Protein AF-0000000085018156 (afdb_homodimer)

Organism: Methanocaldococcus infernus (strain DSM 11812 / JCM 15783 / ME) (NCBI:txid573063)

Sequence (660 aa):
MITKLHGAGGKVMQELIKNLILKNIELKRAGSLGLEDLDDSSTILLGDKEIALTTDGYTVKPIFFPGGDIGKLSVCGTVNDLSCVGAKPLALSLSLIIPEGFEEEKLERVIKSINLASKEAEVPIITGDTKVSDGIDELIIVTSGVGIVKKLIKDSGVQENDTIIVSGTVGEHGLSILLAREGFEFEGNIESDVSPLNKMLEEVIDKVEVHAIKDLTRGGLANGLNELSEKSKIGIVVEEERIPIKDEVKALCDILGLDPLTMANEGKVVIAVPEEEAERCLKILKKHKYGKDAEIIGYATKETDKVLLDTGFGRRILEPPIGDPIPRVCMITKLHGAGGKVMQELIKNLILKNIELKRAGSLGLEDLDDSSTILLGDKEIALTTDGYTVKPIFFPGGDIGKLSVCGTVNDLSCVGAKPLALSLSLIIPEGFEEEKLERVIKSINLASKEAEVPIITGDTKVSDGIDELIIVTSGVGIVKKLIKDSGVQENDTIIVSGTVGEHGLSILLAREGFEFEGNIESDVSPLNKMLEEVIDKVEVHAIKDLTRGGLANGLNELSEKSKIGIVVEEERIPIKDEVKALCDILGLDPLTMANEGKVVIAVPEEEAERCLKILKKHKYGKDAEIIGYATKETDKVLLDTGFGRRILEPPIGDPIPRVC

Structure (mmCIF, N/CA/C/O backbone):
data_AF-0000000085018156-model_v1
#
loop_
_entity.id
_entity.type
_entity.pdbx_description
1 polymer 'Hydrogenase expression/formation protein HypE'
#
loop_
_atom_site.group_PDB
_atom_site.id
_atom_site.type_symbol
_atom_site.label_atom_id
_atom_site.label_alt_id
_atom_site.label_comp_id
_atom_site.label_asym_id
_atom_site.label_entity_id
_atom_site.label_seq_id
_atom_site.pdbx_PDB_ins_code
_atom_site.Cartn_x
_atom_site.Cartn_y
_atom_site.Cartn_z
_atom_site.occupancy
_atom_site.B_iso_or_equiv
_atom_site.auth_seq_id
_atom_site.auth_comp_id
_atom_site.auth_asym_id
_atom_site.auth_atom_id
_atom_site.pdbx_PDB_model_num
ATOM 1 N N . MET A 1 1 ? 21.609 -10.75 10.078 1 74.31 1 MET A N 1
ATOM 2 C CA . MET A 1 1 ? 21.406 -9.82 8.969 1 74.31 1 MET A CA 1
ATOM 3 C C . MET A 1 1 ? 20.406 -10.391 7.969 1 74.31 1 MET A C 1
ATOM 5 O O . MET A 1 1 ? 20.359 -11.602 7.742 1 74.31 1 MET A O 1
ATOM 9 N N . ILE A 1 2 ? 19.641 -9.539 7.535 1 77.75 2 ILE A N 1
ATOM 10 C CA . ILE A 1 2 ? 18.641 -9.938 6.543 1 77.75 2 ILE A CA 1
ATOM 11 C C . ILE A 1 2 ? 19.281 -9.992 5.16 1 77.75 2 ILE A C 1
ATOM 13 O O . ILE A 1 2 ? 19.922 -9.031 4.73 1 77.75 2 ILE A O 1
ATOM 17 N N . THR A 1 3 ? 19.25 -11.164 4.598 1 73.44 3 THR A N 1
ATOM 18 C CA . THR A 1 3 ? 19.906 -11.383 3.305 1 73.44 3 THR A CA 1
ATOM 19 C C . THR A 1 3 ? 18.859 -11.609 2.211 1 73.44 3 THR A C 1
ATOM 21 O O . THR A 1 3 ? 17.672 -11.734 2.496 1 73.44 3 THR A O 1
ATOM 24 N N . LYS A 1 4 ? 19.391 -11.672 1.068 1 69.19 4 LYS A N 1
ATOM 25 C CA . LYS A 1 4 ? 18.562 -11.898 -0.109 1 69.19 4 LYS A CA 1
ATOM 26 C C . LYS A 1 4 ? 17.812 -13.227 -0.005 1 69.19 4 LYS A C 1
ATOM 28 O O . LYS A 1 4 ? 16.75 -13.391 -0.594 1 69.19 4 LYS A O 1
ATOM 33 N N . LEU A 1 5 ? 18.344 -14.086 0.697 1 64.38 5 LEU A N 1
ATOM 34 C CA . LEU A 1 5 ? 17.688 -15.375 0.891 1 64.38 5 LEU A CA 1
ATOM 35 C C . LEU A 1 5 ? 16.344 -15.195 1.584 1 64.38 5 LEU A C 1
ATOM 37 O O . LEU A 1 5 ? 15.375 -15.891 1.263 1 64.38 5 LEU A O 1
ATOM 41 N N . HIS A 1 6 ? 16.312 -14.188 2.42 1 66.62 6 HIS A N 1
ATOM 42 C CA . HIS A 1 6 ? 15.062 -13.875 3.115 1 66.62 6 HIS A CA 1
ATOM 43 C C . HIS A 1 6 ? 14.016 -13.328 2.154 1 66.62 6 HIS A C 1
ATOM 45 O O . HIS A 1 6 ? 12.82 -13.602 2.303 1 66.62 6 HIS A O 1
ATOM 51 N N . GLY A 1 7 ? 14.469 -12.625 1.179 1 55.97 7 GLY A N 1
ATOM 52 C CA . GLY A 1 7 ? 13.562 -11.953 0.258 1 55.97 7 GLY A CA 1
ATOM 53 C C . GLY A 1 7 ? 13.086 -12.852 -0.869 1 55.97 7 GLY A C 1
ATOM 54 O O . GLY A 1 7 ? 12.18 -12.477 -1.62 1 55.97 7 GLY A O 1
ATOM 55 N N . ALA A 1 8 ? 13.672 -13.961 -0.99 1 57.56 8 ALA A N 1
ATOM 56 C CA . ALA A 1 8 ? 13.398 -14.844 -2.123 1 57.56 8 ALA A CA 1
ATOM 57 C C . ALA A 1 8 ? 12.164 -15.695 -1.871 1 57.56 8 ALA A C 1
ATOM 59 O O . ALA A 1 8 ? 11.805 -16.547 -2.693 1 57.56 8 ALA A O 1
ATOM 60 N N . GLY A 1 9 ? 11.609 -15.25 -0.796 1 58.88 9 GLY A N 1
ATOM 61 C CA . GLY A 1 9 ? 10.484 -16.109 -0.461 1 58.88 9 GLY A CA 1
ATOM 62 C C . GLY A 1 9 ? 10.922 -17.438 0.142 1 58.88 9 GLY A C 1
ATOM 63 O O . GLY A 1 9 ? 12 -17.531 0.731 1 58.88 9 GLY A O 1
ATOM 64 N N . GLY A 1 10 ? 10.062 -18.297 0.289 1 66.12 10 GLY A N 1
ATOM 65 C CA . GLY A 1 10 ? 10.375 -19.641 0.762 1 66.12 10 GLY A CA 1
ATOM 66 C C . GLY A 1 10 ? 10.367 -19.766 2.275 1 66.12 10 GLY A C 1
ATOM 67 O O . GLY A 1 10 ? 9.656 -19.016 2.957 1 66.12 10 GLY A O 1
ATOM 68 N N . LYS A 1 11 ? 11.086 -20.672 2.697 1 71.38 11 LYS A N 1
ATOM 69 C CA . LYS A 1 11 ? 11.078 -21.047 4.109 1 71.38 11 LYS A CA 1
ATOM 70 C C . LYS A 1 11 ? 11.758 -19.984 4.961 1 71.38 11 LYS A C 1
ATOM 72 O O . LYS A 1 11 ? 11.297 -19.672 6.066 1 71.38 11 LYS A O 1
ATOM 77 N N . VAL A 1 12 ? 12.773 -19.344 4.418 1 75.06 12 VAL A N 1
ATOM 78 C CA . VAL A 1 12 ? 13.547 -18.359 5.18 1 75.06 12 VAL A CA 1
ATOM 79 C C . VAL A 1 12 ? 12.719 -17.094 5.391 1 75.06 12 VAL A C 1
ATOM 81 O O . VAL A 1 12 ? 12.695 -16.547 6.492 1 75.06 12 VAL A O 1
ATOM 84 N N . MET A 1 13 ? 12.016 -16.719 4.398 1 79.25 13 MET A N 1
ATOM 85 C CA . MET A 1 13 ? 11.148 -15.555 4.512 1 79.25 13 MET A CA 1
ATOM 86 C C . MET A 1 13 ? 10.008 -15.82 5.488 1 79.25 13 MET A C 1
ATOM 88 O O . MET A 1 13 ? 9.648 -14.945 6.281 1 79.25 13 MET A O 1
ATOM 92 N N . GLN A 1 14 ? 9.516 -17 5.398 1 80.25 14 GLN A N 1
ATOM 93 C CA . GLN A 1 14 ? 8.43 -17.375 6.301 1 80.25 14 GLN A CA 1
ATOM 94 C C . GLN A 1 14 ? 8.875 -17.312 7.758 1 80.25 14 GLN A C 1
ATOM 96 O O . GLN A 1 14 ? 8.109 -16.891 8.633 1 80.25 14 GLN A O 1
ATOM 101 N N . GLU A 1 15 ? 10.055 -17.688 7.973 1 82.69 15 GLU A N 1
ATOM 102 C CA . GLU A 1 15 ? 10.602 -17.641 9.328 1 82.69 15 GLU A CA 1
ATOM 103 C C . GLU A 1 15 ? 10.773 -16.203 9.812 1 82.69 15 GLU A C 1
ATOM 105 O O . GLU A 1 15 ? 10.5 -15.898 10.969 1 82.69 15 GLU A O 1
ATOM 110 N N . LEU A 1 16 ? 11.25 -15.414 8.938 1 85.56 16 LEU A N 1
ATOM 111 C CA . LEU A 1 16 ? 11.406 -14 9.258 1 85.56 16 LEU A CA 1
ATOM 112 C C . LEU A 1 16 ? 10.062 -13.375 9.617 1 85.56 16 LEU A C 1
ATOM 114 O O . LEU A 1 16 ? 9.953 -12.664 10.617 1 85.56 16 LEU A O 1
ATOM 118 N N . ILE A 1 17 ? 9.086 -13.641 8.828 1 89.12 17 ILE A N 1
ATOM 119 C CA . ILE A 1 17 ? 7.746 -13.094 9.031 1 89.12 17 ILE A CA 1
ATOM 120 C C . ILE A 1 17 ? 7.188 -13.586 10.367 1 89.12 17 ILE A C 1
ATOM 122 O O . ILE A 1 17 ? 6.676 -12.797 11.164 1 89.12 17 ILE A O 1
ATOM 126 N N . LYS A 1 18 ? 7.336 -14.82 10.602 1 90.06 18 LYS A N 1
ATOM 127 C CA . LYS A 1 18 ? 6.793 -15.406 11.828 1 90.06 18 LYS A CA 1
ATOM 128 C C . LYS A 1 18 ? 7.516 -14.883 13.062 1 90.06 18 LYS A C 1
ATOM 130 O O . LYS A 1 18 ? 6.875 -14.461 14.031 1 90.06 18 LYS A O 1
ATOM 135 N N . ASN A 1 19 ? 8.805 -14.797 13 1 91 19 ASN A N 1
ATOM 136 C CA . ASN A 1 19 ? 9.609 -14.508 14.18 1 91 19 ASN A CA 1
ATOM 137 C C . ASN A 1 19 ? 9.664 -13.008 14.461 1 91 19 ASN A C 1
ATOM 139 O O . ASN A 1 19 ? 9.891 -12.594 15.602 1 91 19 ASN A O 1
ATOM 143 N N . LEU A 1 20 ? 9.469 -12.219 13.453 1 92.06 20 LEU A N 1
ATOM 144 C CA . LEU A 1 20 ? 9.641 -10.781 13.656 1 92.06 20 LEU A CA 1
ATOM 145 C C . LEU A 1 20 ? 8.305 -10.055 13.539 1 92.06 20 LEU A C 1
ATOM 147 O O . LEU A 1 20 ? 7.992 -9.188 14.367 1 92.06 20 LEU A O 1
ATOM 151 N N . ILE A 1 21 ? 7.543 -10.406 12.578 1 93.94 21 ILE A N 1
ATOM 152 C CA . ILE A 1 21 ? 6.336 -9.641 12.305 1 93.94 21 ILE A CA 1
ATOM 153 C C . ILE A 1 21 ? 5.168 -10.211 13.102 1 93.94 21 ILE A C 1
ATOM 155 O O . ILE A 1 21 ? 4.605 -9.539 13.969 1 93.94 21 ILE A O 1
ATOM 159 N N . LEU A 1 22 ? 4.863 -11.469 12.945 1 95.06 22 LEU A N 1
ATOM 160 C CA . LEU A 1 22 ? 3.707 -12.078 13.594 1 95.06 22 LEU A CA 1
ATOM 161 C C . LEU A 1 22 ? 3.879 -12.102 15.102 1 95.06 22 LEU A C 1
ATOM 163 O O . LEU A 1 22 ? 2.912 -11.914 15.844 1 95.06 22 LEU A O 1
ATOM 167 N N . LYS A 1 23 ? 5.086 -12.328 15.547 1 95.69 23 LYS A N 1
ATOM 168 C CA . LYS A 1 23 ? 5.383 -12.398 16.984 1 95.69 23 LYS A CA 1
ATOM 169 C C . LYS A 1 23 ? 5.16 -11.047 17.656 1 95.69 23 LYS A C 1
ATOM 171 O O . LYS A 1 23 ? 4.754 -10.992 18.812 1 95.69 23 LYS A O 1
ATOM 176 N N . ASN A 1 24 ? 5.352 -9.945 16.922 1 97.25 24 ASN A N 1
ATOM 177 C CA . ASN A 1 24 ? 5.41 -8.641 17.578 1 97.25 24 ASN A CA 1
ATOM 178 C C . ASN A 1 24 ? 4.137 -7.836 17.344 1 97.25 24 ASN A C 1
ATOM 180 O O . ASN A 1 24 ? 3.881 -6.848 18.031 1 97.25 24 ASN A O 1
ATOM 184 N N . ILE A 1 25 ? 3.369 -8.195 16.375 1 97.94 25 ILE A N 1
ATOM 185 C CA . ILE A 1 25 ? 2.121 -7.488 16.109 1 97.94 25 ILE A CA 1
ATOM 186 C C . ILE A 1 25 ? 0.977 -8.148 16.875 1 97.94 25 ILE A C 1
ATOM 188 O O . ILE A 1 25 ? 0.726 -9.344 16.719 1 97.94 25 ILE A O 1
ATOM 192 N N . GLU A 1 26 ? 0.254 -7.379 17.672 1 97.75 26 GLU A N 1
ATOM 193 C CA . GLU A 1 26 ? -0.787 -7.934 18.531 1 97.75 26 GLU A CA 1
ATOM 194 C C . GLU A 1 26 ? -2.154 -7.871 17.844 1 97.75 26 GLU A C 1
ATOM 196 O O . GLU A 1 26 ? -2.902 -8.852 17.859 1 97.75 26 GLU A O 1
ATOM 201 N N . LEU A 1 27 ? -2.541 -6.703 17.312 1 97.69 27 LEU A N 1
ATOM 202 C CA . LEU A 1 27 ? -3.793 -6.559 16.578 1 97.69 27 LEU A CA 1
ATOM 203 C C . LEU A 1 27 ? -3.621 -6.98 15.125 1 97.69 27 LEU A C 1
ATOM 205 O O . LEU A 1 27 ? -3.129 -6.199 14.305 1 97.69 27 LEU A O 1
ATOM 209 N N . LYS A 1 28 ? -4.035 -8.164 14.727 1 97.38 28 LYS A N 1
ATOM 210 C CA . LYS A 1 28 ? -3.662 -8.672 13.414 1 97.38 28 LYS A CA 1
ATOM 211 C C . LYS A 1 28 ? -4.867 -9.266 12.688 1 97.38 28 LYS A C 1
ATOM 213 O O . LYS A 1 28 ? -4.715 -9.984 11.703 1 97.38 28 LYS A O 1
ATOM 218 N N . ARG A 1 29 ? -6.137 -8.977 13.211 1 97.25 29 ARG A N 1
ATOM 219 C CA . ARG A 1 29 ? -7.344 -9.531 12.609 1 97.25 29 ARG A CA 1
ATOM 220 C C . ARG A 1 29 ? -8.492 -8.531 12.672 1 97.25 29 ARG A C 1
ATOM 222 O O . ARG A 1 29 ? -8.672 -7.848 13.688 1 97.25 29 ARG A O 1
ATOM 229 N N . ALA A 1 30 ? -9.273 -8.453 11.578 1 97.88 30 ALA A N 1
ATOM 230 C CA . ALA A 1 30 ? -10.453 -7.59 11.547 1 97.88 30 ALA A CA 1
ATOM 231 C C . ALA A 1 30 ? -11.641 -8.312 10.914 1 97.88 30 ALA A C 1
ATOM 233 O O . ALA A 1 30 ? -12.727 -7.738 10.797 1 97.88 30 ALA A O 1
ATOM 234 N N . GLY A 1 31 ? -11.406 -9.5 10.438 1 97.31 31 GLY A N 1
ATOM 235 C CA . GLY A 1 31 ? -12.414 -10.336 9.805 1 97.31 31 GLY A CA 1
ATOM 236 C C . GLY A 1 31 ? -12.086 -11.82 9.867 1 97.31 31 GLY A C 1
ATOM 237 O O . GLY A 1 31 ? -11.5 -12.289 10.836 1 97.31 31 GLY A O 1
ATOM 238 N N . SER A 1 32 ? -12.562 -12.57 8.914 1 96.19 32 SER A N 1
ATOM 239 C CA . SER A 1 32 ? -12.406 -14.023 8.898 1 96.19 32 SER A CA 1
ATOM 240 C C . SER A 1 32 ? -10.953 -14.422 8.656 1 96.19 32 SER A C 1
ATOM 242 O O . SER A 1 32 ? -10.492 -15.453 9.148 1 96.19 32 SER A O 1
ATOM 244 N N . LEU A 1 33 ? -10.25 -13.641 7.855 1 96.31 33 LEU A N 1
ATOM 245 C CA . LEU A 1 33 ? -8.836 -13.844 7.59 1 96.31 33 LEU A CA 1
ATOM 246 C C . LEU A 1 33 ? -8 -12.719 8.188 1 96.31 33 LEU A C 1
ATOM 248 O O . LEU A 1 33 ? -8.344 -11.539 8.047 1 96.31 33 LEU A O 1
ATOM 252 N N . GLY A 1 34 ? -6.941 -13.047 8.922 1 96.06 34 GLY A N 1
ATOM 253 C CA . GLY A 1 34 ? -6.031 -12.078 9.5 1 96.06 34 GLY A CA 1
ATOM 254 C C . GLY A 1 34 ? -4.59 -12.273 9.07 1 96.06 34 GLY A C 1
ATOM 255 O O . GLY A 1 34 ? -4.309 -13.086 8.18 1 96.06 34 GLY A O 1
ATOM 256 N N . LEU A 1 35 ? -3.736 -11.477 9.656 1 93.75 35 LEU A N 1
ATOM 257 C CA . LEU A 1 35 ? -2.32 -11.461 9.305 1 93.75 35 LEU A CA 1
ATOM 258 C C . LEU A 1 35 ? -1.7 -12.844 9.508 1 93.75 35 LEU A C 1
ATOM 260 O O . LEU A 1 35 ? -0.875 -13.281 8.703 1 93.75 35 LEU A O 1
ATOM 264 N N . GLU A 1 36 ? -2.105 -13.531 10.523 1 93.12 36 GLU A N 1
ATOM 265 C CA . GLU A 1 36 ? -1.494 -14.805 10.914 1 93.12 36 GLU A CA 1
ATOM 266 C C . GLU A 1 36 ? -1.9 -15.922 9.969 1 93.12 36 GLU A C 1
ATOM 268 O O . GLU A 1 36 ? -1.272 -16.984 9.945 1 93.12 36 GLU A O 1
ATOM 273 N N . ASP A 1 37 ? -2.971 -15.719 9.234 1 91.75 37 ASP A N 1
ATOM 274 C CA . ASP A 1 37 ? -3.416 -16.75 8.297 1 91.75 37 ASP A CA 1
ATOM 275 C C . ASP A 1 37 ? -2.463 -16.859 7.109 1 91.75 37 ASP A C 1
ATOM 277 O O . ASP A 1 37 ? -2.398 -17.906 6.457 1 91.75 37 ASP A O 1
ATOM 281 N N . LEU A 1 38 ? -1.732 -15.742 6.766 1 89.44 38 LEU A N 1
ATOM 282 C CA . LEU A 1 38 ? -0.748 -15.688 5.691 1 89.44 38 LEU A CA 1
ATOM 283 C C . LEU A 1 38 ? -1.377 -16.078 4.359 1 89.44 38 LEU A C 1
ATOM 285 O O . LEU A 1 38 ? -0.748 -16.75 3.543 1 89.44 38 LEU A O 1
ATOM 289 N N . ASP A 1 39 ? -2.711 -15.812 4.191 1 91.56 39 ASP A N 1
ATOM 290 C CA . ASP A 1 39 ? -3.383 -15.969 2.906 1 91.56 39 ASP A CA 1
ATOM 291 C C . ASP A 1 39 ? -2.998 -14.844 1.949 1 91.56 39 ASP A C 1
ATOM 293 O O . ASP A 1 39 ? -2.236 -13.945 2.312 1 91.56 39 ASP A O 1
ATOM 297 N N . ASP A 1 40 ? -3.42 -14.938 0.691 1 91.38 40 ASP A N 1
ATOM 298 C CA . ASP A 1 40 ? -3.084 -13.953 -0.333 1 91.38 40 ASP A CA 1
ATOM 299 C C . ASP A 1 40 ? -3.723 -12.602 -0.024 1 91.38 40 ASP A C 1
ATOM 301 O O . ASP A 1 40 ? -3.336 -11.578 -0.597 1 91.38 40 ASP A O 1
ATOM 305 N N . SER A 1 41 ? -4.766 -12.648 0.766 1 96.06 41 SER A N 1
ATOM 306 C CA . SER A 1 41 ? -5.434 -11.453 1.276 1 96.06 41 SER A CA 1
ATOM 307 C C . SER A 1 41 ? -5.953 -11.672 2.693 1 96.06 41 SER A C 1
ATOM 309 O O . SER A 1 41 ? -5.984 -12.805 3.18 1 96.06 41 SER A O 1
ATOM 311 N N . SER A 1 42 ? -6.289 -10.617 3.381 1 97.69 42 SER A N 1
ATOM 312 C CA . SER A 1 42 ? -7.031 -10.641 4.637 1 97.69 42 SER A CA 1
ATOM 313 C C . SER A 1 42 ? -8.391 -9.969 4.492 1 97.69 42 SER A C 1
ATOM 315 O O . SER A 1 42 ? -8.75 -9.508 3.404 1 97.69 42 SER A O 1
ATOM 317 N N . THR A 1 43 ? -9.211 -10.078 5.594 1 98.5 43 THR A N 1
ATOM 318 C CA . THR A 1 43 ? -10.562 -9.562 5.406 1 98.5 43 THR A CA 1
ATOM 319 C C . THR A 1 43 ? -10.961 -8.672 6.578 1 98.5 43 THR A C 1
ATOM 321 O O . THR A 1 43 ? -10.312 -8.68 7.625 1 98.5 43 THR A O 1
ATOM 324 N N . ILE A 1 44 ? -11.898 -7.836 6.355 1 98.38 44 ILE A N 1
ATOM 325 C CA . ILE A 1 44 ? -12.539 -6.953 7.324 1 98.38 44 ILE A CA 1
ATOM 326 C C . ILE A 1 44 ? -14.047 -7.188 7.32 1 98.38 44 ILE A C 1
ATOM 328 O O . ILE A 1 44 ? -14.688 -7.098 6.273 1 98.38 44 ILE A O 1
ATOM 332 N N . LEU A 1 45 ? -14.602 -7.461 8.445 1 97 45 LEU A N 1
ATOM 333 C CA . LEU A 1 45 ? -16.047 -7.621 8.547 1 97 45 LEU A CA 1
ATOM 334 C C . LEU A 1 45 ? -16.734 -6.262 8.594 1 97 45 LEU A C 1
ATOM 336 O O . LEU A 1 45 ? -16.344 -5.387 9.367 1 97 45 LEU A O 1
ATOM 340 N N . LEU A 1 46 ? -17.703 -6.016 7.75 1 95 46 LEU A N 1
ATOM 341 C CA . LEU A 1 46 ? -18.531 -4.812 7.703 1 95 46 LEU A CA 1
ATOM 342 C C . LEU A 1 46 ? -20.016 -5.168 7.73 1 95 46 LEU A C 1
ATOM 344 O O . LEU A 1 46 ? -20.672 -5.191 6.688 1 95 46 LEU A O 1
ATOM 348 N N . GLY A 1 47 ? -20.531 -5.277 8.898 1 90.56 47 GLY A N 1
ATOM 349 C CA . GLY A 1 47 ? -21.906 -5.75 9.008 1 90.56 47 GLY A CA 1
ATOM 350 C C . GLY A 1 47 ? -22.125 -7.129 8.414 1 90.56 47 GLY A C 1
ATOM 351 O O . GLY A 1 47 ? -21.484 -8.094 8.836 1 90.56 47 GLY A O 1
ATOM 352 N N . ASP A 1 48 ? -22.969 -7.125 7.359 1 90.25 48 ASP A N 1
ATOM 353 C CA . ASP A 1 48 ? -23.281 -8.398 6.719 1 90.25 48 ASP A CA 1
ATOM 354 C C . ASP A 1 48 ? -22.344 -8.672 5.547 1 90.25 48 ASP A C 1
ATOM 356 O O . ASP A 1 48 ? -22.438 -9.711 4.895 1 90.25 48 ASP A O 1
ATOM 360 N N . LYS A 1 49 ? -21.422 -7.75 5.363 1 93.69 49 LYS A N 1
ATOM 361 C CA . LYS A 1 49 ? -20.469 -7.883 4.266 1 93.69 49 LYS A CA 1
ATOM 362 C C . LYS A 1 49 ? -19.047 -8.109 4.793 1 93.69 49 LYS A C 1
ATOM 364 O O . LYS A 1 49 ? -18.781 -7.855 5.969 1 93.69 49 LYS A O 1
ATOM 369 N N . GLU A 1 50 ? -18.297 -8.672 3.951 1 96.81 50 GLU A N 1
ATOM 370 C CA . GLU A 1 50 ? -16.891 -8.859 4.238 1 96.81 50 GLU A CA 1
ATOM 371 C C . GLU A 1 50 ? -16.016 -8.375 3.078 1 96.81 50 GLU A C 1
ATOM 373 O O . GLU A 1 50 ? -16.297 -8.695 1.92 1 96.81 50 GLU A O 1
ATOM 378 N N . ILE A 1 51 ? -15.055 -7.535 3.414 1 97.88 51 ILE A N 1
ATOM 379 C CA . ILE A 1 51 ? -14.195 -7.027 2.35 1 97.88 51 ILE A CA 1
ATOM 380 C C . ILE A 1 51 ? -12.781 -7.586 2.516 1 97.88 51 ILE A C 1
ATOM 382 O O . ILE A 1 51 ? -12.352 -7.875 3.633 1 97.88 51 ILE A O 1
ATOM 386 N N . ALA A 1 52 ? -12.133 -7.805 1.411 1 98.69 52 ALA A N 1
ATOM 387 C CA . ALA A 1 52 ? -10.758 -8.289 1.394 1 98.69 52 ALA A CA 1
ATOM 388 C C . ALA A 1 52 ? -9.773 -7.145 1.174 1 98.69 52 ALA A C 1
ATOM 390 O O . ALA A 1 52 ? -10.078 -6.184 0.461 1 98.69 52 ALA A O 1
ATOM 391 N N . LEU A 1 53 ? -8.688 -7.172 1.818 1 98.88 53 LEU A N 1
ATOM 392 C CA . LEU A 1 53 ? -7.574 -6.238 1.675 1 98.88 53 LEU A CA 1
ATOM 393 C C . LEU A 1 53 ? -6.27 -6.977 1.41 1 98.88 53 LEU A C 1
ATOM 395 O O . LEU A 1 53 ? -5.973 -7.977 2.068 1 98.88 53 LEU A O 1
ATOM 399 N N . THR A 1 54 ? -5.484 -6.59 0.427 1 98.81 54 THR A N 1
ATOM 400 C CA . THR A 1 54 ? -4.16 -7.137 0.156 1 98.81 54 THR A CA 1
ATOM 401 C C . THR A 1 54 ? -3.188 -6.031 -0.239 1 98.81 54 THR A C 1
ATOM 403 O O . THR A 1 54 ? -3.605 -4.922 -0.577 1 98.81 54 THR A O 1
ATOM 406 N N . THR A 1 55 ? -1.918 -6.27 -0.105 1 98.75 55 THR A N 1
ATOM 407 C CA . THR A 1 55 ? -0.861 -5.359 -0.533 1 98.75 55 THR A CA 1
ATOM 408 C C . THR A 1 55 ? 0.356 -6.137 -1.024 1 98.75 55 THR A C 1
ATOM 410 O O . THR A 1 55 ? 0.632 -7.238 -0.544 1 98.75 55 THR A O 1
ATOM 413 N N . ASP A 1 56 ? 1.009 -5.609 -1.979 1 97.88 56 ASP A N 1
ATOM 414 C CA . ASP A 1 56 ? 2.234 -6.219 -2.486 1 97.88 56 ASP A CA 1
ATOM 415 C C . ASP A 1 56 ? 3.191 -5.156 -3.027 1 97.88 56 ASP A C 1
ATOM 417 O O . ASP A 1 56 ? 2.762 -4.184 -3.648 1 97.88 56 ASP A O 1
ATOM 421 N N . GLY A 1 57 ? 4.445 -5.312 -2.742 1 97.56 57 GLY A N 1
ATOM 422 C CA . GLY A 1 57 ? 5.5 -4.484 -3.309 1 97.56 57 GLY A CA 1
ATOM 423 C C . GLY A 1 57 ? 6.184 -5.121 -4.504 1 97.56 57 GLY A C 1
ATOM 424 O O . GLY A 1 57 ? 6.449 -6.324 -4.504 1 97.56 57 GLY A O 1
ATOM 425 N N . TYR A 1 58 ? 6.453 -4.34 -5.516 1 97.75 58 TYR A N 1
ATOM 426 C CA . TYR A 1 58 ? 7.074 -4.809 -6.75 1 97.75 58 TYR A CA 1
ATOM 427 C C . TYR A 1 58 ? 8.398 -4.098 -6.996 1 97.75 58 TYR A C 1
ATOM 429 O O . TYR A 1 58 ? 8.453 -2.869 -7.07 1 97.75 58 TYR A O 1
ATOM 437 N N . THR A 1 59 ? 9.445 -4.906 -7.09 1 96.38 59 THR A N 1
ATOM 438 C CA . THR A 1 59 ? 10.805 -4.395 -7.273 1 96.38 59 THR A CA 1
ATOM 439 C C . THR A 1 59 ? 11.484 -5.078 -8.461 1 96.38 59 THR A C 1
ATOM 441 O O . THR A 1 59 ? 12.711 -5.18 -8.5 1 96.38 59 THR A O 1
ATOM 444 N N . VAL A 1 60 ? 10.75 -5.602 -9.398 1 96.19 60 VAL A N 1
ATOM 445 C CA . VAL A 1 60 ? 11.242 -6.414 -10.508 1 96.19 60 VAL A CA 1
ATOM 446 C C . VAL A 1 60 ? 12.344 -5.66 -11.25 1 96.19 60 VAL A C 1
ATOM 448 O O . VAL A 1 60 ? 12.25 -4.445 -11.453 1 96.19 60 VAL A O 1
ATOM 451 N N . LYS A 1 61 ? 13.297 -6.348 -11.68 1 94.12 61 LYS A N 1
ATOM 452 C CA . LYS A 1 61 ? 14.398 -5.82 -12.477 1 94.12 61 LYS A CA 1
ATOM 453 C C . LYS A 1 61 ? 14.742 -6.762 -13.625 1 94.12 61 LYS A C 1
ATOM 455 O O . LYS A 1 61 ? 15.031 -7.938 -13.406 1 94.12 61 LYS A O 1
ATOM 460 N N . PRO A 1 62 ? 14.742 -6.348 -14.867 1 95.94 62 PRO A N 1
ATOM 461 C CA . PRO A 1 62 ? 14.422 -4.984 -15.305 1 95.94 62 PRO A CA 1
ATOM 462 C C . PRO A 1 62 ? 12.93 -4.676 -15.227 1 95.94 62 PRO A C 1
ATOM 464 O O . PRO A 1 62 ? 12.102 -5.59 -15.234 1 95.94 62 PRO A O 1
ATOM 467 N N . ILE A 1 63 ? 12.555 -3.385 -15.219 1 97.62 63 ILE A N 1
ATOM 468 C CA . ILE A 1 63 ? 11.164 -3.008 -15 1 97.62 63 ILE A CA 1
ATOM 469 C C . ILE A 1 63 ? 10.359 -3.219 -16.281 1 97.62 63 ILE A C 1
ATOM 471 O O . ILE A 1 63 ? 9.133 -3.221 -16.25 1 97.62 63 ILE A O 1
ATOM 475 N N . PHE A 1 64 ? 11.07 -3.299 -17.422 1 97.19 64 PHE A N 1
ATOM 476 C CA . PHE A 1 64 ? 10.477 -3.717 -18.688 1 97.19 64 PHE A CA 1
ATOM 477 C C . PHE A 1 64 ? 11.039 -5.062 -19.125 1 97.19 64 PHE A C 1
ATOM 479 O O . PHE A 1 64 ? 12.258 -5.25 -19.172 1 97.19 64 PHE A O 1
ATOM 486 N N . PHE A 1 65 ? 10.242 -6.031 -19.344 1 95.5 65 PHE A N 1
ATOM 487 C CA . PHE A 1 65 ? 10.633 -7.383 -19.75 1 95.5 65 PHE A CA 1
ATOM 488 C C . PHE A 1 65 ? 9.648 -7.941 -20.766 1 95.5 65 PHE A C 1
ATOM 490 O O . PHE A 1 65 ? 8.531 -7.438 -20.906 1 95.5 65 PHE A O 1
ATOM 497 N N . PRO A 1 66 ? 10 -8.977 -21.516 1 95.5 66 PRO A N 1
ATOM 498 C CA . PRO A 1 66 ? 9.078 -9.547 -22.5 1 95.5 66 PRO A CA 1
ATOM 499 C C . PRO A 1 66 ? 7.766 -10.023 -21.875 1 95.5 66 PRO A C 1
ATOM 501 O O . PRO A 1 66 ? 7.781 -10.781 -20.906 1 95.5 66 PRO A O 1
ATOM 504 N N . GLY A 1 67 ? 6.699 -9.492 -22.375 1 96.62 67 GLY A N 1
ATOM 505 C CA . GLY A 1 67 ? 5.383 -9.922 -21.922 1 96.62 67 GLY A CA 1
ATOM 506 C C . GLY A 1 67 ? 4.781 -9.008 -20.875 1 96.62 67 GLY A C 1
ATOM 507 O O . GLY A 1 67 ? 3.613 -9.164 -20.516 1 96.62 67 GLY A O 1
ATOM 508 N N . GLY A 1 68 ? 5.66 -7.984 -20.422 1 97.44 68 GLY A N 1
ATOM 509 C CA . GLY A 1 68 ? 5.082 -7.105 -19.422 1 97.44 68 GLY A CA 1
ATOM 510 C C . GLY A 1 68 ? 6.074 -6.094 -18.875 1 97.44 68 GLY A C 1
ATOM 511 O O . GLY A 1 68 ? 7.109 -5.836 -19.484 1 97.44 68 GLY A O 1
ATOM 512 N N . ASP A 1 69 ? 5.699 -5.523 -17.828 1 98.5 69 ASP A N 1
ATOM 513 C CA . ASP A 1 69 ? 6.5 -4.547 -17.094 1 98.5 69 ASP A CA 1
ATOM 514 C C . ASP A 1 69 ? 6.012 -4.402 -15.656 1 98.5 69 ASP A C 1
ATOM 516 O O . ASP A 1 69 ? 5.035 -5.047 -15.258 1 98.5 69 ASP A O 1
ATOM 520 N N . ILE A 1 70 ? 6.703 -3.568 -14.914 1 98.69 70 ILE A N 1
ATOM 521 C CA . ILE A 1 70 ? 6.418 -3.42 -13.492 1 98.69 70 ILE A CA 1
ATOM 522 C C . ILE A 1 70 ? 5.016 -2.855 -13.297 1 98.69 70 ILE A C 1
ATOM 524 O O . ILE A 1 70 ? 4.352 -3.15 -12.305 1 98.69 70 ILE A O 1
ATOM 528 N N . GLY A 1 71 ? 4.512 -2.01 -14.195 1 98.88 71 GLY A N 1
ATOM 529 C CA . GLY A 1 71 ? 3.166 -1.464 -14.109 1 98.88 71 GLY A CA 1
ATOM 530 C C . GLY A 1 71 ? 2.084 -2.521 -14.219 1 98.88 71 GLY A C 1
ATOM 531 O O . GLY A 1 71 ? 1.228 -2.631 -13.336 1 98.88 71 GLY A O 1
ATOM 532 N N . LYS A 1 72 ? 2.17 -3.301 -15.297 1 98.81 72 LYS A N 1
ATOM 533 C CA . LYS A 1 72 ? 1.232 -4.406 -15.477 1 98.81 72 LYS A CA 1
ATOM 534 C C . LYS A 1 72 ? 1.313 -5.387 -14.312 1 98.81 72 LYS A C 1
ATOM 536 O O . LYS A 1 72 ? 0.286 -5.844 -13.805 1 98.81 72 LYS A O 1
ATOM 541 N N . LEU A 1 73 ? 2.482 -5.703 -13.906 1 98.69 73 LEU A N 1
ATOM 542 C CA . LEU A 1 73 ? 2.734 -6.633 -12.812 1 98.69 73 LEU A CA 1
ATOM 543 C C . LEU A 1 73 ? 2.043 -6.168 -11.531 1 98.69 73 LEU A C 1
ATOM 545 O O . LEU A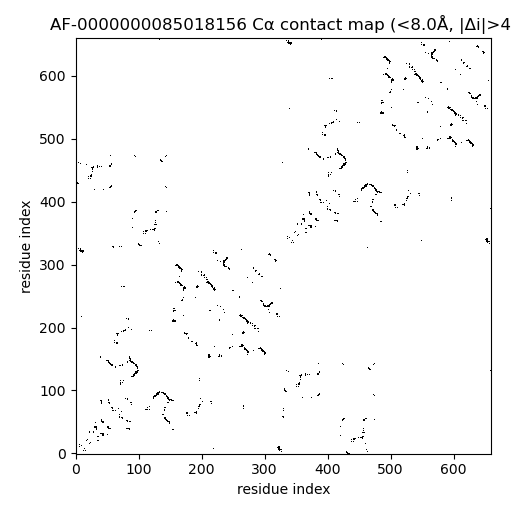 1 73 ? 1.439 -6.973 -10.82 1 98.69 73 LEU A O 1
ATOM 549 N N . SER A 1 74 ? 2.141 -4.906 -11.211 1 98.81 74 SER A N 1
ATOM 550 C CA . SER A 1 74 ? 1.623 -4.359 -9.961 1 98.81 74 SER A CA 1
ATOM 551 C C . SER A 1 74 ? 0.103 -4.461 -9.906 1 98.81 74 SER A C 1
ATOM 553 O O . SER A 1 74 ? -0.466 -4.746 -8.852 1 98.81 74 SER A O 1
ATOM 555 N N . VAL A 1 75 ? -0.591 -4.254 -11.031 1 98.88 75 VAL A N 1
ATOM 556 C CA . VAL A 1 75 ? -2.047 -4.34 -11.086 1 98.88 75 VAL A CA 1
ATOM 557 C C . VAL A 1 75 ? -2.479 -5.805 -11.031 1 98.88 75 VAL A C 1
ATOM 559 O O . VAL A 1 75 ? -3.309 -6.184 -10.203 1 98.88 75 VAL A O 1
ATOM 562 N N . CYS A 1 76 ? -1.862 -6.613 -11.859 1 98.88 76 CYS A N 1
ATOM 563 C CA . CYS A 1 76 ? -2.279 -8.008 -11.992 1 98.88 76 CYS A CA 1
ATOM 564 C C . CYS A 1 76 ? -2.033 -8.781 -10.703 1 98.88 76 CYS A C 1
ATOM 566 O O . CYS A 1 76 ? -2.893 -9.539 -10.258 1 98.88 76 CYS A O 1
ATOM 568 N N . GLY A 1 77 ? -0.841 -8.57 -10.141 1 98.62 77 GLY A N 1
ATOM 569 C CA . GLY A 1 77 ? -0.535 -9.258 -8.898 1 98.62 77 GLY A CA 1
ATOM 570 C C . GLY A 1 77 ? -1.546 -8.992 -7.797 1 98.62 77 GLY A C 1
ATOM 571 O O . GLY A 1 77 ? -2.018 -9.922 -7.141 1 98.62 77 GLY A O 1
ATOM 572 N N . THR A 1 78 ? -1.915 -7.762 -7.613 1 98.75 78 THR A N 1
ATOM 573 C CA . THR A 1 78 ? -2.811 -7.352 -6.535 1 98.75 78 THR A CA 1
ATOM 574 C C . THR A 1 78 ? -4.234 -7.824 -6.809 1 98.75 78 THR A C 1
ATOM 576 O O . THR A 1 78 ? -4.922 -8.305 -5.902 1 98.75 78 THR A O 1
ATOM 579 N N . VAL A 1 79 ? -4.652 -7.723 -8.023 1 98.88 79 VAL A N 1
ATOM 580 C CA . VAL A 1 79 ? -5.973 -8.188 -8.438 1 98.88 79 VAL A CA 1
ATOM 581 C C . VAL A 1 79 ? -6.078 -9.695 -8.219 1 98.88 79 VAL A C 1
ATOM 583 O O . VAL A 1 79 ? -7.102 -10.195 -7.746 1 98.88 79 VAL A O 1
ATOM 586 N N . ASN A 1 80 ? -5.016 -10.406 -8.586 1 98.88 80 ASN A N 1
ATOM 587 C CA . ASN A 1 80 ? -4.996 -11.859 -8.438 1 98.88 80 ASN A CA 1
ATOM 588 C C . ASN A 1 80 ? -5.051 -12.273 -6.973 1 98.88 80 ASN A C 1
ATOM 590 O O . ASN A 1 80 ? -5.734 -13.234 -6.617 1 98.88 80 ASN A O 1
ATOM 594 N N . ASP A 1 81 ? -4.344 -11.547 -6.105 1 98.69 81 ASP A N 1
ATOM 595 C CA . ASP A 1 81 ? -4.352 -11.836 -4.672 1 98.69 81 ASP A CA 1
ATOM 596 C C . ASP A 1 81 ? -5.766 -11.734 -4.102 1 98.69 81 ASP A C 1
ATOM 598 O O . ASP A 1 81 ? -6.16 -12.555 -3.27 1 98.69 81 ASP A O 1
ATOM 602 N N . LEU A 1 82 ? -6.52 -10.727 -4.484 1 98.81 82 LEU A N 1
ATOM 603 C CA . LEU A 1 82 ? -7.902 -10.586 -4.039 1 98.81 82 LEU A CA 1
ATOM 604 C C . LEU A 1 82 ? -8.758 -11.742 -4.543 1 98.81 82 LEU A C 1
ATOM 606 O O . LEU A 1 82 ? -9.531 -12.328 -3.779 1 98.81 82 LEU A O 1
ATOM 610 N N . SER A 1 83 ? -8.57 -12.07 -5.766 1 98.81 83 SER A N 1
ATOM 611 C CA . SER A 1 83 ? -9.383 -13.102 -6.398 1 98.81 83 SER A CA 1
ATOM 612 C C . SER A 1 83 ? -9.133 -14.469 -5.773 1 98.81 83 SER A C 1
ATOM 614 O O . SER A 1 83 ? -10.047 -15.297 -5.684 1 98.81 83 SER A O 1
ATOM 616 N N . CYS A 1 84 ? -7.926 -14.711 -5.355 1 98.56 84 CYS A N 1
ATOM 617 C CA . CYS A 1 84 ? -7.543 -16.016 -4.805 1 98.56 84 CYS A CA 1
ATOM 618 C C . CYS A 1 84 ? -8.289 -16.297 -3.504 1 98.56 84 CYS A C 1
ATOM 620 O O . CYS A 1 84 ? -8.422 -17.438 -3.098 1 98.56 84 CYS A O 1
ATOM 622 N N . VAL A 1 85 ? -8.812 -15.219 -2.83 1 98.5 85 VAL A N 1
ATOM 623 C CA . VAL A 1 85 ? -9.547 -15.461 -1.593 1 98.5 85 VAL A CA 1
ATOM 624 C C . VAL A 1 85 ? -11.047 -15.336 -1.85 1 98.5 85 VAL A C 1
ATOM 626 O O . VAL A 1 85 ? -11.828 -15.195 -0.911 1 98.5 85 VAL A O 1
ATOM 629 N N . GLY A 1 86 ? -11.438 -15.305 -3.092 1 98.44 86 GLY A N 1
ATOM 630 C CA . GLY A 1 86 ? -12.844 -15.305 -3.465 1 98.44 86 GLY A CA 1
ATOM 631 C C . GLY A 1 86 ? -13.461 -13.922 -3.461 1 98.44 86 GLY A C 1
ATOM 632 O O . GLY A 1 86 ? -14.68 -13.781 -3.355 1 98.44 86 GLY A O 1
ATOM 633 N N . ALA A 1 87 ? -12.664 -12.898 -3.502 1 98.62 87 ALA A N 1
ATOM 634 C CA . ALA A 1 87 ? -13.156 -11.523 -3.52 1 98.62 87 ALA A CA 1
ATOM 635 C C . ALA A 1 87 ? -13.234 -10.984 -4.945 1 98.62 87 ALA A C 1
ATOM 637 O O . ALA A 1 87 ? -12.367 -11.281 -5.773 1 98.62 87 ALA A O 1
ATOM 638 N N . LYS A 1 88 ? -14.273 -10.258 -5.227 1 98.56 88 LYS A N 1
ATOM 639 C CA . LYS A 1 88 ? -14.305 -9.422 -6.422 1 98.56 88 LYS A CA 1
ATOM 640 C C . LYS A 1 88 ? -13.555 -8.117 -6.203 1 98.56 88 LYS A C 1
ATOM 642 O O . LYS A 1 88 ? -13.938 -7.305 -5.352 1 98.56 88 LYS A O 1
ATOM 647 N N . PRO A 1 89 ? -12.469 -7.895 -6.93 1 98.81 89 PRO A N 1
ATOM 648 C CA . PRO A 1 89 ? -11.734 -6.641 -6.75 1 98.81 89 PRO A CA 1
ATOM 649 C C . PRO A 1 89 ? -12.586 -5.41 -7.035 1 98.81 89 PRO A C 1
ATOM 651 O O . PRO A 1 89 ? -13.336 -5.387 -8.016 1 98.81 89 PRO A O 1
ATOM 654 N N . LEU A 1 90 ? -12.453 -4.355 -6.172 1 98.81 90 LEU A N 1
ATOM 655 C CA . LEU A 1 90 ? -13.273 -3.156 -6.312 1 98.81 90 LEU A CA 1
ATOM 656 C C . LEU A 1 90 ? -12.406 -1.952 -6.68 1 98.81 90 LEU A C 1
ATOM 658 O O . LEU A 1 90 ? -12.836 -1.087 -7.449 1 98.81 90 LEU A O 1
ATOM 662 N N . ALA A 1 91 ? -11.18 -1.858 -6.117 1 98.88 91 ALA A N 1
ATOM 663 C CA . ALA A 1 91 ? -10.328 -0.69 -6.324 1 98.88 91 ALA A CA 1
ATOM 664 C C . ALA A 1 91 ? -8.891 -0.973 -5.887 1 98.88 91 ALA A C 1
ATOM 666 O O . ALA A 1 91 ? -8.648 -1.861 -5.066 1 98.88 91 ALA A O 1
ATOM 667 N N . LEU A 1 92 ? -7.988 -0.22 -6.477 1 98.88 92 LEU A N 1
ATOM 668 C CA . LEU A 1 92 ? -6.574 -0.321 -6.133 1 98.88 92 LEU A CA 1
ATOM 669 C C . LEU A 1 92 ? -6.023 1.033 -5.699 1 98.88 92 LEU A C 1
ATOM 671 O O . LEU A 1 92 ? -6.531 2.078 -6.113 1 98.88 92 LEU A O 1
ATOM 675 N N . SER A 1 93 ? -5.031 0.997 -4.84 1 98.81 93 SER A N 1
ATOM 676 C CA . SER A 1 93 ? -4.16 2.139 -4.578 1 98.81 93 SER A CA 1
ATOM 677 C C . SER A 1 93 ? -2.836 2.002 -5.324 1 98.81 93 SER A C 1
ATOM 679 O O . SER A 1 93 ? -2.463 0.903 -5.742 1 98.81 93 SER A O 1
ATOM 681 N N . LEU A 1 94 ? -2.148 3.109 -5.516 1 98.5 94 LEU A N 1
ATOM 682 C CA . LEU A 1 94 ? -0.889 3.129 -6.25 1 98.5 94 LEU A CA 1
ATOM 683 C C . LEU A 1 94 ? 0.147 3.984 -5.527 1 98.5 94 LEU A C 1
ATOM 685 O O . LEU A 1 94 ? 0.067 5.215 -5.547 1 98.5 94 LEU A O 1
ATOM 689 N N . SER A 1 95 ? 1.118 3.34 -4.902 1 98.19 95 SER A N 1
ATOM 690 C CA . SER A 1 95 ? 2.25 4.043 -4.309 1 98.19 95 SER A CA 1
ATOM 691 C C . SER A 1 95 ? 3.5 3.91 -5.172 1 98.19 95 SER A C 1
ATOM 693 O O . SER A 1 95 ? 3.955 2.797 -5.445 1 98.19 95 SER A O 1
ATOM 695 N N . LEU A 1 96 ? 4.043 5.027 -5.613 1 97.5 96 LEU A N 1
ATOM 696 C CA . LEU A 1 96 ? 5.246 5.07 -6.441 1 97.5 96 LEU A CA 1
ATOM 697 C C . LEU A 1 96 ? 6.426 5.625 -5.652 1 97.5 96 LEU A C 1
ATOM 699 O O . LEU A 1 96 ? 6.34 6.707 -5.07 1 97.5 96 LEU A O 1
ATOM 703 N N . ILE A 1 97 ? 7.465 4.895 -5.543 1 96.81 97 ILE A N 1
ATOM 704 C CA . ILE A 1 97 ? 8.75 5.387 -5.062 1 96.81 97 ILE A CA 1
ATOM 705 C C . ILE A 1 97 ? 9.727 5.5 -6.23 1 96.81 97 ILE A C 1
ATOM 707 O O . ILE A 1 97 ? 10.266 4.496 -6.699 1 96.81 97 ILE A O 1
ATOM 711 N N . ILE A 1 98 ? 9.961 6.695 -6.652 1 96 98 ILE A N 1
ATOM 712 C CA . ILE A 1 98 ? 10.656 6.988 -7.902 1 96 98 ILE A CA 1
ATOM 713 C C . ILE A 1 98 ? 12.102 7.395 -7.609 1 96 98 ILE A C 1
ATOM 715 O O . ILE A 1 98 ? 12.352 8.266 -6.77 1 96 98 ILE A O 1
ATOM 719 N N . PRO A 1 99 ? 13.062 6.742 -8.312 1 95.19 99 PRO A N 1
ATOM 720 C CA . PRO A 1 99 ? 14.445 7.199 -8.141 1 95.19 99 PRO A CA 1
ATOM 721 C C . PRO A 1 99 ? 14.664 8.625 -8.648 1 95.19 99 PRO A C 1
ATOM 723 O O . PRO A 1 99 ? 14.094 9.008 -9.672 1 95.19 99 PRO A O 1
ATOM 726 N N . GLU A 1 100 ? 15.492 9.336 -7.898 1 91.81 100 GLU A N 1
ATOM 727 C CA . GLU A 1 100 ? 15.945 10.617 -8.422 1 91.81 100 GLU A CA 1
ATOM 728 C C . GLU A 1 100 ? 16.609 10.453 -9.789 1 91.81 100 GLU A C 1
ATOM 730 O O . GLU A 1 100 ? 17.422 9.547 -9.984 1 91.81 100 GLU A O 1
ATOM 735 N N . GLY A 1 101 ? 16.203 11.25 -10.727 1 91.88 101 GLY A N 1
ATOM 736 C CA . GLY A 1 101 ? 16.797 11.195 -12.055 1 91.88 101 GLY A CA 1
ATOM 737 C C . GLY A 1 101 ? 16.078 10.242 -12.984 1 91.88 101 GLY A C 1
ATOM 738 O O . GLY A 1 101 ? 16.453 10.094 -14.148 1 91.88 101 GLY A O 1
ATOM 739 N N . PHE A 1 102 ? 15.008 9.617 -12.484 1 94.38 102 PHE A N 1
ATOM 740 C CA . PHE A 1 102 ? 14.242 8.68 -13.305 1 94.38 102 PHE A CA 1
ATOM 741 C C . PHE A 1 102 ? 13.648 9.375 -14.523 1 94.38 102 PHE A C 1
ATOM 743 O O . PHE A 1 102 ? 13.195 10.516 -14.43 1 94.38 102 PHE A O 1
ATOM 750 N N . GLU A 1 103 ? 13.617 8.742 -15.656 1 94.81 103 GLU A N 1
ATOM 751 C CA . GLU A 1 103 ? 13.125 9.336 -16.891 1 94.81 103 GLU A CA 1
ATOM 752 C C . GLU A 1 103 ? 11.602 9.445 -16.891 1 94.81 103 GLU A C 1
ATOM 754 O O . GLU A 1 103 ? 10.906 8.461 -16.641 1 94.81 103 GLU A O 1
ATOM 759 N N . GLU A 1 104 ? 11.125 10.648 -17.25 1 93.81 104 GLU A N 1
ATOM 760 C CA . GLU A 1 104 ? 9.68 10.883 -17.281 1 93.81 104 GLU A CA 1
ATOM 761 C C . GLU A 1 104 ? 9 9.992 -18.312 1 93.81 104 GLU A C 1
ATOM 763 O O . GLU A 1 104 ? 7.887 9.516 -18.094 1 93.81 104 GLU A O 1
ATOM 768 N N . GLU A 1 105 ? 9.68 9.766 -19.391 1 95.62 105 GLU A N 1
ATOM 769 C CA . GLU A 1 105 ? 9.117 8.938 -20.453 1 95.62 105 GLU A CA 1
ATOM 770 C C . GLU A 1 105 ? 8.914 7.5 -19.984 1 95.62 105 GLU A C 1
ATOM 772 O O . GLU A 1 105 ? 7.914 6.867 -20.328 1 95.62 105 GLU A O 1
ATOM 777 N N . LYS A 1 106 ? 9.891 6.973 -19.25 1 96.88 106 LYS A N 1
ATOM 778 C CA . LYS A 1 106 ? 9.766 5.629 -18.703 1 96.88 106 LYS A CA 1
ATOM 779 C C . LYS A 1 106 ? 8.602 5.551 -17.719 1 96.88 106 LYS A C 1
ATOM 781 O O . LYS A 1 106 ? 7.844 4.574 -17.719 1 96.88 106 LYS A O 1
ATOM 786 N N . LEU A 1 107 ? 8.523 6.582 -16.906 1 97 107 LEU A N 1
ATOM 787 C CA . LEU A 1 107 ? 7.426 6.605 -15.945 1 97 107 LEU A CA 1
ATOM 788 C C . LEU A 1 107 ? 6.078 6.645 -16.656 1 97 107 LEU A C 1
ATOM 790 O O . LEU A 1 107 ? 5.145 5.941 -16.266 1 97 107 LEU A O 1
ATOM 794 N N . GLU A 1 108 ? 5.973 7.461 -17.656 1 97.19 108 GLU A N 1
ATOM 795 C CA . GLU A 1 108 ? 4.73 7.559 -18.406 1 97.19 108 GLU A CA 1
ATOM 796 C C . GLU A 1 108 ? 4.352 6.211 -19.016 1 97.19 108 GLU A C 1
ATOM 798 O O . GLU A 1 108 ? 3.178 5.828 -19.016 1 97.19 108 GLU A O 1
ATOM 803 N N . ARG A 1 109 ? 5.324 5.512 -19.578 1 98.31 109 ARG A N 1
ATOM 804 C CA . ARG A 1 109 ? 5.086 4.18 -20.125 1 98.31 109 ARG A CA 1
ATOM 805 C C . ARG A 1 109 ? 4.539 3.232 -19.078 1 98.31 109 ARG A C 1
ATOM 807 O O . ARG A 1 109 ? 3.621 2.455 -19.344 1 98.31 109 ARG A O 1
ATOM 814 N N . VAL A 1 110 ? 5.148 3.289 -17.891 1 98.62 110 VAL A N 1
ATOM 815 C CA . VAL A 1 110 ? 4.707 2.447 -16.781 1 98.62 110 VAL A CA 1
ATOM 816 C C . VAL A 1 110 ? 3.268 2.791 -16.422 1 98.62 110 VAL A C 1
ATOM 818 O O . VAL A 1 110 ? 2.439 1.897 -16.219 1 98.62 110 VAL A O 1
ATOM 821 N N . ILE A 1 111 ? 2.932 4.094 -16.312 1 98.5 111 ILE A N 1
ATOM 822 C CA . ILE A 1 111 ? 1.594 4.535 -15.93 1 98.5 111 ILE A CA 1
ATOM 823 C C . ILE A 1 111 ? 0.584 4.094 -16.984 1 98.5 111 ILE A C 1
ATOM 825 O O . ILE A 1 111 ? -0.519 3.652 -16.656 1 98.5 111 ILE A O 1
ATOM 829 N N . LYS A 1 112 ? 0.916 4.188 -18.234 1 98.75 112 LYS A N 1
ATOM 830 C CA . LYS A 1 112 ? 0.041 3.727 -19.312 1 98.75 112 LYS A CA 1
ATOM 831 C C . LYS A 1 112 ? -0.197 2.221 -19.203 1 98.75 112 LYS A C 1
ATOM 833 O O . LYS A 1 112 ? -1.298 1.743 -19.5 1 98.75 112 LYS A O 1
ATOM 838 N N . SER A 1 113 ? 0.853 1.521 -18.875 1 98.88 113 SER A N 1
ATOM 839 C CA . SER A 1 113 ? 0.731 0.08 -18.672 1 98.88 113 SER A CA 1
ATOM 840 C C . SER A 1 113 ? -0.215 -0.242 -17.531 1 98.88 113 SER A C 1
ATOM 842 O O . SER A 1 113 ? -1.026 -1.166 -17.625 1 98.88 113 SER A O 1
ATOM 844 N N . ILE A 1 114 ? -0.092 0.499 -16.438 1 98.88 114 ILE A N 1
ATOM 845 C CA . ILE A 1 114 ? -1 0.363 -15.312 1 98.88 114 ILE A CA 1
ATOM 846 C C . ILE A 1 114 ? -2.438 0.599 -15.773 1 98.88 114 ILE A C 1
ATOM 848 O O . ILE A 1 114 ? -3.338 -0.174 -15.438 1 98.88 114 ILE A O 1
ATOM 852 N N . ASN A 1 115 ? -2.598 1.637 -16.531 1 98.81 115 ASN A N 1
ATOM 853 C CA . ASN A 1 115 ? -3.918 1.966 -17.062 1 98.81 115 ASN A CA 1
ATOM 854 C C . ASN A 1 115 ? -4.5 0.816 -17.875 1 98.81 115 ASN A C 1
ATOM 856 O O . ASN A 1 115 ? -5.66 0.448 -17.703 1 98.81 115 ASN A O 1
ATOM 860 N N . LEU A 1 116 ? -3.754 0.258 -18.75 1 98.88 116 LEU A N 1
ATOM 861 C CA . LEU A 1 116 ? -4.215 -0.829 -19.609 1 98.88 116 LEU A CA 1
ATOM 862 C C . LEU A 1 116 ? -4.578 -2.057 -18.781 1 98.88 116 LEU A C 1
ATOM 864 O O . LEU A 1 116 ? -5.605 -2.695 -19.031 1 98.88 116 LEU A O 1
ATOM 868 N N . ALA A 1 117 ? -3.734 -2.404 -17.828 1 98.88 117 ALA A N 1
ATOM 869 C CA . ALA A 1 117 ? -4.004 -3.551 -16.969 1 98.88 117 ALA A CA 1
ATOM 870 C C . ALA A 1 117 ? -5.262 -3.324 -16.125 1 98.88 117 ALA A C 1
ATOM 872 O O . ALA A 1 117 ? -6.066 -4.238 -15.945 1 98.88 117 ALA A O 1
ATOM 873 N N . SER A 1 118 ? -5.387 -2.104 -15.57 1 98.81 118 SER A N 1
ATOM 874 C CA . SER A 1 118 ? -6.555 -1.739 -14.781 1 98.81 118 SER A CA 1
ATOM 875 C C . SER A 1 118 ? -7.836 -1.856 -15.602 1 98.81 118 SER A C 1
ATOM 877 O O . SER A 1 118 ? -8.844 -2.381 -15.125 1 98.81 118 SER A O 1
ATOM 879 N N . LYS A 1 119 ? -7.816 -1.385 -16.797 1 98.81 119 LYS A N 1
ATOM 880 C CA . LYS A 1 119 ? -8.969 -1.469 -17.688 1 98.81 119 LYS A CA 1
ATOM 881 C C . LYS A 1 119 ? -9.312 -2.92 -18 1 98.81 119 LYS A C 1
ATOM 883 O O . LYS A 1 119 ? -10.484 -3.305 -18 1 98.81 119 LYS A O 1
ATOM 888 N N . GLU A 1 120 ? -8.289 -3.668 -18.281 1 98.81 120 GLU A N 1
ATOM 889 C CA . GLU A 1 120 ? -8.531 -5.074 -18.578 1 98.81 120 GLU A CA 1
ATOM 890 C C . GLU A 1 120 ? -9.188 -5.789 -17.406 1 98.81 120 GLU A C 1
ATOM 892 O O . GLU A 1 120 ? -10.109 -6.582 -17.594 1 98.81 120 GLU A O 1
ATOM 897 N N . ALA A 1 121 ? -8.672 -5.535 -16.203 1 98.81 121 ALA A N 1
ATOM 898 C CA . ALA A 1 121 ? -9.203 -6.148 -15 1 98.81 121 ALA A CA 1
ATOM 899 C C . ALA A 1 121 ? -10.523 -5.512 -14.586 1 98.81 121 ALA A C 1
ATOM 901 O O . ALA A 1 121 ? -11.258 -6.051 -13.758 1 98.81 121 ALA A O 1
ATOM 902 N N . GLU A 1 122 ? -10.836 -4.312 -15.133 1 98.75 122 GLU A N 1
ATOM 903 C CA . GLU A 1 122 ? -11.992 -3.5 -14.758 1 98.75 122 GLU A CA 1
ATOM 904 C C . GLU A 1 122 ? -11.953 -3.131 -13.281 1 98.75 122 GLU A C 1
ATOM 906 O O . GLU A 1 122 ? -12.961 -3.262 -12.578 1 98.75 122 GLU A O 1
ATOM 911 N N . VAL A 1 123 ? -10.844 -2.713 -12.812 1 98.88 123 VAL A N 1
ATOM 912 C CA . VAL A 1 123 ? -10.633 -2.303 -11.43 1 98.88 123 VAL A CA 1
ATOM 913 C C . VAL A 1 123 ? -9.977 -0.927 -11.391 1 98.88 123 VAL A C 1
ATOM 915 O O . VAL A 1 123 ? -8.852 -0.757 -11.867 1 98.88 123 VAL A O 1
ATOM 918 N N . PRO A 1 124 ? -10.586 0.073 -10.812 1 98.88 124 PRO A N 1
ATOM 919 C CA . PRO A 1 124 ? -10.055 1.437 -10.844 1 98.88 124 PRO A CA 1
ATOM 920 C C . PRO A 1 124 ? -8.898 1.642 -9.867 1 98.88 124 PRO A C 1
ATOM 922 O O . PRO A 1 124 ? -8.812 0.951 -8.852 1 98.88 124 PRO A O 1
ATOM 925 N N . ILE A 1 125 ? -7.977 2.502 -10.211 1 98.75 125 ILE A N 1
ATOM 926 C CA . ILE A 1 125 ? -6.98 3.068 -9.312 1 98.75 125 ILE A CA 1
ATOM 927 C C . ILE A 1 125 ? -7.52 4.359 -8.695 1 98.75 125 ILE A C 1
ATOM 929 O O . ILE A 1 125 ? -7.648 5.375 -9.383 1 98.75 125 ILE A O 1
ATOM 933 N N . ILE A 1 126 ? -7.738 4.363 -7.359 1 98.69 126 ILE A N 1
ATOM 934 C CA . ILE A 1 126 ? -8.602 5.441 -6.891 1 98.69 126 ILE A CA 1
ATOM 935 C C . ILE A 1 126 ? -7.82 6.363 -5.961 1 98.69 126 ILE A C 1
ATOM 937 O O . ILE A 1 126 ? -8.273 7.465 -5.637 1 98.69 126 ILE A O 1
ATOM 941 N N . THR A 1 127 ? -6.668 5.949 -5.469 1 98.19 127 THR A N 1
ATOM 942 C CA . THR A 1 127 ? -5.824 6.762 -4.602 1 98.19 127 THR A CA 1
ATOM 943 C C . THR A 1 127 ? -4.352 6.41 -4.797 1 98.19 127 THR A C 1
ATOM 945 O O . THR A 1 127 ? -4.027 5.398 -5.418 1 98.19 127 THR A O 1
ATOM 948 N N . GLY A 1 128 ? -3.441 7.242 -4.328 1 96.31 128 GLY A N 1
ATOM 949 C CA . GLY A 1 128 ? -2.021 6.969 -4.488 1 96.31 128 GLY A CA 1
ATOM 950 C C . GLY A 1 128 ? -1.138 7.938 -3.725 1 96.31 128 GLY A C 1
ATOM 951 O O . GLY A 1 128 ? -1.637 8.844 -3.049 1 96.31 128 GLY A O 1
ATOM 952 N N . ASP A 1 129 ? 0.082 7.648 -3.811 1 94.88 129 ASP A N 1
ATOM 953 C CA . ASP A 1 129 ? 1.168 8.453 -3.268 1 94.88 129 ASP A CA 1
ATOM 954 C C . ASP A 1 129 ? 2.414 8.367 -4.145 1 94.88 129 ASP A C 1
ATOM 956 O O . ASP A 1 129 ? 2.676 7.328 -4.754 1 94.88 129 ASP A O 1
ATOM 960 N N . THR A 1 130 ? 3.131 9.445 -4.262 1 93.38 130 THR A N 1
ATOM 961 C CA . THR A 1 130 ? 4.355 9.484 -5.055 1 93.38 130 THR A CA 1
ATOM 962 C C . THR A 1 130 ? 5.504 10.07 -4.242 1 93.38 130 THR A C 1
ATOM 964 O O . THR A 1 130 ? 5.406 11.188 -3.73 1 93.38 130 THR A O 1
ATOM 967 N N . LYS A 1 131 ? 6.535 9.281 -4.07 1 92.38 131 LYS A N 1
ATOM 968 C CA . LYS A 1 131 ? 7.781 9.711 -3.441 1 92.38 131 LYS A CA 1
ATOM 969 C C . LYS A 1 131 ? 8.938 9.68 -4.434 1 92.38 131 LYS A C 1
ATOM 971 O O . LYS A 1 131 ? 9.016 8.789 -5.281 1 92.38 131 LYS A O 1
ATOM 976 N N . VAL A 1 132 ? 9.758 10.719 -4.422 1 91.06 132 VAL A N 1
ATOM 977 C CA . VAL A 1 132 ? 11.039 10.695 -5.121 1 91.06 132 VAL A CA 1
ATOM 978 C C . VAL A 1 132 ? 12.172 10.508 -4.113 1 91.06 132 VAL A C 1
ATOM 980 O O . VAL A 1 132 ? 12.25 11.227 -3.115 1 91.06 132 VAL A O 1
ATOM 983 N N . SER A 1 133 ? 13.016 9.539 -4.387 1 90.31 133 SER A N 1
ATOM 984 C CA . SER A 1 133 ? 14.055 9.203 -3.418 1 90.31 133 SER A CA 1
ATOM 985 C C . SER A 1 133 ? 15.414 9.055 -4.094 1 90.31 133 SER A C 1
ATOM 987 O O . SER A 1 133 ? 15.508 8.508 -5.191 1 90.31 133 SER A O 1
ATOM 989 N N . ASP A 1 134 ? 16.484 9.492 -3.438 1 90.12 134 ASP A N 1
ATOM 990 C CA . ASP A 1 134 ? 17.844 9.312 -3.934 1 90.12 134 ASP A CA 1
ATOM 991 C C . ASP A 1 134 ? 18.438 7.988 -3.461 1 90.12 134 ASP A C 1
ATOM 993 O O . ASP A 1 134 ? 19.531 7.605 -3.879 1 90.12 134 ASP A O 1
ATOM 997 N N . GLY A 1 135 ? 17.891 7.234 -2.746 1 91.19 135 GLY A N 1
ATOM 998 C CA . GLY A 1 135 ? 18.469 6.039 -2.145 1 91.19 135 GLY A CA 1
ATOM 999 C C . GLY A 1 135 ? 17.984 4.754 -2.793 1 91.19 135 GLY A C 1
ATOM 1000 O O . GLY A 1 135 ? 18.172 3.666 -2.246 1 91.19 135 GLY A O 1
ATOM 1001 N N . ILE A 1 136 ? 17.344 4.828 -3.939 1 94.62 136 ILE A N 1
ATOM 1002 C CA . ILE A 1 136 ? 16.891 3.619 -4.625 1 94.62 136 ILE A CA 1
ATOM 1003 C C . ILE A 1 136 ? 17.406 3.625 -6.062 1 94.62 136 ILE A C 1
ATOM 1005 O O . ILE A 1 136 ? 17.625 4.688 -6.645 1 94.62 136 ILE A O 1
ATOM 1009 N N . ASP A 1 137 ? 17.594 2.465 -6.652 1 94.81 137 ASP A N 1
ATOM 1010 C CA . ASP A 1 137 ? 18.234 2.34 -7.957 1 94.81 137 ASP A CA 1
ATOM 1011 C C . ASP A 1 137 ? 17.188 2.213 -9.07 1 94.81 137 ASP A C 1
ATOM 1013 O O . ASP A 1 137 ? 17.5 2.439 -10.242 1 94.81 137 ASP A O 1
ATOM 1017 N N . GLU A 1 138 ? 16.016 1.771 -8.695 1 95.75 138 GLU A N 1
ATOM 1018 C CA . GLU A 1 138 ? 14.953 1.536 -9.68 1 95.75 138 GLU A CA 1
ATOM 1019 C C . GLU A 1 138 ? 13.578 1.847 -9.094 1 95.75 138 GLU A C 1
ATOM 1021 O O . GLU A 1 138 ? 13.43 1.956 -7.871 1 95.75 138 GLU A O 1
ATOM 1026 N N . LEU A 1 139 ? 12.594 2.025 -9.992 1 97.56 139 LEU A N 1
ATOM 1027 C CA . LEU A 1 139 ? 11.211 2.303 -9.617 1 97.56 139 LEU A CA 1
ATOM 1028 C C . LEU A 1 139 ? 10.648 1.184 -8.742 1 97.56 139 LEU A C 1
ATOM 1030 O O . LEU A 1 139 ? 10.836 0.003 -9.047 1 97.56 139 LEU A O 1
ATOM 1034 N N . ILE A 1 140 ? 10.062 1.504 -7.633 1 98.12 140 ILE A N 1
ATOM 1035 C CA . ILE A 1 140 ? 9.32 0.582 -6.777 1 98.12 140 ILE A CA 1
ATOM 1036 C C . ILE A 1 140 ? 7.84 0.942 -6.793 1 98.12 140 ILE A C 1
ATOM 1038 O O . ILE A 1 140 ? 7.477 2.117 -6.699 1 98.12 140 ILE A O 1
ATOM 1042 N N . ILE A 1 141 ? 7.012 -0.006 -7 1 98.69 141 ILE A N 1
ATOM 1043 C CA . ILE A 1 141 ? 5.566 0.201 -6.965 1 98.69 141 ILE A CA 1
ATOM 1044 C C . ILE A 1 141 ? 4.945 -0.672 -5.879 1 98.69 141 ILE A C 1
ATOM 1046 O O . ILE A 1 141 ? 5.273 -1.855 -5.762 1 98.69 141 ILE A O 1
ATOM 1050 N N . VAL A 1 142 ? 4.18 -0.112 -5 1 98.75 142 VAL A N 1
ATOM 1051 C CA . VAL A 1 142 ? 3.361 -0.874 -4.062 1 98.75 142 VAL A CA 1
ATOM 1052 C C . VAL A 1 142 ? 1.882 -0.625 -4.348 1 98.75 142 VAL A C 1
ATOM 1054 O O . VAL A 1 142 ? 1.442 0.525 -4.422 1 98.75 142 VAL A O 1
ATOM 1057 N N . THR A 1 143 ? 1.167 -1.659 -4.594 1 98.81 143 THR A N 1
ATOM 1058 C CA . THR A 1 143 ? -0.277 -1.559 -4.773 1 98.81 143 THR A CA 1
ATOM 1059 C C . THR A 1 143 ? -1.015 -2.314 -3.672 1 98.81 143 THR A C 1
ATOM 1061 O O . THR A 1 143 ? -0.549 -3.357 -3.209 1 98.81 143 THR A O 1
ATOM 1064 N N . SER A 1 144 ? -2.027 -1.754 -3.203 1 98.81 144 SER A N 1
ATOM 1065 C CA . SER A 1 144 ? -2.998 -2.408 -2.334 1 98.81 144 SER A CA 1
ATOM 1066 C C . SER A 1 144 ? -4.379 -2.445 -2.979 1 98.81 144 SER A C 1
ATOM 1068 O O . SER A 1 144 ? -4.715 -1.585 -3.797 1 98.81 144 SER A O 1
ATOM 1070 N N . GLY A 1 145 ? -5.09 -3.5 -2.727 1 98.81 145 GLY A N 1
ATOM 1071 C CA . GLY A 1 145 ? -6.406 -3.67 -3.322 1 98.81 145 GLY A CA 1
ATOM 1072 C C . GLY A 1 145 ? -7.484 -3.99 -2.303 1 98.81 145 GLY A C 1
ATOM 1073 O O . GLY A 1 145 ? -7.211 -4.625 -1.283 1 98.81 145 GLY A O 1
ATOM 1074 N N . VAL A 1 146 ? -8.68 -3.537 -2.578 1 98.81 146 VAL A N 1
ATOM 1075 C CA . VAL A 1 146 ? -9.883 -3.852 -1.813 1 98.81 146 VAL A CA 1
ATOM 1076 C C . VAL A 1 146 ? -10.883 -4.59 -2.701 1 98.81 146 VAL A C 1
ATOM 1078 O O . VAL A 1 146 ? -11.078 -4.223 -3.861 1 98.81 146 VAL A O 1
ATOM 1081 N N . GLY A 1 147 ? -11.40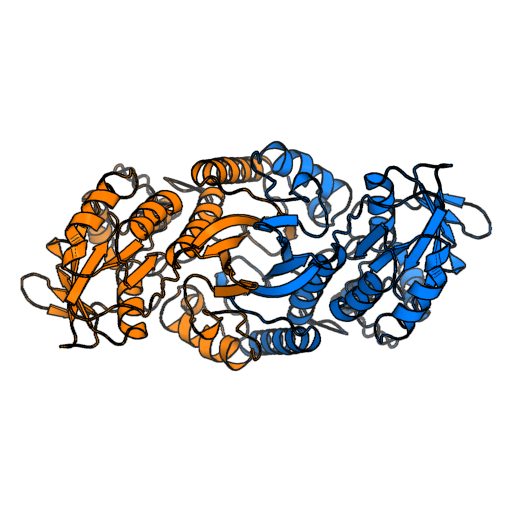6 -5.629 -2.23 1 98.69 147 GLY A N 1
ATOM 1082 C CA . GLY A 1 147 ? -12.461 -6.375 -2.904 1 98.69 147 GLY A CA 1
ATOM 1083 C C . GLY A 1 147 ? -13.594 -6.773 -1.98 1 98.69 147 GLY A C 1
ATOM 1084 O O . GLY A 1 147 ? -13.461 -6.688 -0.757 1 98.69 147 GLY A O 1
ATOM 1085 N N . ILE A 1 148 ? -14.695 -7.133 -2.506 1 98.25 148 ILE A N 1
ATOM 1086 C CA . ILE A 1 148 ? -15.82 -7.656 -1.734 1 98.25 148 ILE A CA 1
ATOM 1087 C C . ILE A 1 148 ? -15.82 -9.18 -1.802 1 98.25 148 ILE A C 1
ATOM 1089 O O . ILE A 1 148 ? -15.766 -9.766 -2.889 1 98.25 148 ILE A O 1
ATOM 1093 N N . VAL A 1 149 ? -15.883 -9.836 -0.657 1 97.75 149 VAL A N 1
ATOM 1094 C CA . VAL A 1 149 ? -15.844 -11.289 -0.593 1 97.75 149 VAL A CA 1
ATOM 1095 C C . VAL A 1 149 ? -17.203 -11.859 -1.013 1 97.75 1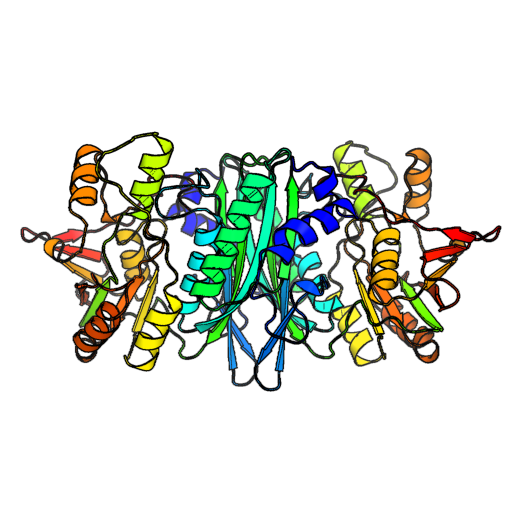49 VAL A C 1
ATOM 1097 O O . VAL A 1 149 ? -18.219 -11.602 -0.366 1 97.75 149 VAL A O 1
ATOM 1100 N N . LYS A 1 150 ? -17.188 -12.57 -2.059 1 95.56 150 LYS A N 1
ATOM 1101 C CA . LYS A 1 150 ? -18.391 -13.273 -2.486 1 95.56 150 LYS A CA 1
ATOM 1102 C C . LYS A 1 150 ? -18.516 -14.625 -1.792 1 95.56 150 LYS A C 1
ATOM 1104 O O . LYS A 1 150 ? -19.578 -14.969 -1.272 1 95.56 150 LYS A O 1
ATOM 1109 N N . LYS A 1 151 ? -17.516 -15.336 -1.887 1 96.81 151 LYS A N 1
ATOM 1110 C CA . LYS A 1 151 ? -17.312 -16.609 -1.207 1 96.81 151 LYS A CA 1
ATOM 1111 C C . LYS A 1 151 ? -15.891 -16.719 -0.668 1 96.81 151 LYS A C 1
ATOM 1113 O O . LYS A 1 151 ? -14.93 -16.734 -1.439 1 96.81 151 LYS A O 1
ATOM 1118 N N . LEU A 1 152 ? -15.859 -16.797 0.609 1 97.56 152 LEU A N 1
ATOM 1119 C CA . LEU A 1 152 ? -14.523 -16.844 1.201 1 97.56 152 LEU A CA 1
ATOM 1120 C C . LEU A 1 152 ? -13.82 -18.156 0.877 1 97.56 152 LEU A C 1
ATOM 1122 O O . LEU A 1 152 ? -14.336 -19.234 1.184 1 97.56 152 LEU A O 1
ATOM 1126 N N . ILE A 1 153 ? -12.734 -18.078 0.241 1 98.25 153 ILE A N 1
ATOM 1127 C CA . ILE A 1 153 ? -11.898 -19.234 -0.093 1 98.25 153 ILE A CA 1
ATOM 1128 C C . ILE A 1 153 ? -10.555 -19.125 0.629 1 98.25 153 ILE A C 1
ATOM 1130 O O . ILE A 1 153 ? -9.812 -18.156 0.431 1 98.25 153 ILE A O 1
ATOM 1134 N N . LYS A 1 154 ? -10.25 -20.094 1.465 1 97.5 154 LYS A N 1
ATOM 1135 C CA . LYS A 1 154 ? -8.977 -20.141 2.176 1 97.5 154 LYS A CA 1
ATOM 1136 C C . LYS A 1 154 ? -7.992 -21.078 1.48 1 97.5 154 LYS A C 1
ATOM 1138 O O . LYS A 1 154 ? -8.398 -22.078 0.877 1 97.5 154 LYS A O 1
ATOM 1143 N N . ASP A 1 155 ? -6.656 -20.703 1.555 1 97.56 155 ASP A N 1
ATOM 1144 C CA . ASP A 1 155 ? -5.68 -21.594 0.95 1 97.56 155 ASP A CA 1
ATOM 1145 C C . ASP A 1 155 ? -5.34 -22.75 1.888 1 97.56 155 ASP A C 1
ATOM 1147 O O . ASP A 1 155 ? -4.461 -23.562 1.592 1 97.56 155 ASP A O 1
ATOM 1151 N N . SER A 1 156 ? -6.082 -22.891 3.004 1 97.94 156 SER A N 1
ATOM 1152 C CA . SER A 1 156 ? -5.969 -24.016 3.932 1 97.94 156 SER A CA 1
ATOM 1153 C C . SER A 1 156 ? -7.156 -24.953 3.801 1 97.94 156 SER A C 1
ATOM 1155 O O . SER A 1 156 ? -7.441 -25.734 4.711 1 97.94 156 SER A O 1
ATOM 1157 N N . GLY A 1 157 ? -7.84 -24.875 2.699 1 98.19 157 GLY A N 1
ATOM 1158 C CA . GLY A 1 157 ? -9.117 -25.562 2.615 1 98.19 157 GLY A CA 1
ATOM 1159 C C . GLY A 1 157 ? -9.062 -26.828 1.778 1 98.19 157 GLY A C 1
ATOM 1160 O O . GLY A 1 157 ? -10.102 -27.438 1.494 1 98.19 157 GLY A O 1
ATOM 1161 N N . VAL A 1 158 ? -7.848 -27.281 1.38 1 98.69 158 VAL A N 1
ATOM 1162 C CA . VAL A 1 158 ? -7.746 -28.484 0.58 1 98.69 158 VAL A CA 1
ATOM 1163 C C . VAL A 1 158 ? -8.297 -29.672 1.37 1 98.69 158 VAL A C 1
ATOM 1165 O O . VAL A 1 158 ? -8.039 -29.797 2.568 1 98.69 158 VAL A O 1
ATOM 1168 N N . GLN A 1 159 ? -9.055 -30.484 0.692 1 98.62 159 GLN A N 1
ATOM 1169 C CA . GLN A 1 159 ? -9.664 -31.656 1.325 1 98.62 159 GLN A CA 1
ATOM 1170 C C . GLN A 1 159 ? -9.211 -32.938 0.645 1 98.62 159 GLN A C 1
ATOM 1172 O O . GLN A 1 159 ? -8.695 -32.906 -0.475 1 98.62 159 GLN A O 1
ATOM 1177 N N . GLU A 1 160 ? -9.438 -34.031 1.344 1 98.56 160 GLU A N 1
ATOM 1178 C CA . GLU A 1 160 ? -9.094 -35.344 0.787 1 98.56 160 GLU A CA 1
ATOM 1179 C C . GLU A 1 160 ? -9.836 -35.594 -0.521 1 98.56 160 GLU A C 1
ATOM 1181 O O . GLU A 1 160 ? -11.023 -35.281 -0.63 1 98.56 160 GLU A O 1
ATOM 1186 N N . ASN A 1 161 ? -9.07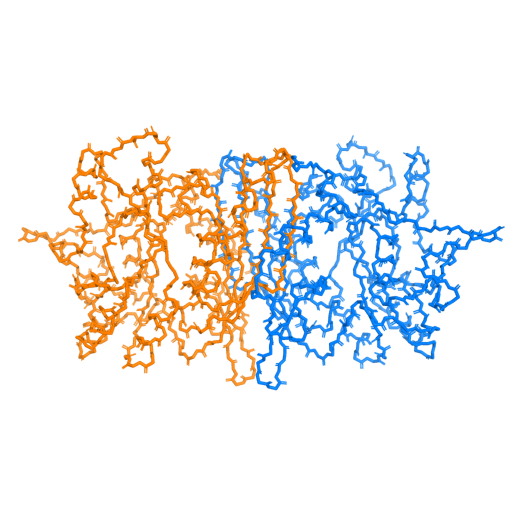8 -36.062 -1.529 1 98.62 161 ASN A N 1
ATOM 1187 C CA . ASN A 1 161 ? -9.594 -36.469 -2.838 1 98.62 161 ASN A CA 1
ATOM 1188 C C . ASN A 1 161 ? -9.891 -35.25 -3.713 1 98.62 161 ASN A C 1
ATOM 1190 O O . ASN A 1 161 ? -10.398 -35.406 -4.828 1 98.62 161 ASN A O 1
ATOM 1194 N N . ASP A 1 162 ? -9.594 -34.062 -3.211 1 98.88 162 ASP A N 1
ATOM 1195 C CA . ASP A 1 162 ? -9.672 -32.938 -4.113 1 98.88 162 ASP A CA 1
ATOM 1196 C C . ASP A 1 162 ? -8.828 -33.156 -5.363 1 98.88 162 ASP A C 1
ATOM 1198 O O . ASP A 1 162 ? -7.715 -33.688 -5.281 1 98.88 162 ASP A O 1
ATOM 1202 N N . THR A 1 163 ? -9.391 -32.75 -6.48 1 98.94 163 THR A N 1
ATOM 1203 C CA . THR A 1 163 ? -8.602 -32.656 -7.707 1 98.94 163 THR A CA 1
ATOM 1204 C C . THR A 1 163 ? -7.789 -31.375 -7.73 1 98.94 163 THR A C 1
ATOM 1206 O O . THR A 1 163 ? -8.289 -30.312 -7.359 1 98.94 163 THR A O 1
ATOM 1209 N N . ILE A 1 164 ? -6.52 -31.516 -8.133 1 98.94 164 ILE A N 1
ATOM 1210 C CA . ILE A 1 164 ? -5.629 -30.359 -8.219 1 98.94 164 ILE A CA 1
ATOM 1211 C C . ILE A 1 164 ? -5.504 -29.922 -9.672 1 98.94 164 ILE A C 1
ATOM 1213 O O . ILE A 1 164 ? -5.102 -30.703 -10.539 1 98.94 164 ILE A O 1
ATOM 1217 N N . ILE A 1 165 ? -5.844 -28.625 -9.938 1 98.94 165 ILE A N 1
ATOM 1218 C CA . ILE A 1 165 ? -5.832 -28.062 -11.289 1 98.94 165 ILE A CA 1
ATOM 1219 C C . ILE A 1 165 ? -4.879 -26.875 -11.344 1 98.94 165 ILE A C 1
ATOM 1221 O O . ILE A 1 165 ? -4.914 -26 -10.469 1 98.94 165 ILE A O 1
ATOM 1225 N N . VAL A 1 166 ? -3.986 -26.859 -12.266 1 98.94 166 VAL A N 1
ATOM 1226 C CA . VAL A 1 166 ? -3.211 -25.656 -12.555 1 98.94 166 VAL A CA 1
ATOM 1227 C C . VAL A 1 166 ? -3.836 -24.906 -13.727 1 98.94 166 VAL A C 1
ATOM 1229 O O . VAL A 1 166 ? -4.32 -25.531 -14.68 1 98.94 166 VAL A O 1
ATOM 1232 N N . SER A 1 167 ? -3.789 -23.594 -13.727 1 98.88 167 SER A N 1
ATOM 1233 C CA . SER A 1 167 ? -4.59 -22.797 -14.648 1 98.88 167 SER A CA 1
ATOM 1234 C C . SER A 1 167 ? -3.881 -22.609 -15.984 1 98.88 167 SER A C 1
ATOM 1236 O O . SER A 1 167 ? -4.449 -22.047 -16.922 1 98.88 167 SER A O 1
ATOM 1238 N N . GLY A 1 168 ? -2.67 -23.016 -16.141 1 98.62 168 GLY A N 1
ATOM 1239 C CA . GLY A 1 168 ? -1.92 -22.875 -17.375 1 98.62 168 GLY A CA 1
ATOM 1240 C C . GLY A 1 168 ? -0.49 -23.375 -17.266 1 98.62 168 GLY A C 1
ATOM 1241 O O . GLY A 1 168 ? -0.136 -24.047 -16.297 1 98.62 168 GLY A O 1
ATOM 1242 N N . THR A 1 169 ? 0.36 -23.062 -18.328 1 98.62 169 THR A N 1
ATOM 1243 C CA . THR A 1 169 ? 1.761 -23.469 -18.344 1 98.62 169 THR A CA 1
ATOM 1244 C C . THR A 1 169 ? 2.561 -22.703 -17.297 1 98.62 169 THR A C 1
ATOM 1246 O O . THR A 1 169 ? 2.246 -21.562 -16.984 1 98.62 169 THR A O 1
ATOM 1249 N N . VAL A 1 170 ? 3.594 -23.359 -16.734 1 98.25 170 VAL A N 1
ATOM 1250 C CA . VAL A 1 170 ? 4.289 -22.734 -15.609 1 98.25 170 VAL A CA 1
ATOM 1251 C C . VAL A 1 170 ? 5.727 -22.406 -16.016 1 98.25 170 VAL A C 1
ATOM 1253 O O . VAL A 1 170 ? 6.27 -23 -16.938 1 98.25 170 VAL A O 1
ATOM 1256 N N . GLY A 1 171 ? 6.281 -21.406 -15.312 1 96.62 171 GLY A N 1
ATOM 1257 C CA . GLY A 1 171 ? 7.707 -21.125 -15.359 1 96.62 171 GLY A CA 1
ATOM 1258 C C . GLY A 1 171 ? 8.055 -19.969 -16.281 1 96.62 171 GLY A C 1
ATOM 1259 O O . GLY A 1 171 ? 9.195 -19.516 -16.312 1 96.62 171 GLY A O 1
ATOM 1260 N N . GLU A 1 172 ? 7.09 -19.422 -17.047 1 96.81 172 GLU A N 1
ATOM 1261 C CA . GLU A 1 172 ? 7.371 -18.453 -18.109 1 96.81 172 GLU A CA 1
ATOM 1262 C C . GLU A 1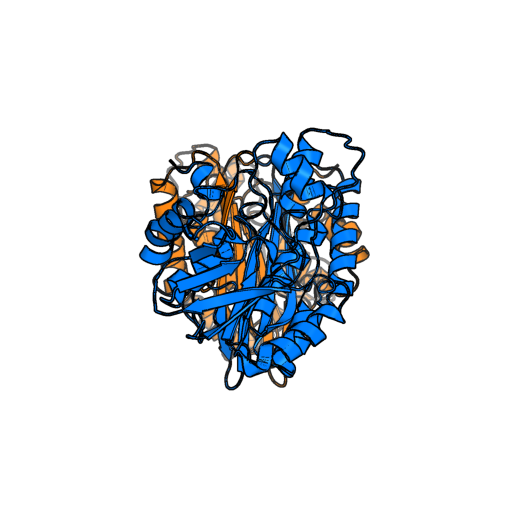 172 ? 7.883 -17.141 -17.531 1 96.81 172 GLU A C 1
ATOM 1264 O O . GLU A 1 172 ? 8.805 -16.531 -18.078 1 96.81 172 GLU A O 1
ATOM 1269 N N . HIS A 1 173 ? 7.281 -16.641 -16.469 1 97.31 173 HIS A N 1
ATOM 1270 C CA . HIS A 1 173 ? 7.637 -15.336 -15.945 1 97.31 173 HIS A CA 1
ATOM 1271 C C . HIS A 1 173 ? 9.086 -15.312 -15.461 1 97.31 173 HIS A C 1
ATOM 1273 O O . HIS A 1 173 ? 9.867 -14.453 -15.875 1 97.31 173 HIS A O 1
ATOM 1279 N N . GLY A 1 174 ? 9.398 -16.297 -14.531 1 95.62 174 GLY A N 1
ATOM 1280 C CA . GLY A 1 174 ? 10.766 -16.359 -14.031 1 95.62 174 GLY A CA 1
ATOM 1281 C C . GLY A 1 174 ? 11.805 -16.422 -15.133 1 95.62 174 GLY A C 1
ATOM 1282 O O . GLY A 1 174 ? 12.812 -15.727 -15.086 1 95.62 174 GLY A O 1
ATOM 1283 N N . LEU A 1 175 ? 11.508 -17.25 -16.109 1 94.5 175 LEU A N 1
ATOM 1284 C CA . LEU A 1 175 ? 12.453 -17.406 -17.203 1 94.5 175 LEU A CA 1
ATOM 1285 C C . LEU A 1 175 ? 12.547 -16.125 -18.031 1 94.5 175 LEU A C 1
ATOM 1287 O O . LEU A 1 175 ? 13.633 -15.742 -18.469 1 94.5 175 LEU A O 1
ATOM 1291 N N . SER A 1 176 ? 11.414 -15.484 -18.266 1 95.5 176 SER A N 1
ATOM 1292 C CA . SER A 1 176 ? 11.398 -14.234 -19.016 1 95.5 176 SER A CA 1
ATOM 1293 C C . SER A 1 176 ? 12.281 -13.18 -18.359 1 95.5 176 SER A C 1
ATOM 1295 O O . SER A 1 176 ? 13.039 -12.484 -19.031 1 95.5 176 SER A O 1
ATOM 1297 N N . ILE A 1 177 ? 12.195 -13.031 -17.031 1 95.12 177 ILE A N 1
ATOM 1298 C CA . ILE A 1 177 ? 12.984 -12.062 -16.281 1 95.12 177 ILE A CA 1
ATOM 1299 C C . ILE A 1 177 ? 14.469 -12.414 -16.391 1 95.12 177 ILE A C 1
ATOM 1301 O O . ILE A 1 177 ? 15.305 -11.539 -16.641 1 95.12 177 ILE A O 1
ATOM 1305 N N . LEU A 1 178 ? 14.781 -13.695 -16.219 1 92.88 178 LEU A N 1
ATOM 1306 C CA . LEU A 1 178 ? 16.172 -14.148 -16.281 1 92.88 178 LEU A CA 1
ATOM 1307 C C . LEU A 1 178 ? 16.766 -13.812 -17.641 1 92.88 178 LEU A C 1
ATOM 1309 O O . LEU A 1 178 ? 17.891 -13.297 -17.719 1 92.88 178 LEU A O 1
ATOM 1313 N N . LEU A 1 179 ? 16.047 -14.117 -18.672 1 91.44 179 LEU A N 1
ATOM 1314 C CA . LEU A 1 179 ? 16.547 -13.883 -20.016 1 91.44 179 LEU A CA 1
ATOM 1315 C C . LEU A 1 179 ? 16.719 -12.391 -20.281 1 91.44 179 LEU A C 1
ATOM 1317 O O . LEU A 1 179 ? 17.688 -11.977 -20.922 1 91.44 179 LEU A O 1
ATOM 1321 N N . ALA A 1 180 ? 15.773 -11.594 -19.828 1 91.94 180 ALA A N 1
ATOM 1322 C CA . ALA A 1 180 ? 15.859 -10.148 -20 1 91.94 180 ALA A CA 1
ATOM 1323 C C . ALA A 1 180 ? 17.109 -9.594 -19.312 1 91.94 180 ALA A C 1
ATOM 1325 O O . ALA A 1 180 ? 17.734 -8.656 -19.812 1 91.94 180 ALA A O 1
ATOM 1326 N N . ARG A 1 181 ? 17.484 -10.086 -18.219 1 89.25 181 ARG A N 1
ATOM 1327 C CA . ARG A 1 181 ? 18.656 -9.633 -17.453 1 89.25 181 ARG A CA 1
ATOM 1328 C C . ARG A 1 181 ? 19.938 -9.992 -18.172 1 89.25 181 ARG A C 1
ATOM 1330 O O . ARG A 1 181 ? 20.891 -9.211 -18.172 1 89.25 181 ARG A O 1
ATOM 1337 N N . GLU A 1 182 ? 19.969 -11.148 -18.656 1 84 182 GLU A N 1
ATOM 1338 C CA . GLU A 1 182 ? 21.188 -11.648 -19.266 1 84 182 GLU A CA 1
ATOM 1339 C C . GLU A 1 182 ? 21.359 -11.125 -20.688 1 84 182 GLU A C 1
ATOM 1341 O O . GLU A 1 182 ? 22.422 -11.266 -21.281 1 84 182 GLU A O 1
ATOM 1346 N N . GLY A 1 183 ? 20.406 -10.406 -21.109 1 77.25 183 GLY A N 1
ATOM 1347 C CA . GLY A 1 183 ? 20.469 -9.891 -22.469 1 77.25 183 GLY A CA 1
ATOM 1348 C C . GLY A 1 183 ? 20.422 -10.977 -23.516 1 77.25 183 GLY A C 1
ATOM 1349 O O . GLY A 1 183 ? 20.984 -10.828 -24.609 1 77.25 183 GLY A O 1
ATOM 1350 N N . PHE A 1 184 ? 20.031 -12.117 -23.078 1 66.81 184 PHE A N 1
ATOM 1351 C CA . PHE A 1 184 ? 19.984 -13.227 -24.016 1 66.81 184 PHE A CA 1
ATOM 1352 C C . PHE A 1 184 ? 18.875 -13.023 -25.047 1 66.81 184 PHE A C 1
ATOM 1354 O O . PHE A 1 184 ? 17.75 -12.664 -24.688 1 66.81 184 PHE A O 1
ATOM 1361 N N . GLU A 1 185 ? 19.219 -12.539 -26.234 1 61.75 185 GLU A N 1
ATOM 1362 C CA . GLU A 1 185 ? 18.266 -12.57 -27.328 1 61.75 185 GLU A CA 1
ATOM 1363 C C . GLU A 1 185 ? 18.016 -14 -27.812 1 61.75 185 GLU A C 1
ATOM 1365 O O . GLU A 1 185 ? 18.891 -14.609 -28.438 1 61.75 185 GLU A O 1
ATOM 1370 N N . PHE A 1 186 ? 17.375 -14.742 -26.953 1 57.91 186 PHE A N 1
ATOM 1371 C CA . PHE A 1 186 ? 17.078 -16.078 -27.469 1 57.91 186 PHE A CA 1
ATOM 1372 C C . PHE A 1 186 ? 15.93 -16.031 -28.469 1 57.91 186 PHE A C 1
ATOM 1374 O O . PHE A 1 186 ? 15.031 -15.195 -28.359 1 57.91 186 PHE A O 1
ATOM 1381 N N . GLU A 1 187 ? 16.141 -16.719 -29.562 1 54.28 187 GLU A N 1
ATOM 1382 C CA . GLU A 1 187 ? 15.148 -16.844 -30.641 1 54.28 187 GLU A CA 1
ATOM 1383 C C . GLU A 1 187 ? 13.773 -17.219 -30.078 1 54.28 187 GLU A C 1
ATOM 1385 O O . GLU A 1 187 ? 12.75 -16.891 -30.688 1 54.28 187 GLU A O 1
ATOM 1390 N N . GLY A 1 188 ? 13.703 -18 -28.984 1 59.25 188 GLY A N 1
ATOM 1391 C CA . GLY A 1 188 ? 12.43 -18.562 -28.531 1 59.25 188 GLY A CA 1
ATOM 1392 C C . GLY A 1 188 ? 11.625 -17.594 -27.688 1 59.25 188 GLY A C 1
ATOM 1393 O O . GLY A 1 188 ? 11.945 -17.375 -26.516 1 59.25 188 GLY A O 1
ATOM 1394 N N . ASN A 1 189 ? 11.141 -16.359 -28.172 1 79.31 189 ASN A N 1
ATOM 1395 C CA . ASN A 1 189 ? 10.312 -15.273 -27.641 1 79.31 189 ASN A CA 1
ATOM 1396 C C . ASN A 1 189 ? 9.625 -15.68 -26.344 1 79.31 189 ASN A C 1
ATOM 1398 O O . ASN A 1 189 ? 8.422 -15.977 -26.344 1 79.31 189 ASN A O 1
ATOM 1402 N N . ILE A 1 190 ? 10.297 -16.062 -25.188 1 92.5 190 ILE A N 1
ATOM 1403 C CA . ILE A 1 190 ? 9.688 -16.344 -23.891 1 92.5 190 ILE A CA 1
ATOM 1404 C C . ILE A 1 190 ? 9.133 -15.062 -23.281 1 92.5 190 ILE A C 1
ATOM 1406 O O . ILE A 1 190 ? 9.883 -14.102 -23.062 1 92.5 190 ILE A O 1
ATOM 1410 N N . GLU A 1 191 ? 7.844 -15.164 -23.125 1 96.25 191 GLU A N 1
ATOM 1411 C CA . GLU A 1 191 ? 7.168 -14 -22.578 1 96.25 191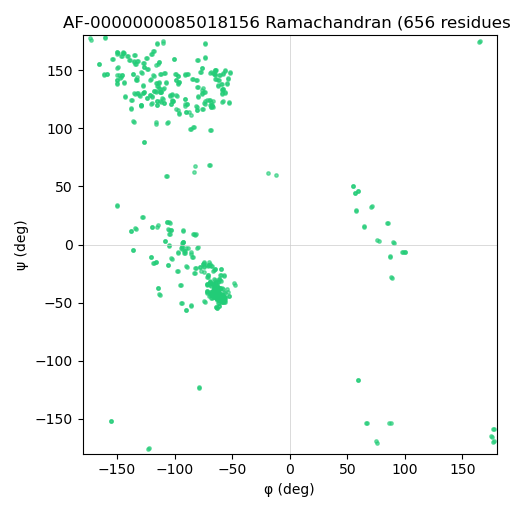 GLU A CA 1
ATOM 1412 C C . GLU A 1 191 ? 6.594 -14.297 -21.188 1 96.25 191 GLU A C 1
ATOM 1414 O O . GLU A 1 191 ? 6.113 -15.406 -20.938 1 96.25 191 GLU A O 1
ATOM 1419 N N . SER A 1 192 ? 6.723 -13.32 -20.281 1 97.5 192 SER A N 1
ATOM 1420 C CA . SER A 1 192 ? 6.078 -13.43 -18.984 1 97.5 192 SER A CA 1
ATOM 1421 C C . SER A 1 192 ? 4.594 -13.75 -19.109 1 97.5 192 SER A C 1
ATOM 1423 O O . SER A 1 192 ? 3.939 -13.289 -20.047 1 97.5 192 SER A O 1
ATOM 1425 N N . ASP A 1 193 ? 4.086 -14.461 -18.172 1 98.44 193 ASP A N 1
ATOM 1426 C CA . ASP A 1 193 ? 2.676 -14.836 -18.172 1 98.44 193 ASP A CA 1
ATOM 1427 C C . ASP A 1 193 ? 1.841 -13.828 -17.375 1 98.44 193 ASP A C 1
ATOM 1429 O O . ASP A 1 193 ? 0.685 -14.102 -17.047 1 98.44 193 ASP A O 1
ATOM 1433 N N . VAL A 1 194 ? 2.326 -12.672 -17 1 98.69 194 VAL A N 1
ATOM 1434 C CA . VAL A 1 194 ? 1.626 -11.695 -16.172 1 98.69 194 VAL A CA 1
ATOM 1435 C C . VAL A 1 194 ? 0.257 -11.391 -16.781 1 98.69 194 VAL A C 1
ATOM 1437 O O . VAL A 1 194 ? 0.159 -10.992 -17.938 1 98.69 194 VAL A O 1
ATOM 1440 N N . SER A 1 195 ? -0.78 -11.617 -15.984 1 98.81 195 SER A N 1
ATOM 1441 C CA . SER A 1 195 ? -2.145 -11.414 -16.453 1 98.81 195 SER A CA 1
ATOM 1442 C C . SER A 1 195 ? -3.119 -11.281 -15.297 1 98.81 195 SER A C 1
ATOM 1444 O O . SER A 1 195 ? -2.92 -11.891 -14.242 1 98.81 195 SER A O 1
ATOM 1446 N N . PRO A 1 196 ? -4.152 -10.492 -15.414 1 98.88 196 PRO A N 1
ATOM 1447 C CA . PRO A 1 196 ? -5.215 -10.469 -14.406 1 98.88 196 PRO A CA 1
ATOM 1448 C C . PRO A 1 196 ? -6.145 -11.672 -14.508 1 98.88 196 PRO A C 1
ATOM 1450 O O . PRO A 1 196 ? -6.66 -11.977 -15.586 1 98.88 196 PRO A O 1
ATOM 1453 N N . LEU A 1 197 ? -6.375 -12.305 -13.453 1 98.81 197 LEU A N 1
ATOM 1454 C CA . LEU A 1 197 ? -7.117 -13.562 -13.477 1 98.81 197 LEU A CA 1
ATOM 1455 C C . LEU A 1 197 ? -8.508 -13.383 -12.875 1 98.81 197 LEU A C 1
ATOM 1457 O O . LEU A 1 197 ? -9.266 -14.352 -12.758 1 98.81 197 LEU A O 1
ATOM 1461 N N . ASN A 1 198 ? -8.883 -12.156 -12.477 1 98.81 198 ASN A N 1
ATOM 1462 C CA . ASN A 1 198 ? -10.078 -11.938 -11.664 1 98.81 198 ASN A CA 1
ATOM 1463 C C . ASN A 1 198 ? -11.344 -12.375 -12.398 1 98.81 198 ASN A C 1
ATOM 1465 O O . ASN A 1 198 ? -12.227 -13 -11.805 1 98.81 198 ASN A O 1
ATOM 1469 N N . LYS A 1 199 ? -11.461 -12.125 -13.734 1 98.5 199 LYS A N 1
ATOM 1470 C CA . LYS A 1 199 ? -12.664 -12.5 -14.469 1 98.5 199 LYS A CA 1
ATOM 1471 C C . LYS A 1 199 ? -12.781 -14.023 -14.578 1 98.5 199 LYS A C 1
ATOM 1473 O O . LYS A 1 199 ? -13.867 -14.578 -14.422 1 98.5 199 LYS A O 1
ATOM 1478 N N . MET A 1 200 ? -11.68 -14.641 -14.844 1 98.69 200 MET A N 1
ATOM 1479 C CA . MET A 1 200 ? -11.633 -16.094 -14.938 1 98.69 200 MET A CA 1
ATOM 1480 C C . MET A 1 200 ? -12 -16.75 -13.609 1 98.69 200 MET A C 1
ATOM 1482 O O . MET A 1 200 ? -12.852 -17.641 -13.562 1 98.69 200 MET A O 1
ATOM 1486 N N . LEU A 1 201 ? -11.422 -16.281 -12.531 1 98.75 201 LEU A N 1
ATOM 1487 C CA . LEU A 1 201 ? -11.641 -16.875 -11.219 1 98.75 201 LEU A CA 1
ATOM 1488 C C . LEU A 1 201 ? -13.047 -16.562 -10.711 1 98.75 201 LEU A C 1
ATOM 1490 O O . LEU A 1 201 ? -13.656 -17.375 -10.016 1 98.75 201 LEU A O 1
ATOM 1494 N N . GLU A 1 202 ? -13.562 -15.383 -11.047 1 98.44 202 GLU A N 1
ATOM 1495 C CA . GLU A 1 202 ? -14.938 -15.055 -10.68 1 98.44 202 GLU A CA 1
ATOM 1496 C C . GLU A 1 202 ? -15.914 -16.078 -11.25 1 98.44 202 GLU A C 1
ATOM 1498 O O . GLU A 1 202 ? -16.828 -16.531 -10.547 1 98.44 202 GLU A O 1
ATOM 1503 N N . GLU A 1 203 ? -15.758 -16.375 -12.516 1 98.56 203 GLU A N 1
ATOM 1504 C CA . GLU A 1 203 ? -16.641 -17.359 -13.148 1 98.56 203 GLU A CA 1
ATOM 1505 C C . GLU A 1 203 ? -16.5 -18.719 -12.492 1 98.56 203 GLU A C 1
ATOM 1507 O O . GLU A 1 203 ? -17.5 -19.406 -12.258 1 98.56 203 GLU A O 1
ATOM 1512 N N . VAL A 1 204 ? -15.289 -19.156 -12.211 1 98.69 204 VAL A N 1
ATOM 1513 C CA . VAL A 1 204 ? -15.047 -20.438 -11.562 1 98.69 204 VAL A CA 1
ATOM 1514 C C . VAL A 1 204 ? -15.742 -20.469 -10.203 1 98.69 204 VAL A C 1
ATOM 1516 O O . VAL A 1 204 ? -16.469 -21.422 -9.891 1 98.69 204 VAL A O 1
ATOM 1519 N N . ILE A 1 205 ? -15.562 -19.438 -9.383 1 98.31 205 ILE A N 1
ATOM 1520 C CA . ILE A 1 205 ? -16.062 -19.391 -8.008 1 98.31 205 ILE A CA 1
ATOM 1521 C C . ILE A 1 205 ? -17.594 -19.359 -8.023 1 98.31 205 ILE A C 1
ATOM 1523 O O . ILE A 1 205 ? -18.234 -19.938 -7.156 1 98.31 205 ILE A O 1
ATOM 1527 N N . ASP A 1 206 ? -18.172 -18.703 -9.055 1 97.94 206 ASP A N 1
ATOM 1528 C CA . ASP A 1 206 ? -19.625 -18.594 -9.164 1 97.94 206 ASP A CA 1
ATOM 1529 C C . ASP A 1 206 ? -20.25 -19.938 -9.523 1 97.94 206 ASP A C 1
ATOM 1531 O O . ASP A 1 206 ? -21.391 -20.203 -9.156 1 97.94 206 ASP A O 1
ATOM 1535 N N . LYS A 1 207 ? -19.516 -20.812 -10.219 1 98.12 207 LYS A N 1
ATOM 1536 C CA . LYS A 1 207 ? -20.156 -21.953 -10.867 1 98.12 207 LYS A CA 1
ATOM 1537 C C . LYS A 1 207 ? -19.641 -23.281 -10.297 1 98.12 207 LYS A C 1
ATOM 1539 O O . LYS A 1 207 ? -20.234 -24.328 -10.523 1 98.12 207 LYS A O 1
ATOM 1544 N N . VAL A 1 208 ? -18.531 -23.219 -9.594 1 98.06 208 VAL A N 1
ATOM 1545 C CA . VAL A 1 208 ? -17.875 -24.438 -9.117 1 98.06 208 VAL A CA 1
ATOM 1546 C C . VAL A 1 208 ? -17.625 -24.328 -7.613 1 98.06 208 VAL A C 1
ATOM 1548 O O . VAL A 1 208 ? -17.297 -23.266 -7.102 1 98.06 208 VAL A O 1
ATOM 1551 N N . GLU A 1 209 ? -17.891 -25.422 -6.891 1 98.31 209 GLU A N 1
ATOM 1552 C CA . GLU A 1 209 ? -17.406 -25.469 -5.52 1 98.31 209 GLU A CA 1
ATOM 1553 C C . GLU A 1 209 ? -15.883 -25.531 -5.477 1 98.31 209 GLU A C 1
ATOM 1555 O O . GLU A 1 209 ? -15.273 -26.438 -6.039 1 98.31 209 GLU A O 1
ATOM 1560 N N . VAL A 1 210 ? -15.258 -24.547 -4.879 1 98.75 210 VAL A N 1
ATOM 1561 C CA . VAL A 1 210 ? -13.805 -24.453 -4.801 1 98.75 210 VAL A CA 1
ATOM 1562 C C . VAL A 1 210 ? -13.359 -24.547 -3.344 1 98.75 210 VAL A C 1
ATOM 1564 O O . VAL A 1 210 ? -13.898 -23.844 -2.477 1 98.75 210 VAL A O 1
ATOM 1567 N N . HIS A 1 211 ? -12.391 -25.375 -3.078 1 98.81 211 HIS A N 1
ATOM 1568 C CA . HIS A 1 211 ? -11.93 -25.578 -1.706 1 98.81 211 HIS A CA 1
ATOM 1569 C C . HIS A 1 211 ? -10.727 -24.688 -1.394 1 98.81 211 HIS A C 1
ATOM 1571 O O . HIS A 1 211 ? -10.547 -24.266 -0.252 1 98.81 211 HIS A O 1
ATOM 1577 N N . ALA A 1 212 ? -9.859 -24.469 -2.416 1 98.81 212 ALA A N 1
ATOM 1578 C CA . ALA A 1 212 ? -8.68 -23.641 -2.209 1 98.81 212 ALA A CA 1
ATOM 1579 C C . ALA A 1 212 ? -8.148 -23.109 -3.537 1 98.81 212 ALA A C 1
ATOM 1581 O O . ALA A 1 212 ? -8.281 -23.766 -4.574 1 98.81 212 ALA A O 1
ATOM 1582 N N . ILE A 1 213 ? -7.613 -21.969 -3.541 1 98.75 213 ILE A N 1
ATOM 1583 C CA . ILE A 1 213 ? -6.895 -21.359 -4.652 1 98.75 213 ILE A CA 1
ATOM 1584 C C . ILE A 1 213 ? -5.578 -20.766 -4.156 1 98.75 213 ILE A C 1
ATOM 1586 O O . ILE A 1 213 ? -5.52 -20.203 -3.059 1 98.75 213 ILE A O 1
ATOM 1590 N N . LYS A 1 214 ? -4.516 -20.859 -4.902 1 98.44 214 LYS A N 1
ATOM 1591 C CA . LYS A 1 214 ? -3.221 -20.266 -4.602 1 98.44 214 LYS A CA 1
ATOM 1592 C C . LYS A 1 214 ? -2.539 -19.766 -5.871 1 98.44 214 LYS A C 1
ATOM 1594 O O . LYS A 1 214 ? -2.488 -20.469 -6.875 1 98.44 214 LYS A O 1
ATOM 1599 N N . ASP A 1 215 ? -2.133 -18.5 -5.836 1 97.94 215 ASP A N 1
ATOM 1600 C CA . ASP A 1 215 ? -1.375 -18 -6.977 1 97.94 215 ASP A CA 1
ATOM 1601 C C . ASP A 1 215 ? 0.064 -18.5 -6.953 1 97.94 215 ASP A C 1
ATOM 1603 O O . ASP A 1 215 ? 0.603 -18.797 -5.887 1 97.94 215 ASP A O 1
ATOM 1607 N N . LEU A 1 216 ? 0.69 -18.625 -8.109 1 96.94 216 LEU A N 1
ATOM 1608 C CA . LEU A 1 216 ? 1.992 -19.266 -8.258 1 96.94 216 LEU A CA 1
ATOM 1609 C C . LEU A 1 216 ? 3.08 -18.234 -8.523 1 96.94 216 LEU A C 1
ATOM 1611 O O . LEU A 1 216 ? 3.795 -18.312 -9.531 1 96.94 216 LEU A O 1
ATOM 1615 N N . THR A 1 217 ? 3.242 -17.312 -7.602 1 95 217 THR A N 1
ATOM 1616 C CA . THR A 1 217 ? 4.242 -16.266 -7.777 1 95 217 THR A CA 1
ATOM 1617 C C . THR A 1 217 ? 5.637 -16.797 -7.441 1 95 217 THR A C 1
ATOM 1619 O O . THR A 1 217 ? 6.145 -17.703 -8.102 1 95 217 THR A O 1
ATOM 1622 N N . ARG A 1 218 ? 6.398 -16.25 -6.539 1 91.5 218 ARG A N 1
ATOM 1623 C CA . ARG A 1 218 ? 7.738 -16.688 -6.164 1 91.5 218 ARG A CA 1
ATOM 1624 C C . ARG A 1 218 ? 7.727 -18.141 -5.699 1 91.5 218 ARG A C 1
ATOM 1626 O O . ARG A 1 218 ? 6.848 -18.547 -4.938 1 91.5 218 ARG A O 1
ATOM 1633 N N . GLY A 1 219 ? 8.617 -18.828 -6.18 1 91.88 219 GLY A N 1
ATOM 1634 C CA . GLY A 1 219 ? 8.727 -20.234 -5.824 1 91.88 219 GLY A CA 1
ATOM 1635 C C . GLY A 1 219 ? 7.887 -21.141 -6.703 1 91.88 219 GLY A C 1
ATOM 1636 O O . GLY A 1 219 ? 7.973 -22.359 -6.602 1 91.88 219 GLY A O 1
ATOM 1637 N N . GLY A 1 220 ? 7.023 -20.594 -7.516 1 95.25 220 GLY A N 1
ATOM 1638 C CA . GLY A 1 220 ? 6.316 -21.297 -8.578 1 95.25 220 GLY A CA 1
ATOM 1639 C C . GLY A 1 220 ? 5.34 -22.344 -8.055 1 95.25 220 GLY A C 1
ATOM 1640 O O . GLY A 1 220 ? 4.781 -22.188 -6.969 1 95.25 220 GLY A O 1
ATOM 1641 N N . LEU A 1 221 ? 5.129 -23.312 -8.93 1 97.69 221 LEU A N 1
ATOM 1642 C CA . LEU A 1 221 ? 4.184 -24.391 -8.625 1 97.69 221 LEU A CA 1
ATOM 1643 C C . LEU A 1 221 ? 4.617 -25.172 -7.391 1 97.69 221 LEU A C 1
ATOM 1645 O O . LEU A 1 221 ? 3.785 -25.531 -6.559 1 97.69 221 LEU A O 1
ATOM 1649 N N . ALA A 1 222 ? 5.918 -25.438 -7.285 1 96.56 222 ALA A N 1
ATOM 1650 C CA . ALA A 1 222 ? 6.449 -26.188 -6.152 1 96.56 222 ALA A CA 1
ATOM 1651 C C . ALA A 1 222 ? 6.09 -25.531 -4.828 1 96.56 222 ALA A C 1
ATOM 1653 O O . ALA A 1 222 ? 5.57 -26.172 -3.918 1 96.56 222 ALA A O 1
ATOM 1654 N N . ASN A 1 223 ? 6.324 -24.266 -4.73 1 94.62 223 ASN A N 1
ATOM 1655 C CA . ASN A 1 223 ? 6.02 -23.531 -3.508 1 94.62 223 ASN A CA 1
ATOM 1656 C C . ASN A 1 223 ? 4.516 -23.469 -3.248 1 94.62 223 ASN A C 1
ATOM 1658 O O . ASN A 1 223 ? 4.07 -23.656 -2.115 1 94.62 223 ASN A O 1
ATOM 1662 N N . GLY A 1 224 ? 3.727 -23.172 -4.277 1 96.25 224 GLY A N 1
ATOM 1663 C CA . GLY A 1 224 ? 2.281 -23.078 -4.137 1 96.25 224 GLY A CA 1
ATOM 1664 C C . GLY A 1 224 ? 1.659 -24.359 -3.609 1 96.25 224 GLY A C 1
ATOM 1665 O O . GLY A 1 224 ? 0.839 -24.328 -2.689 1 96.25 224 GLY A O 1
ATOM 1666 N N . LEU A 1 225 ? 2.08 -25.469 -4.152 1 98.25 225 LEU A N 1
ATOM 1667 C CA . LEU A 1 225 ? 1.553 -26.75 -3.725 1 98.25 225 LEU A CA 1
ATOM 1668 C C . LEU A 1 225 ? 1.944 -27.047 -2.281 1 98.25 225 LEU A C 1
ATOM 1670 O O . LEU A 1 225 ? 1.14 -27.578 -1.513 1 98.25 225 LEU A O 1
ATOM 1674 N N . ASN A 1 226 ? 3.15 -26.766 -1.967 1 96.75 226 ASN A N 1
ATOM 1675 C CA . ASN A 1 226 ? 3.605 -27.047 -0.607 1 96.75 226 ASN A CA 1
ATOM 1676 C C . ASN A 1 226 ? 2.873 -26.172 0.411 1 96.75 226 ASN A C 1
ATOM 1678 O O . ASN A 1 226 ? 2.553 -26.625 1.509 1 96.75 226 ASN A O 1
ATOM 1682 N N . GLU A 1 227 ? 2.627 -24.922 0.06 1 95.12 227 GLU A N 1
ATOM 1683 C CA . GLU A 1 227 ? 1.857 -24.047 0.95 1 95.12 227 GLU A CA 1
ATOM 1684 C C . GLU A 1 227 ? 0.451 -24.609 1.171 1 95.12 227 GLU A C 1
ATOM 1686 O O . GLU A 1 227 ? -0.036 -24.641 2.303 1 95.12 227 GLU A O 1
ATOM 1691 N N . LEU A 1 228 ? -0.227 -25 0.061 1 97.81 228 LEU A N 1
ATOM 1692 C CA . LEU A 1 228 ? -1.559 -25.594 0.168 1 97.81 228 LEU A CA 1
ATOM 1693 C C . LEU A 1 228 ? -1.539 -26.812 1.068 1 97.81 228 LEU A C 1
ATOM 1695 O O . LEU A 1 228 ? -2.398 -26.969 1.94 1 97.81 228 LEU A O 1
ATOM 1699 N N . SER A 1 229 ? -0.585 -27.641 0.815 1 98.31 229 SER A N 1
ATOM 1700 C CA . SER A 1 229 ? -0.454 -28.875 1.565 1 98.31 229 SER A CA 1
ATOM 1701 C C . SER A 1 229 ? -0.234 -28.609 3.051 1 98.31 22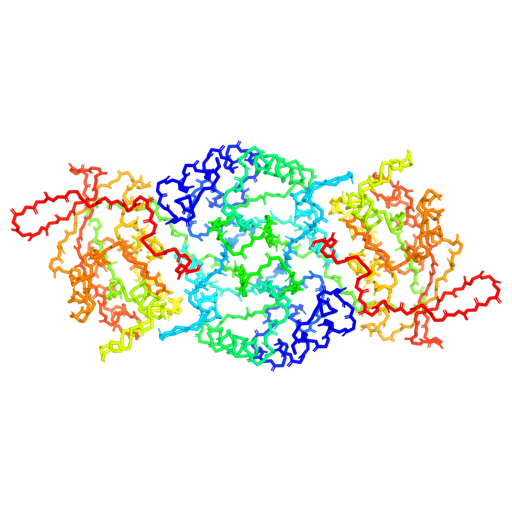9 SER A C 1
ATOM 1703 O O . SER A 1 229 ? -0.961 -29.141 3.896 1 98.31 229 SER A O 1
ATOM 1705 N N . GLU A 1 230 ? 0.72 -27.812 3.354 1 95.88 230 GLU A N 1
ATOM 1706 C CA . GLU A 1 230 ? 1.094 -27.516 4.734 1 95.88 230 GLU A CA 1
ATOM 1707 C C . GLU A 1 230 ? -0.063 -26.875 5.496 1 95.88 230 GLU A C 1
ATOM 1709 O O . GLU A 1 230 ? -0.394 -27.297 6.605 1 95.88 230 GLU A O 1
ATOM 1714 N N . LYS A 1 231 ? -0.69 -25.906 4.934 1 96.31 231 LYS A N 1
ATOM 1715 C CA . LYS A 1 231 ? -1.755 -25.156 5.602 1 96.31 231 LYS A CA 1
ATOM 1716 C C . LYS A 1 231 ? -2.996 -26.031 5.785 1 96.31 231 LYS A C 1
ATOM 1718 O O . LYS A 1 231 ? -3.717 -25.891 6.777 1 96.31 231 LYS A O 1
ATOM 1723 N N . SER A 1 232 ? -3.232 -26.938 4.859 1 98.12 232 SER A N 1
ATOM 1724 C CA . SER A 1 232 ? -4.414 -27.797 4.91 1 98.12 232 SER A CA 1
ATOM 1725 C C . SER A 1 232 ? -4.121 -29.094 5.664 1 98.12 232 SER A C 1
ATOM 1727 O O . SER A 1 232 ? -5.031 -29.891 5.918 1 98.12 232 SER A O 1
ATOM 1729 N N . LYS A 1 233 ? -2.871 -29.297 5.992 1 97.5 233 LYS A N 1
ATOM 1730 C CA . LYS A 1 233 ? -2.439 -30.516 6.668 1 97.5 233 LYS A CA 1
ATOM 1731 C C . LYS A 1 233 ? -2.867 -31.75 5.887 1 97.5 233 LYS A C 1
ATOM 1733 O O . LYS A 1 233 ? -3.465 -32.688 6.453 1 97.5 233 LYS A O 1
ATOM 1738 N N . ILE A 1 234 ? -2.561 -31.75 4.602 1 98.38 234 ILE A N 1
ATOM 1739 C CA . ILE A 1 234 ? -2.902 -32.875 3.719 1 98.38 234 ILE A CA 1
ATOM 1740 C C . ILE A 1 234 ? -1.854 -32.969 2.615 1 98.38 234 ILE A C 1
ATOM 1742 O O . ILE A 1 234 ? -1.242 -31.984 2.219 1 98.38 234 ILE A O 1
ATOM 1746 N N . GLY A 1 235 ? -1.564 -34.188 2.188 1 98.56 235 GLY A N 1
ATOM 1747 C CA . GLY A 1 235 ? -0.625 -34.375 1.097 1 98.56 235 GLY A CA 1
ATOM 1748 C C . GLY A 1 235 ? -1.237 -34.156 -0.271 1 98.56 235 GLY A C 1
ATOM 1749 O O . GLY A 1 235 ? -2.461 -34.156 -0.419 1 98.56 235 GLY A O 1
ATOM 1750 N N . ILE A 1 236 ? -0.377 -33.875 -1.23 1 98.81 236 ILE A N 1
ATOM 1751 C CA . ILE A 1 236 ? -0.779 -33.719 -2.623 1 98.81 236 ILE A CA 1
ATOM 1752 C C . ILE A 1 236 ? 0.136 -34.531 -3.527 1 98.81 236 ILE A C 1
ATOM 1754 O O . ILE A 1 236 ? 1.358 -34.5 -3.371 1 98.81 236 ILE A O 1
ATOM 1758 N N . VAL A 1 237 ? -0.41 -35.281 -4.379 1 98.75 237 VAL A N 1
ATOM 1759 C CA . VAL A 1 237 ? 0.34 -36.031 -5.387 1 98.75 237 VAL A CA 1
ATOM 1760 C C . VAL A 1 237 ? 0.067 -35.438 -6.77 1 98.75 237 VAL A C 1
ATOM 1762 O O . VAL A 1 237 ? -1.09 -35.312 -7.172 1 98.75 237 VAL A O 1
ATOM 1765 N N . VAL A 1 238 ? 1.145 -35.094 -7.441 1 98.62 238 VAL A N 1
ATOM 1766 C CA . VAL A 1 238 ? 1.015 -34.562 -8.789 1 98.62 238 VAL A CA 1
ATOM 1767 C C . VAL A 1 238 ? 1.764 -35.438 -9.781 1 98.62 238 VAL A C 1
ATOM 1769 O O . VAL A 1 238 ? 2.836 -35.969 -9.477 1 98.62 238 VAL A O 1
ATOM 1772 N N . GLU A 1 239 ? 1.182 -35.594 -10.969 1 98.44 239 GLU A N 1
ATOM 1773 C CA . GLU A 1 239 ? 1.818 -36.312 -12.055 1 98.44 239 GLU A CA 1
ATOM 1774 C C . GLU A 1 239 ? 2.682 -35.375 -12.914 1 98.44 239 GLU A C 1
ATOM 1776 O O . GLU A 1 239 ? 2.166 -34.469 -13.57 1 98.44 239 GLU A O 1
ATOM 1781 N N . GLU A 1 240 ? 3.924 -35.656 -13 1 98.06 240 GLU A N 1
ATOM 1782 C CA . GLU A 1 240 ? 4.887 -34.781 -13.672 1 98.06 240 GLU A CA 1
ATOM 1783 C C . GLU A 1 240 ? 4.504 -34.562 -15.133 1 98.06 240 GLU A C 1
ATOM 1785 O O . GLU A 1 240 ? 4.566 -33.438 -15.633 1 98.06 240 GLU A O 1
ATOM 1790 N N . GLU A 1 241 ? 4.125 -35.594 -15.781 1 97.44 241 GLU A N 1
ATOM 1791 C CA . GLU A 1 241 ? 3.85 -35.562 -17.219 1 97.44 241 GLU A CA 1
ATOM 1792 C C . GLU A 1 241 ? 2.605 -34.719 -17.5 1 97.44 241 GLU A C 1
ATOM 1794 O O . GLU A 1 241 ? 2.398 -34.281 -18.641 1 97.44 241 GLU A O 1
ATOM 1799 N N . ARG A 1 242 ? 1.796 -34.5 -16.5 1 98.44 242 ARG A N 1
ATOM 1800 C CA . ARG A 1 242 ? 0.553 -33.75 -16.703 1 98.44 242 ARG A CA 1
ATOM 1801 C C . ARG A 1 242 ? 0.766 -32.25 -16.484 1 98.44 242 ARG A C 1
ATOM 1803 O O . ARG A 1 242 ? -0.079 -31.438 -16.859 1 98.44 242 ARG A O 1
ATOM 1810 N N . ILE A 1 243 ? 1.79 -31.891 -15.836 1 98.75 243 ILE A N 1
ATOM 1811 C CA . ILE A 1 243 ? 2.057 -30.469 -15.586 1 98.75 243 ILE A CA 1
ATOM 1812 C C . ILE A 1 243 ? 2.375 -29.766 -16.906 1 98.75 243 ILE A C 1
ATOM 1814 O O . ILE A 1 243 ? 3.344 -30.109 -17.578 1 98.75 243 ILE A O 1
ATOM 1818 N N . PRO A 1 244 ? 1.584 -28.797 -17.281 1 98.81 244 PRO A N 1
ATOM 1819 C CA . PRO A 1 244 ? 1.83 -28.125 -18.562 1 98.81 244 PRO A CA 1
ATOM 1820 C C . PRO A 1 244 ? 3.039 -27.188 -18.516 1 98.81 244 PRO A C 1
ATOM 1822 O O . PRO A 1 244 ? 3.086 -26.266 -17.688 1 98.81 244 PRO A O 1
ATOM 1825 N N . ILE A 1 245 ? 3.971 -27.422 -19.328 1 98.56 245 ILE A N 1
ATOM 1826 C CA . ILE A 1 245 ? 5.156 -26.594 -19.531 1 98.56 245 ILE A CA 1
ATOM 1827 C C . ILE A 1 245 ? 5.41 -26.406 -21.031 1 98.56 245 ILE A C 1
ATOM 1829 O O . ILE A 1 245 ? 5.41 -27.391 -21.781 1 98.56 245 ILE A O 1
ATOM 1833 N N . LYS A 1 246 ? 5.582 -25.203 -21.453 1 97.56 246 LYS A N 1
ATOM 1834 C CA . LYS A 1 246 ? 5.922 -24.984 -22.859 1 97.56 246 LYS A CA 1
ATOM 1835 C C . LYS A 1 246 ? 7.242 -25.656 -23.219 1 97.56 246 LYS A C 1
ATOM 1837 O O . LYS A 1 246 ? 8.18 -25.672 -22.406 1 97.56 246 LYS A O 1
ATOM 1842 N N . ASP A 1 247 ? 7.324 -26.125 -24.422 1 96.12 247 ASP A N 1
ATOM 1843 C CA . ASP A 1 247 ? 8.516 -26.828 -24.875 1 96.12 247 ASP A CA 1
ATOM 1844 C C . ASP A 1 247 ? 9.758 -25.938 -24.781 1 96.12 247 ASP A C 1
ATOM 1846 O O . ASP A 1 247 ? 10.82 -26.406 -24.359 1 96.12 247 ASP A O 1
ATOM 1850 N N . GLU A 1 248 ? 9.594 -24.719 -25.188 1 94.44 248 GLU A N 1
ATOM 1851 C CA . GLU A 1 248 ? 10.719 -23.781 -25.156 1 94.44 248 GLU A CA 1
ATOM 1852 C C . GLU A 1 248 ? 11.195 -23.531 -23.719 1 94.44 248 GLU A C 1
ATOM 1854 O O . GLU A 1 248 ? 12.391 -23.391 -23.484 1 94.44 248 GLU A O 1
ATOM 1859 N N . VAL A 1 249 ? 10.234 -23.469 -22.766 1 96.12 249 VAL A N 1
ATOM 1860 C CA . VAL A 1 249 ? 10.562 -23.266 -21.359 1 96.12 249 VAL A CA 1
ATOM 1861 C C . VAL A 1 249 ? 11.297 -24.484 -20.812 1 96.12 249 VAL A C 1
ATOM 1863 O O . VAL A 1 249 ? 12.336 -24.359 -20.172 1 96.12 249 VAL A O 1
ATOM 1866 N N . LYS A 1 250 ? 10.781 -25.625 -21.109 1 95.88 250 LYS A N 1
ATOM 1867 C CA . LYS A 1 250 ? 11.406 -26.859 -20.672 1 95.88 250 LYS A CA 1
ATOM 1868 C C . LYS A 1 250 ? 12.828 -26.984 -21.203 1 95.88 250 LYS A C 1
ATOM 1870 O O . LYS A 1 250 ? 13.758 -27.281 -20.453 1 95.88 250 LYS A O 1
ATOM 1875 N N . ALA A 1 251 ? 13.016 -26.781 -22.484 1 94.62 251 ALA A N 1
ATOM 1876 C CA . ALA A 1 251 ? 14.312 -26.906 -23.125 1 94.62 251 ALA A CA 1
ATOM 1877 C C . ALA A 1 251 ? 15.328 -25.953 -22.531 1 94.62 251 ALA A C 1
ATOM 1879 O O . ALA A 1 251 ? 16.453 -26.344 -22.203 1 94.62 251 ALA A O 1
ATOM 1880 N N . LEU A 1 252 ? 14.938 -24.734 -22.391 1 92.75 252 LEU A N 1
ATOM 1881 C CA . LEU A 1 252 ? 15.859 -23.719 -21.891 1 92.75 252 LEU A CA 1
ATOM 1882 C C . LEU A 1 252 ? 16.203 -23.969 -20.422 1 92.75 252 LEU A C 1
ATOM 1884 O O . LEU A 1 252 ? 17.328 -23.75 -20 1 92.75 252 LEU A O 1
ATOM 1888 N N . CYS A 1 253 ? 15.188 -24.312 -19.625 1 93.75 253 CYS A N 1
ATOM 1889 C CA . CYS A 1 253 ? 15.453 -24.672 -18.234 1 93.75 253 CYS A CA 1
ATOM 1890 C C . CYS A 1 253 ? 16.453 -25.812 -18.141 1 93.75 253 CYS A C 1
ATOM 1892 O O . CYS A 1 253 ? 17.359 -25.797 -17.312 1 93.75 253 CYS A O 1
ATOM 1894 N N . ASP A 1 254 ? 16.266 -26.75 -19 1 94.56 254 ASP A N 1
ATOM 1895 C CA . ASP A 1 254 ? 17.188 -27.891 -19.016 1 94.56 254 ASP A CA 1
ATOM 1896 C C . ASP A 1 254 ? 18.609 -27.438 -19.312 1 94.56 254 ASP A C 1
ATOM 1898 O O . ASP A 1 254 ? 19.547 -27.859 -18.641 1 94.56 254 ASP A O 1
ATOM 1902 N N . ILE A 1 255 ? 18.766 -26.609 -20.266 1 92.62 255 ILE A N 1
ATOM 1903 C CA . ILE A 1 255 ? 20.078 -26.078 -20.672 1 92.62 255 ILE A CA 1
ATOM 1904 C C . ILE A 1 255 ? 20.703 -25.297 -19.516 1 92.62 255 ILE A C 1
ATOM 1906 O O . ILE A 1 255 ? 21.906 -25.406 -19.281 1 92.62 255 ILE A O 1
ATOM 1910 N N . LEU A 1 256 ? 19.859 -24.594 -18.781 1 90.88 256 LEU A N 1
ATOM 1911 C CA . LEU A 1 256 ? 20.359 -23.688 -17.766 1 90.88 256 LEU A CA 1
ATOM 1912 C C . LEU A 1 256 ? 20.422 -24.375 -16.406 1 90.88 256 LEU A C 1
ATOM 1914 O O . LEU A 1 256 ? 20.859 -23.781 -15.414 1 90.88 256 LEU A O 1
ATOM 1918 N N . GLY A 1 257 ? 19.953 -25.625 -16.312 1 92.94 257 GLY A N 1
ATOM 1919 C CA . GLY A 1 257 ? 19.953 -26.359 -15.047 1 92.94 257 GLY A CA 1
ATOM 1920 C C . GLY A 1 257 ? 18.938 -25.828 -14.055 1 92.94 257 GLY A C 1
ATOM 1921 O O . GLY A 1 257 ? 19.203 -25.766 -12.852 1 92.94 257 GLY A O 1
ATOM 1922 N N . LEU A 1 258 ? 17.844 -25.359 -14.57 1 93.25 258 LEU A N 1
ATOM 1923 C CA . LEU A 1 258 ? 16.781 -24.812 -13.742 1 93.25 258 LEU A CA 1
ATOM 1924 C C . LEU A 1 258 ? 15.57 -25.734 -13.727 1 93.25 258 LEU A C 1
ATOM 1926 O O . LEU A 1 258 ? 15.344 -26.484 -14.68 1 93.25 258 LEU A O 1
ATOM 1930 N N . ASP A 1 259 ? 14.875 -25.766 -12.648 1 95.06 259 ASP A N 1
ATOM 1931 C CA . ASP A 1 259 ? 13.625 -26.516 -12.531 1 95.06 259 ASP A CA 1
ATOM 1932 C C . ASP A 1 259 ? 12.422 -25.609 -12.781 1 95.06 259 ASP A C 1
ATOM 1934 O O . ASP A 1 259 ? 12.117 -24.734 -11.969 1 95.06 259 ASP A O 1
ATOM 1938 N N . PRO A 1 260 ? 11.711 -25.828 -13.859 1 96.19 260 PRO A N 1
ATOM 1939 C CA . PRO A 1 260 ? 10.586 -24.953 -14.18 1 96.19 260 PRO A CA 1
ATOM 1940 C C . PRO A 1 260 ? 9.523 -24.938 -13.086 1 96.19 260 PRO A C 1
ATOM 1942 O O . PRO A 1 260 ? 8.773 -23.953 -12.961 1 96.19 260 PRO A O 1
ATOM 1945 N N . LEU A 1 261 ? 9.43 -25.922 -12.219 1 97.12 261 LEU A N 1
ATOM 1946 C CA . LEU A 1 261 ? 8.406 -26.016 -11.188 1 97.12 261 LEU A CA 1
ATOM 1947 C C . LEU A 1 261 ? 8.68 -25.031 -10.047 1 97.12 261 LEU A C 1
ATOM 1949 O O . LEU A 1 261 ? 7.797 -24.766 -9.234 1 97.12 261 LEU A O 1
ATOM 1953 N N . THR A 1 262 ? 9.93 -24.5 -10 1 94.81 262 THR A N 1
ATOM 1954 C CA . THR A 1 262 ? 10.305 -23.578 -8.938 1 94.81 262 THR A CA 1
ATOM 1955 C C . THR A 1 262 ? 10.359 -22.141 -9.453 1 94.81 262 THR A C 1
ATOM 1957 O O . THR A 1 262 ? 10.672 -21.219 -8.703 1 94.81 262 THR A O 1
ATOM 1960 N N . MET A 1 263 ? 10.07 -21.984 -10.758 1 94.56 263 MET A N 1
ATOM 1961 C CA . MET A 1 263 ? 10.156 -20.672 -11.383 1 94.56 263 MET A CA 1
ATOM 1962 C C . MET A 1 263 ? 8.859 -19.891 -11.164 1 94.56 263 MET A C 1
ATOM 1964 O O . MET A 1 263 ? 7.77 -20.453 -11.227 1 94.56 263 MET A O 1
ATOM 1968 N N . ALA A 1 264 ? 9.062 -18.625 -10.961 1 95.62 264 ALA A N 1
ATOM 1969 C CA . ALA A 1 264 ? 7.949 -17.734 -10.641 1 95.62 264 ALA A CA 1
ATOM 1970 C C . ALA A 1 264 ? 6.973 -17.641 -11.805 1 95.62 264 ALA A C 1
ATOM 1972 O O . ALA A 1 264 ? 7.371 -17.75 -12.969 1 95.62 264 ALA A O 1
ATOM 1973 N N . ASN A 1 265 ? 5.746 -17.5 -11.531 1 97.62 265 ASN A N 1
ATOM 1974 C CA . ASN A 1 265 ? 4.656 -17.109 -12.422 1 97.62 265 ASN A CA 1
ATOM 1975 C C . ASN A 1 265 ? 3.91 -15.891 -11.891 1 97.62 265 ASN A C 1
ATOM 1977 O O . ASN A 1 265 ? 3.977 -15.586 -10.703 1 97.62 265 ASN A O 1
ATOM 1981 N N . GLU A 1 266 ? 3.166 -15.18 -12.766 1 98.38 266 GLU A N 1
ATOM 1982 C CA . GLU A 1 266 ? 2.416 -13.992 -12.352 1 98.38 266 GLU A CA 1
ATOM 1983 C C . GLU A 1 266 ? 1.031 -13.969 -12.992 1 98.38 266 GLU A C 1
ATOM 1985 O O . GLU A 1 266 ? 0.342 -12.945 -12.945 1 98.38 266 GLU A O 1
ATOM 1990 N N . GLY A 1 267 ? 0.623 -15.008 -13.57 1 98.56 267 GLY A N 1
ATOM 1991 C CA . GLY A 1 267 ? -0.677 -15.203 -14.188 1 98.56 267 GLY A CA 1
ATOM 1992 C C . GLY A 1 267 ? -1.146 -16.641 -14.141 1 98.56 267 GLY A C 1
ATOM 1993 O O . GLY A 1 267 ? -1.755 -17.141 -15.094 1 98.56 267 GLY A O 1
ATOM 1994 N N . LYS A 1 268 ? -0.78 -17.312 -13.062 1 98.81 268 LYS A N 1
ATOM 1995 C CA . LYS A 1 268 ? -1.162 -18.719 -12.883 1 98.81 268 LYS A CA 1
ATOM 1996 C C . LYS A 1 268 ? -1.64 -18.984 -11.461 1 98.81 268 LYS A C 1
ATOM 1998 O O . LYS A 1 268 ? -1.156 -18.359 -10.516 1 98.81 268 LYS A O 1
ATOM 2003 N N . VAL A 1 269 ? -2.57 -19.875 -11.312 1 98.81 269 VAL A N 1
ATOM 2004 C CA . VAL A 1 269 ? -3.043 -20.328 -10.008 1 98.81 269 VAL A CA 1
ATOM 2005 C C . VAL A 1 269 ? -3.172 -21.844 -10.008 1 98.81 269 VAL A C 1
ATOM 2007 O O . VAL A 1 269 ? -3.234 -22.469 -11.07 1 98.81 269 VAL A O 1
ATOM 2010 N N . VAL A 1 270 ? -3.129 -22.391 -8.852 1 98.88 270 VAL A N 1
ATOM 2011 C CA . VAL A 1 270 ? -3.557 -23.766 -8.602 1 98.88 270 VAL A CA 1
ATOM 2012 C C . VAL A 1 270 ? -4.879 -23.766 -7.84 1 98.88 270 VAL A C 1
ATOM 2014 O O . VAL A 1 270 ? -5.09 -22.938 -6.949 1 98.88 270 VAL A O 1
ATOM 2017 N N . ILE A 1 271 ? -5.766 -24.656 -8.203 1 98.94 271 ILE A N 1
ATOM 2018 C CA . ILE A 1 271 ? -7.109 -24.734 -7.645 1 98.94 271 ILE A CA 1
ATOM 2019 C C . ILE A 1 271 ? -7.387 -26.156 -7.156 1 98.94 271 ILE A C 1
ATOM 2021 O O . ILE A 1 271 ? -7.094 -27.125 -7.855 1 98.94 271 ILE A O 1
ATOM 2025 N N . ALA A 1 272 ? -7.859 -26.281 -5.953 1 98.94 272 ALA A N 1
ATOM 2026 C CA . ALA A 1 272 ? -8.352 -27.547 -5.414 1 98.94 272 ALA A CA 1
ATOM 2027 C C . ALA A 1 272 ? -9.875 -27.594 -5.422 1 98.94 272 ALA A C 1
ATOM 2029 O O . ALA A 1 272 ? -10.531 -26.719 -4.855 1 98.94 272 ALA A O 1
ATOM 2030 N N . VAL A 1 273 ? -10.414 -28.594 -6.059 1 98.94 273 VAL A N 1
ATOM 2031 C CA . VAL A 1 273 ? -11.859 -28.75 -6.16 1 98.94 273 VAL A CA 1
ATOM 2032 C C . VAL A 1 273 ? -12.258 -30.188 -5.855 1 98.94 273 VAL A C 1
ATOM 2034 O O . VAL A 1 273 ? -11.461 -31.109 -6.035 1 98.94 273 VAL A O 1
ATOM 2037 N N . PRO A 1 274 ? -13.523 -30.328 -5.414 1 98.81 274 PRO A N 1
ATOM 2038 C CA . PRO A 1 274 ? -14.008 -31.719 -5.34 1 98.81 274 PRO A CA 1
ATOM 2039 C C . PRO A 1 274 ? -13.891 -32.438 -6.672 1 98.81 274 PRO A C 1
ATOM 2041 O O . PRO A 1 274 ? -14.055 -31.844 -7.734 1 98.81 274 PRO A O 1
ATOM 2044 N N . GLU A 1 275 ? -13.68 -33.75 -6.539 1 98.5 275 GLU A N 1
ATOM 2045 C CA . GLU A 1 275 ? -13.484 -34.594 -7.727 1 98.5 275 GLU A CA 1
ATOM 2046 C C . GLU A 1 275 ? -14.633 -34.406 -8.711 1 98.5 275 GLU A C 1
ATOM 2048 O O . GLU A 1 275 ? -14.414 -34.344 -9.922 1 98.5 275 GLU A O 1
ATOM 2053 N N . GLU A 1 276 ? -15.828 -34.312 -8.227 1 98.38 276 GLU A N 1
ATOM 2054 C CA . GLU A 1 276 ? -17.016 -34.25 -9.062 1 98.38 276 GLU A CA 1
ATOM 2055 C C . GLU A 1 276 ? -17.094 -32.906 -9.797 1 98.38 276 GLU A C 1
ATOM 2057 O O . GLU A 1 276 ? -17.828 -32.781 -10.781 1 98.38 276 GLU A O 1
ATOM 2062 N N . GLU A 1 277 ? -16.328 -31.844 -9.328 1 98.31 277 GLU A N 1
ATOM 2063 C CA . GLU A 1 277 ? -16.359 -30.516 -9.914 1 98.31 277 GLU A CA 1
ATOM 2064 C C . GLU A 1 277 ? -15.203 -30.312 -10.898 1 98.31 277 GLU A C 1
ATOM 2066 O O . GLU A 1 277 ? -15.156 -29.312 -11.609 1 98.31 277 GLU A O 1
ATOM 2071 N N . ALA A 1 278 ? -14.297 -31.234 -10.992 1 98.69 278 ALA A N 1
ATOM 2072 C CA . ALA A 1 278 ? -13.016 -31.062 -11.672 1 98.69 278 ALA A CA 1
ATOM 2073 C C . ALA A 1 278 ? -13.211 -30.75 -13.156 1 98.69 278 ALA A C 1
ATOM 2075 O O . ALA A 1 278 ? -12.633 -29.797 -13.68 1 98.69 278 ALA A O 1
ATOM 2076 N N . GLU A 1 279 ? -13.992 -31.531 -13.836 1 98.62 279 GLU A N 1
ATOM 2077 C CA . GLU A 1 279 ? -14.203 -31.344 -15.266 1 98.62 279 GLU A CA 1
ATOM 2078 C C . GLU A 1 279 ? -14.898 -30.016 -15.555 1 98.62 279 GLU A C 1
ATOM 2080 O O . GLU A 1 279 ? -14.578 -29.344 -16.531 1 98.62 279 GLU A O 1
ATOM 2085 N N . ARG A 1 280 ? -15.883 -29.734 -14.742 1 98.62 280 ARG A N 1
ATOM 2086 C CA . ARG A 1 280 ? -16.578 -28.453 -14.891 1 98.62 280 ARG A CA 1
ATOM 2087 C C . ARG A 1 280 ? -15.617 -27.281 -14.711 1 98.62 280 ARG A C 1
ATOM 2089 O O . ARG A 1 280 ? -15.625 -26.344 -15.5 1 98.62 280 ARG A O 1
ATOM 2096 N N . CYS A 1 281 ? -14.82 -27.344 -13.672 1 98.81 281 CYS A N 1
ATOM 2097 C CA . CYS A 1 281 ? -13.82 -26.312 -13.414 1 98.81 281 CYS A CA 1
ATOM 2098 C C . CYS A 1 281 ? -12.867 -26.156 -14.594 1 98.81 281 CYS A C 1
ATOM 2100 O O . CYS A 1 281 ? -12.617 -25.047 -15.062 1 98.81 281 CYS A O 1
ATOM 2102 N N . LEU A 1 282 ? -12.383 -27.266 -15.078 1 98.81 282 LEU A N 1
ATOM 2103 C CA . LEU A 1 282 ? -11.438 -27.281 -16.188 1 98.81 282 LEU A CA 1
ATOM 2104 C C . LEU A 1 282 ? -12.055 -26.641 -17.438 1 98.81 282 LEU A C 1
ATOM 2106 O O . LEU A 1 282 ? -11.398 -25.844 -18.125 1 98.81 282 LEU A O 1
ATOM 2110 N N . LYS A 1 283 ? -13.266 -26.938 -17.719 1 98.69 283 LYS A N 1
ATOM 2111 C CA . LYS A 1 283 ? -13.961 -26.406 -18.875 1 98.69 283 LYS A CA 1
ATOM 2112 C C . LYS A 1 283 ? -14.102 -24.891 -18.781 1 98.69 283 LYS A C 1
ATOM 2114 O O . LYS A 1 283 ? -13.906 -24.172 -19.766 1 98.69 283 LYS A O 1
ATOM 2119 N N . ILE A 1 284 ? -14.445 -24.406 -17.609 1 98.75 284 ILE A N 1
ATOM 2120 C CA . ILE A 1 284 ? -14.602 -22.969 -17.406 1 98.75 284 ILE A CA 1
ATOM 2121 C C . ILE A 1 284 ? -13.258 -22.281 -17.609 1 98.75 284 ILE A C 1
ATOM 2123 O O . ILE A 1 284 ? -13.188 -21.25 -18.297 1 98.75 284 ILE A O 1
ATOM 2127 N N . LEU A 1 285 ? -12.219 -22.812 -17.047 1 98.88 285 LEU A N 1
ATOM 2128 C CA . LEU A 1 285 ? -10.891 -22.219 -17.188 1 98.88 285 LEU A CA 1
ATOM 2129 C C . LEU A 1 285 ? -10.477 -22.141 -18.641 1 98.88 285 LEU A C 1
ATOM 2131 O O . LEU A 1 285 ? -10.055 -21.094 -19.125 1 98.88 285 LEU A O 1
ATOM 2135 N N . LYS A 1 286 ? -10.641 -23.234 -19.375 1 98.69 286 LYS A N 1
ATOM 2136 C CA . LYS A 1 286 ? -10.125 -23.359 -20.734 1 98.69 286 LYS A CA 1
ATOM 2137 C C . LYS A 1 286 ? -10.898 -22.453 -21.688 1 98.69 286 LYS A C 1
ATOM 2139 O O . LYS A 1 286 ? -10.438 -22.172 -22.797 1 98.69 286 LYS A O 1
ATOM 2144 N N . LYS A 1 287 ? -12.031 -21.953 -21.297 1 98.19 287 LYS A N 1
ATOM 2145 C CA . LYS A 1 287 ? -12.805 -21.016 -22.109 1 98.19 287 LYS A CA 1
ATOM 2146 C C . LYS A 1 287 ? -12.195 -19.625 -22.047 1 98.19 287 LYS A C 1
ATOM 2148 O O . LYS A 1 287 ? -12.453 -18.797 -22.938 1 98.19 287 LYS A O 1
ATOM 2153 N N . HIS A 1 288 ? -11.453 -19.359 -21.016 1 97.94 288 HIS A N 1
ATOM 2154 C CA . HIS A 1 288 ? -10.828 -18.062 -20.844 1 97.94 288 HIS A CA 1
ATOM 2155 C C . HIS A 1 288 ? -9.461 -18.016 -21.516 1 97.94 288 HIS A C 1
ATOM 2157 O O . HIS A 1 288 ? -8.727 -19.016 -21.5 1 97.94 288 HIS A O 1
ATOM 2163 N N . LYS A 1 289 ? -9.07 -16.922 -22.016 1 98.06 289 LYS A N 1
ATOM 2164 C CA . LYS A 1 289 ? -7.809 -16.781 -22.734 1 98.06 289 LYS A CA 1
ATOM 2165 C C . LYS A 1 289 ? -6.617 -17.094 -21.844 1 98.06 289 LYS A C 1
ATOM 2167 O O . LYS A 1 289 ? -5.586 -17.562 -22.312 1 98.06 289 LYS A O 1
ATOM 2172 N N . TYR A 1 290 ? -6.734 -16.844 -20.531 1 98.25 290 TYR A N 1
ATOM 2173 C CA . TYR A 1 290 ? -5.617 -17.047 -19.609 1 98.25 290 TYR A CA 1
ATOM 2174 C C . TYR A 1 290 ? -5.625 -18.453 -19.031 1 98.25 290 TYR A C 1
ATOM 2176 O O . TYR A 1 290 ? -4.711 -18.828 -18.297 1 98.25 290 TYR A O 1
ATOM 2184 N N . GLY A 1 291 ? -6.641 -19.266 -19.312 1 98.69 291 GLY A N 1
ATOM 2185 C CA . GLY A 1 291 ? -6.754 -20.594 -18.75 1 98.69 291 GLY A CA 1
ATOM 2186 C C . GLY A 1 291 ? -6.766 -21.688 -19.812 1 98.69 291 GLY A C 1
ATOM 2187 O O . GLY A 1 291 ? -7.129 -22.828 -19.531 1 98.69 291 GLY A O 1
ATOM 2188 N N . LYS A 1 292 ? -6.355 -21.391 -21.125 1 98.44 292 LYS A N 1
ATOM 2189 C CA . LYS A 1 292 ? -6.473 -22.297 -22.25 1 98.44 292 LYS A CA 1
ATOM 2190 C C . LYS A 1 292 ? -5.68 -23.578 -22.016 1 98.44 292 LYS A C 1
ATOM 2192 O O . LYS A 1 292 ? -6.059 -24.656 -22.484 1 98.44 292 LYS A O 1
ATOM 2197 N N . ASP A 1 293 ? -4.605 -23.469 -21.266 1 98.62 293 ASP A N 1
ATOM 2198 C CA . ASP A 1 293 ? -3.711 -24.609 -21.062 1 98.62 293 ASP A CA 1
ATOM 2199 C C . ASP A 1 293 ? -3.893 -25.203 -19.672 1 98.62 293 ASP A C 1
ATOM 2201 O O . ASP A 1 293 ? -2.984 -25.844 -19.141 1 98.62 293 ASP A O 1
ATOM 2205 N N . ALA A 1 294 ? -5.023 -24.922 -19.016 1 98.88 294 ALA A N 1
ATOM 2206 C CA . ALA A 1 294 ? -5.301 -25.5 -17.703 1 98.88 294 ALA A CA 1
ATOM 2207 C C . ALA A 1 294 ? -5.297 -27.016 -17.75 1 98.88 294 ALA A C 1
ATOM 2209 O O . ALA A 1 294 ? -5.66 -27.609 -18.766 1 98.88 294 ALA A O 1
ATOM 2210 N N . GLU A 1 295 ? -4.891 -27.641 -16.703 1 98.88 295 GLU A N 1
ATOM 2211 C CA . GLU A 1 295 ? -4.773 -29.094 -16.672 1 98.88 295 GLU A CA 1
ATOM 2212 C C . GLU A 1 295 ? -5.004 -29.641 -15.266 1 98.88 295 GLU A C 1
ATOM 2214 O O . GLU A 1 295 ? -4.613 -29.016 -14.273 1 98.88 295 GLU A O 1
ATOM 2219 N N . ILE A 1 296 ? -5.66 -30.75 -15.172 1 98.88 296 ILE A N 1
ATOM 2220 C CA . ILE A 1 296 ? -5.684 -31.547 -13.945 1 98.88 296 ILE A CA 1
ATOM 2221 C C . ILE A 1 296 ? -4.332 -32.219 -13.742 1 98.88 296 ILE A C 1
ATOM 2223 O O . ILE A 1 296 ? -3.895 -33 -14.594 1 98.88 296 ILE A O 1
ATOM 2227 N N . ILE A 1 297 ? -3.725 -31.969 -12.578 1 98.88 297 ILE A N 1
ATOM 2228 C CA . ILE A 1 297 ? -2.348 -32.438 -12.5 1 98.88 297 ILE A CA 1
ATOM 2229 C C . ILE A 1 297 ? -2.209 -33.438 -11.359 1 98.88 297 ILE A C 1
ATOM 2231 O O . ILE A 1 297 ? -1.172 -34.094 -11.219 1 98.88 297 ILE A O 1
ATOM 2235 N N . GLY A 1 298 ? -3.191 -33.562 -10.523 1 98.75 298 GLY A N 1
ATOM 2236 C CA . GLY A 1 298 ? -3.029 -34.469 -9.398 1 98.75 298 GLY A CA 1
ATOM 2237 C C . GLY A 1 298 ? -4.219 -34.469 -8.453 1 98.75 298 GLY A C 1
ATOM 2238 O O . GLY A 1 298 ? -5.344 -34.156 -8.867 1 98.75 298 GLY A O 1
ATOM 2239 N N . TYR A 1 299 ? -3.955 -34.906 -7.215 1 98.81 299 TYR A N 1
ATOM 2240 C CA . TYR A 1 299 ? -5.02 -35.031 -6.223 1 98.81 299 TYR A CA 1
ATOM 2241 C C . TYR A 1 299 ? -4.461 -34.906 -4.809 1 98.81 299 TYR A C 1
ATOM 2243 O O . TYR A 1 299 ? -3.26 -35.094 -4.594 1 98.81 299 TYR A O 1
ATOM 2251 N N . ALA A 1 300 ? -5.34 -34.594 -3.906 1 98.81 300 ALA A N 1
ATOM 2252 C CA . ALA A 1 300 ? -5.004 -34.531 -2.488 1 98.81 300 ALA A CA 1
ATOM 2253 C C . ALA A 1 300 ? -5.238 -35.875 -1.809 1 98.81 300 ALA A C 1
ATOM 2255 O O . ALA A 1 300 ? -6.16 -36.625 -2.178 1 98.81 300 ALA A O 1
ATOM 2256 N N . THR A 1 301 ? -4.387 -36.188 -0.823 1 98.69 301 THR A N 1
ATOM 2257 C CA . THR A 1 301 ? -4.5 -37.469 -0.17 1 98.69 301 THR A CA 1
ATOM 2258 C C . THR A 1 301 ? -4.051 -37.406 1.286 1 98.69 301 THR A C 1
ATOM 2260 O O . THR A 1 301 ? -3.191 -36.594 1.629 1 98.69 301 THR A O 1
ATOM 2263 N N . LYS A 1 302 ? -4.539 -38.219 2.113 1 97.94 302 LYS A N 1
ATOM 2264 C CA . LYS A 1 302 ? -4.148 -38.281 3.52 1 97.94 302 LYS A CA 1
ATOM 2265 C C . LYS A 1 302 ? -3.049 -39.312 3.734 1 97.94 302 LYS A C 1
ATOM 2267 O O . LYS A 1 302 ? -2.512 -39.438 4.836 1 97.94 302 LYS A O 1
ATOM 2272 N N . GLU A 1 303 ? -2.658 -39.969 2.682 1 97 303 GLU A N 1
ATOM 2273 C CA . GLU A 1 303 ? -1.645 -41.031 2.779 1 97 303 GLU A CA 1
ATOM 2274 C C . GLU A 1 303 ? -0.267 -40.438 3.064 1 97 303 GLU A C 1
ATOM 2276 O O . GLU A 1 303 ? 0.658 -41.156 3.445 1 97 303 GLU A O 1
ATOM 2281 N N . THR A 1 304 ? -0.117 -39.219 2.822 1 95.38 304 THR A N 1
ATOM 2282 C CA . THR A 1 304 ? 1.112 -38.469 3.078 1 95.38 304 THR A CA 1
ATOM 2283 C C . THR A 1 304 ? 0.802 -37.031 3.547 1 95.38 304 THR A C 1
ATOM 2285 O O . THR A 1 304 ? -0.348 -36.594 3.488 1 95.38 304 THR A O 1
ATOM 2288 N N . ASP A 1 305 ? 1.766 -36.438 4.062 1 95.12 305 ASP A N 1
ATOM 2289 C CA . ASP A 1 305 ? 1.622 -35.031 4.426 1 95.12 305 ASP A CA 1
ATOM 2290 C C . ASP A 1 305 ? 2.547 -34.156 3.588 1 95.12 305 ASP A C 1
ATOM 2292 O O . ASP A 1 305 ? 2.818 -33 3.951 1 95.12 305 ASP A O 1
ATOM 2296 N N . LYS A 1 306 ? 3.027 -34.719 2.506 1 97.75 306 LYS A N 1
ATOM 2297 C CA . LYS A 1 306 ? 3.984 -34.031 1.644 1 97.75 306 LYS A CA 1
ATOM 2298 C C . LYS A 1 306 ? 3.42 -33.844 0.238 1 97.75 306 LYS A C 1
ATOM 2300 O O . LYS A 1 306 ? 2.369 -34.406 -0.094 1 97.75 306 LYS A O 1
ATOM 2305 N N . VAL A 1 307 ? 4.117 -33 -0.448 1 98.56 307 VAL A N 1
ATOM 2306 C CA . VAL A 1 307 ? 3.848 -32.906 -1.878 1 98.56 307 VAL A CA 1
ATOM 2307 C C . VAL A 1 307 ? 4.75 -33.875 -2.648 1 98.56 307 VAL A C 1
ATOM 2309 O O . VAL A 1 307 ? 5.977 -33.781 -2.553 1 98.56 307 VAL A O 1
ATOM 2312 N N . LEU A 1 308 ? 4.133 -34.781 -3.365 1 98.56 308 LEU A N 1
ATOM 2313 C CA . LEU A 1 308 ? 4.879 -35.781 -4.098 1 98.56 308 LEU A CA 1
ATOM 2314 C C . LEU A 1 308 ? 4.73 -35.594 -5.602 1 98.56 308 LEU A C 1
ATOM 2316 O O . LEU A 1 308 ? 3.643 -35.281 -6.086 1 98.56 308 LEU A O 1
ATOM 2320 N N . LEU A 1 309 ? 5.836 -35.688 -6.254 1 98.31 309 LEU A N 1
ATOM 2321 C CA . LEU A 1 309 ? 5.867 -35.688 -7.711 1 98.31 309 LEU A CA 1
ATOM 2322 C C . LEU A 1 309 ? 5.98 -37.125 -8.242 1 98.31 309 LEU A C 1
ATOM 2324 O O . LEU A 1 309 ? 6.961 -37.812 -7.969 1 98.31 309 LEU A O 1
ATOM 2328 N N . ASP A 1 310 ? 4.973 -37.531 -8.938 1 97.75 310 ASP A N 1
ATOM 2329 C CA . ASP A 1 310 ? 4.992 -38.844 -9.609 1 97.75 310 ASP A CA 1
ATOM 2330 C C . ASP A 1 310 ? 5.625 -38.719 -10.992 1 97.75 310 ASP A C 1
ATOM 2332 O O . ASP A 1 310 ? 5.012 -38.188 -11.922 1 97.75 310 ASP A O 1
ATOM 2336 N N . THR A 1 311 ? 6.801 -39.344 -11.203 1 95.62 311 THR A N 1
ATOM 2337 C CA . THR A 1 311 ? 7.562 -39.188 -12.438 1 95.62 311 THR A CA 1
ATOM 2338 C C . THR A 1 311 ? 7.219 -40.281 -13.43 1 95.62 311 THR A C 1
ATOM 2340 O O . THR A 1 311 ? 7.746 -40.312 -14.539 1 95.62 311 THR A O 1
ATOM 2343 N N . GLY A 1 312 ? 6.367 -41.094 -13.07 1 93.31 312 GLY A N 1
ATOM 2344 C CA . GLY A 1 312 ? 6.109 -42.281 -13.859 1 93.31 312 GLY A CA 1
ATOM 2345 C C . GLY A 1 312 ? 6.984 -43.438 -13.469 1 93.31 312 GLY A C 1
ATOM 2346 O O . GLY A 1 312 ? 6.582 -44.594 -13.609 1 93.31 312 GLY A O 1
ATOM 2347 N N . PHE A 1 313 ? 8.188 -43.188 -12.961 1 94.56 313 PHE A N 1
ATOM 2348 C CA . PHE A 1 313 ? 9.125 -44.219 -12.523 1 94.56 313 PHE A CA 1
ATOM 2349 C C . PHE A 1 313 ? 9.133 -44.344 -11.008 1 94.56 313 PHE A C 1
ATOM 2351 O O . PHE A 1 313 ? 9.641 -45.344 -10.469 1 94.56 313 PHE A O 1
ATOM 2358 N N . GLY A 1 314 ? 8.539 -43.406 -10.305 1 94.06 314 GLY A N 1
ATOM 2359 C CA . GLY A 1 314 ? 8.477 -43.312 -8.859 1 94.06 314 GLY A CA 1
ATOM 2360 C C . GLY A 1 314 ? 8.031 -41.969 -8.367 1 94.06 314 GLY A C 1
ATOM 2361 O O . GLY A 1 314 ? 7.762 -41.062 -9.172 1 94.06 314 GLY A O 1
ATOM 2362 N N . ARG A 1 315 ? 7.902 -42 -7.094 1 96.19 315 ARG A N 1
ATOM 2363 C CA . ARG A 1 315 ? 7.48 -40.75 -6.488 1 96.19 315 ARG A CA 1
ATOM 2364 C C . ARG A 1 315 ? 8.617 -40.125 -5.691 1 96.19 315 ARG A C 1
ATOM 2366 O O . ARG A 1 315 ? 9.391 -40.812 -5.039 1 96.19 315 ARG A O 1
ATOM 2373 N N . ARG A 1 316 ? 8.805 -38.875 -5.871 1 96.19 316 ARG A N 1
ATOM 2374 C CA . ARG A 1 316 ? 9.766 -38.125 -5.059 1 96.19 316 ARG A CA 1
ATOM 2375 C C . ARG A 1 316 ? 9.125 -36.906 -4.426 1 96.19 316 ARG A C 1
ATOM 2377 O O . ARG A 1 316 ? 8.117 -36.406 -4.93 1 96.19 316 ARG A O 1
ATOM 2384 N N . ILE A 1 317 ? 9.703 -36.469 -3.348 1 97.44 317 ILE A N 1
ATOM 2385 C CA . ILE A 1 317 ? 9.203 -35.281 -2.666 1 97.44 317 ILE A CA 1
ATOM 2386 C C . ILE A 1 317 ? 9.492 -34.031 -3.514 1 97.44 317 ILE A C 1
ATOM 2388 O O . ILE A 1 317 ? 10.609 -33.844 -4.012 1 97.44 317 ILE A O 1
ATOM 2392 N N . LEU A 1 318 ? 8.492 -33.281 -3.834 1 97 318 LEU A N 1
ATOM 2393 C CA . LEU A 1 318 ? 8.664 -31.953 -4.43 1 97 318 LEU A CA 1
ATOM 2394 C C . LEU A 1 318 ? 8.852 -30.891 -3.355 1 97 318 LEU A C 1
ATOM 2396 O O . LEU A 1 318 ? 7.871 -30.391 -2.783 1 97 318 LEU A O 1
ATOM 2400 N N . GLU A 1 319 ? 10.07 -30.484 -3.088 1 92.31 319 GLU A N 1
ATOM 2401 C CA . GLU A 1 319 ? 10.391 -29.516 -2.049 1 92.31 319 GLU A CA 1
ATOM 2402 C C . GLU A 1 319 ? 10.148 -28.094 -2.537 1 92.31 319 GLU A C 1
ATOM 2404 O O . GLU A 1 319 ? 10.367 -27.781 -3.713 1 92.31 319 GLU A O 1
ATOM 2409 N N . PRO A 1 320 ? 9.625 -27.281 -1.611 1 88.56 320 PRO A N 1
ATOM 2410 C CA . PRO A 1 320 ? 9.672 -25.859 -1.984 1 88.56 320 PRO A CA 1
ATOM 2411 C C . PRO A 1 320 ? 11.102 -25.328 -2.086 1 88.56 320 PRO A C 1
ATOM 2413 O O . PRO A 1 320 ? 12 -25.828 -1.411 1 88.56 320 PRO A O 1
ATOM 2416 N N . PRO A 1 321 ? 11.297 -24.359 -2.941 1 86.19 321 PRO A N 1
ATOM 2417 C CA . PRO A 1 321 ? 12.648 -23.797 -3.02 1 86.19 321 PRO A CA 1
ATOM 2418 C C . PRO A 1 321 ? 13.062 -23.078 -1.739 1 86.19 321 PRO A C 1
ATOM 2420 O O . PRO A 1 321 ? 12.219 -22.531 -1.036 1 86.19 321 PRO A O 1
ATOM 2423 N N . ILE A 1 322 ? 14.344 -23.141 -1.428 1 77.69 322 ILE A N 1
ATOM 2424 C CA . ILE A 1 322 ? 14.898 -22.438 -0.273 1 77.69 322 ILE A CA 1
ATOM 2425 C C . ILE A 1 322 ? 14.781 -20.938 -0.485 1 77.69 322 ILE A C 1
ATOM 2427 O O . ILE A 1 322 ? 14.438 -20.203 0.441 1 77.69 322 ILE A O 1
ATOM 2431 N N . GLY A 1 323 ? 15.031 -20.453 -1.663 1 72.94 323 GLY A N 1
ATOM 2432 C CA . GLY A 1 323 ? 14.891 -19.078 -2.15 1 72.94 323 GLY A CA 1
ATOM 2433 C C . GLY A 1 323 ? 14.57 -19.016 -3.631 1 72.94 323 GLY A C 1
ATOM 2434 O O . GLY A 1 323 ? 14.625 -20.016 -4.336 1 72.94 323 GLY A O 1
ATOM 2435 N N . ASP A 1 324 ? 14.148 -17.797 -3.986 1 70.75 324 ASP A N 1
ATOM 2436 C CA . ASP A 1 324 ? 13.914 -17.641 -5.418 1 70.75 324 ASP A CA 1
ATOM 2437 C C . ASP A 1 324 ? 15.219 -17.688 -6.203 1 70.75 324 ASP A C 1
ATOM 2439 O O . ASP A 1 324 ? 16.156 -16.938 -5.914 1 70.75 324 ASP A O 1
ATOM 2443 N N . PRO A 1 325 ? 15.266 -18.578 -7.086 1 70.25 325 PRO A N 1
ATOM 2444 C CA . PRO A 1 325 ? 16.5 -18.656 -7.875 1 70.25 325 PRO A CA 1
ATOM 2445 C C . PRO A 1 325 ? 16.828 -17.344 -8.578 1 70.25 325 PRO A C 1
ATOM 2447 O O . PRO A 1 325 ? 17.984 -17.109 -8.93 1 70.25 325 PRO A O 1
ATOM 2450 N N . ILE A 1 326 ? 15.805 -16.562 -8.859 1 78.88 326 ILE A N 1
ATOM 2451 C CA . ILE A 1 326 ? 15.977 -15.281 -9.547 1 78.88 326 ILE A CA 1
ATOM 2452 C C . ILE A 1 326 ? 15.555 -14.141 -8.625 1 78.88 326 ILE A C 1
ATOM 2454 O O . ILE A 1 326 ? 14.359 -13.875 -8.461 1 78.88 326 ILE A O 1
ATOM 2458 N N . PRO A 1 327 ? 16.531 -13.438 -8.07 1 76.94 327 PRO A N 1
ATOM 2459 C CA . PRO A 1 327 ? 16.172 -12.312 -7.199 1 76.94 327 PRO A CA 1
ATOM 2460 C C . PRO A 1 327 ? 15.445 -11.195 -7.941 1 76.94 327 PRO A C 1
ATOM 2462 O O . PRO A 1 327 ? 15.641 -11.016 -9.148 1 76.94 327 PRO A O 1
ATOM 2465 N N . ARG A 1 328 ? 14.539 -10.391 -7.34 1 85.5 328 ARG A N 1
ATOM 2466 C CA . ARG A 1 328 ? 13.789 -9.266 -7.883 1 85.5 328 ARG A CA 1
ATOM 2467 C C . ARG A 1 328 ? 12.984 -9.68 -9.109 1 85.5 328 ARG A C 1
ATOM 2469 O O . ARG A 1 328 ? 13.016 -9 -10.141 1 85.5 328 ARG A O 1
ATOM 2476 N N . VAL A 1 329 ? 12.344 -10.828 -8.992 1 87.94 329 VAL A N 1
ATOM 2477 C CA . VAL A 1 329 ? 11.562 -11.375 -10.094 1 87.94 329 VAL A CA 1
ATOM 2478 C C . VAL A 1 329 ? 10.18 -10.719 -10.125 1 87.94 329 VAL A C 1
ATOM 2480 O O . VAL A 1 329 ? 9.5 -10.734 -11.148 1 87.94 329 VAL A O 1
ATOM 2483 N N . CYS A 1 330 ? 9.836 -10.188 -9.023 1 89.06 330 CYS A N 1
ATOM 2484 C CA . CYS A 1 330 ? 8.562 -9.484 -8.938 1 89.06 330 CYS A CA 1
ATOM 2485 C C . CYS A 1 330 ? 8.688 -8.219 -8.102 1 89.06 330 CYS A C 1
ATOM 2487 O O . CYS A 1 330 ? 9.656 -8.055 -7.355 1 89.06 330 CYS A O 1
ATOM 2489 N N . MET B 1 1 ? 13.586 14.898 -16.516 1 74.31 1 MET B N 1
ATOM 2490 C CA . MET B 1 1 ? 14 13.992 -15.453 1 74.31 1 MET B CA 1
ATOM 2491 C C . MET B 1 1 ? 13.305 14.344 -14.141 1 74.31 1 MET B C 1
ATOM 2493 O O . MET B 1 1 ? 13.047 15.516 -13.859 1 74.31 1 MET B O 1
ATOM 2497 N N . ILE B 1 2 ? 12.961 13.344 -13.5 1 77.56 2 ILE B N 1
ATOM 2498 C CA . ILE B 1 2 ? 12.305 13.523 -12.211 1 77.56 2 ILE B CA 1
ATOM 2499 C C . ILE B 1 2 ? 13.344 13.789 -11.133 1 77.56 2 ILE B C 1
ATOM 2501 O O . ILE B 1 2 ? 14.305 13.031 -10.984 1 77.56 2 ILE B O 1
ATOM 2505 N N . THR B 1 3 ? 13.219 14.953 -10.539 1 73.5 3 THR B N 1
ATOM 2506 C CA . THR B 1 3 ? 14.195 15.367 -9.531 1 73.5 3 THR B CA 1
ATOM 2507 C C . THR B 1 3 ? 13.57 15.375 -8.141 1 73.5 3 THR B C 1
ATOM 2509 O O . THR B 1 3 ? 12.367 15.18 -7.996 1 73.5 3 THR B O 1
ATOM 2512 N N . LYS B 1 4 ? 14.43 15.633 -7.258 1 68.38 4 LYS B N 1
ATOM 2513 C CA . LYS B 1 4 ? 14.023 15.703 -5.855 1 68.38 4 LYS B CA 1
ATOM 2514 C C . LYS B 1 4 ? 12.984 16.797 -5.637 1 68.38 4 LYS B C 1
ATOM 2516 O O . LYS B 1 4 ? 12.172 16.719 -4.711 1 68.38 4 LYS B O 1
ATOM 2521 N N . LEU B 1 5 ? 13.016 17.719 -6.441 1 64.06 5 LEU B N 1
ATOM 2522 C CA . LEU B 1 5 ? 12.039 18.797 -6.332 1 64.06 5 LEU B CA 1
ATOM 2523 C C . LEU B 1 5 ? 10.625 18.266 -6.527 1 64.06 5 LEU B C 1
ATOM 2525 O O . LEU B 1 5 ? 9.688 18.719 -5.863 1 64.06 5 LEU B O 1
ATOM 2529 N N . HIS B 1 6 ? 10.555 17.25 -7.348 1 66.44 6 HIS B N 1
ATOM 2530 C CA . HIS B 1 6 ? 9.258 16.625 -7.586 1 66.44 6 HIS B CA 1
ATOM 2531 C C . HIS B 1 6 ? 8.773 15.875 -6.352 1 66.44 6 HIS B C 1
ATOM 2533 O O . HIS B 1 6 ? 7.574 15.852 -6.062 1 66.44 6 HIS B O 1
ATOM 2539 N N . GLY B 1 7 ? 9.688 15.359 -5.633 1 56.16 7 GLY B N 1
ATOM 2540 C CA . GLY B 1 7 ? 9.344 14.531 -4.484 1 56.16 7 GLY B CA 1
ATOM 2541 C C . GLY B 1 7 ? 9.07 15.336 -3.229 1 56.16 7 GLY B C 1
ATOM 2542 O O . GLY B 1 7 ? 8.594 14.789 -2.229 1 56.16 7 GLY B O 1
ATOM 2543 N N . ALA B 1 8 ? 9.375 16.547 -3.273 1 57.03 8 ALA B N 1
ATOM 2544 C CA . ALA B 1 8 ? 9.281 17.391 -2.088 1 57.03 8 ALA B CA 1
ATOM 2545 C C . ALA B 1 8 ? 7.859 17.906 -1.878 1 57.03 8 ALA B C 1
ATOM 2547 O O . ALA B 1 8 ? 7.598 18.672 -0.953 1 57.03 8 ALA B O 1
ATOM 2548 N N . GLY B 1 9 ? 7.105 17.281 -2.721 1 58.91 9 GLY B N 1
ATOM 2549 C CA . GLY B 1 9 ? 5.758 17.828 -2.623 1 58.91 9 GLY B CA 1
ATOM 2550 C C . GLY B 1 9 ? 5.609 19.188 -3.273 1 58.91 9 GLY B C 1
ATOM 2551 O O . GLY B 1 9 ? 6.355 19.531 -4.195 1 58.91 9 GLY B O 1
ATOM 2552 N N . GLY B 1 10 ? 4.582 19.797 -3.068 1 66 10 GLY B N 1
ATOM 2553 C CA . GLY B 1 10 ? 4.367 21.156 -3.555 1 66 10 GLY B CA 1
ATOM 2554 C C . GLY B 1 10 ? 3.818 21.203 -4.969 1 66 10 GLY B C 1
ATOM 2555 O O . GLY B 1 10 ? 3.113 20.281 -5.398 1 66 10 GLY B O 1
ATOM 2556 N N . LYS B 1 11 ? 4.098 22.219 -5.574 1 71.31 11 LYS B N 1
ATOM 2557 C CA . LYS B 1 11 ? 3.527 22.531 -6.883 1 71.31 11 LYS B CA 1
ATOM 2558 C C . LYS B 1 11 ? 4.113 21.625 -7.961 1 71.31 11 LYS B C 1
ATOM 2560 O O . LYS B 1 11 ? 3.398 21.188 -8.859 1 71.31 11 LYS B O 1
ATOM 2565 N N . VAL B 1 12 ? 5.383 21.281 -7.809 1 74.88 12 VAL B N 1
ATOM 2566 C CA . VAL B 1 12 ? 6.062 20.5 -8.828 1 74.88 12 VAL B CA 1
ATOM 2567 C C . VAL B 1 12 ? 5.543 19.062 -8.812 1 74.88 12 VAL B C 1
ATOM 2569 O O . VAL B 1 12 ? 5.285 18.469 -9.867 1 74.88 12 VAL B O 1
ATOM 2572 N N . MET B 1 13 ? 5.328 18.562 -7.668 1 79.31 13 MET B N 1
ATOM 2573 C CA . MET B 1 13 ? 4.785 17.203 -7.539 1 79.31 13 MET B CA 1
ATOM 2574 C C . MET B 1 13 ? 3.355 17.141 -8.062 1 79.31 13 MET B C 1
ATOM 2576 O O . MET B 1 13 ? 2.975 16.188 -8.727 1 79.31 13 MET B O 1
ATOM 2580 N N . GLN B 1 14 ? 2.648 18.172 -7.75 1 80.19 14 GLN B N 1
ATOM 2581 C CA . GLN B 1 14 ? 1.267 18.234 -8.219 1 80.19 14 GLN B CA 1
ATOM 2582 C C . GLN B 1 14 ? 1.2 18.219 -9.742 1 80.19 14 GLN B C 1
ATOM 2584 O O . GLN B 1 14 ? 0.312 17.594 -10.32 1 80.19 14 GLN B O 1
ATOM 2589 N N . GLU B 1 15 ? 2.113 18.875 -10.32 1 82.69 15 GLU B N 1
ATOM 2590 C CA . GLU B 1 15 ? 2.158 18.922 -11.781 1 82.69 15 GLU B CA 1
ATOM 2591 C C . GLU B 1 15 ? 2.51 17.547 -12.359 1 82.69 15 GLU B C 1
ATOM 2593 O O . GLU B 1 15 ? 1.949 17.141 -13.375 1 82.69 15 GLU B O 1
ATOM 2598 N N . LEU B 1 16 ? 3.43 16.938 -11.734 1 85.62 16 LEU B N 1
ATOM 2599 C CA . LEU B 1 16 ? 3.811 15.586 -12.156 1 85.62 16 LEU B CA 1
ATOM 2600 C C . LEU B 1 16 ? 2.623 14.633 -12.07 1 85.62 16 LEU B C 1
ATOM 2602 O O . LEU B 1 16 ? 2.359 13.883 -13.008 1 85.62 16 LEU B O 1
ATOM 2606 N N . ILE B 1 17 ? 1.936 14.68 -10.992 1 89.06 17 ILE B N 1
ATOM 2607 C CA . ILE B 1 17 ? 0.785 13.812 -10.758 1 89.06 17 ILE B CA 1
ATOM 2608 C C . ILE B 1 17 ? -0.293 14.094 -11.805 1 89.06 17 ILE B C 1
ATOM 2610 O O . ILE B 1 17 ? -0.832 13.172 -12.414 1 89.06 17 ILE B O 1
ATOM 2614 N N . LYS B 1 18 ? -0.543 15.32 -12.016 1 89.94 18 LYS B N 1
ATOM 2615 C CA . LYS B 1 18 ? -1.594 15.703 -12.953 1 89.94 18 LYS B CA 1
ATOM 2616 C C . LYS B 1 18 ? -1.224 15.32 -14.383 1 89.94 18 LYS B C 1
ATOM 2618 O O . LYS B 1 18 ? -2.029 14.719 -15.102 1 89.94 18 LYS B O 1
ATOM 2623 N N . ASN B 1 19 ? -0.005 15.555 -14.766 1 90.94 19 ASN B N 1
ATOM 2624 C CA . ASN B 1 19 ? 0.404 15.422 -16.156 1 90.94 19 ASN B CA 1
ATOM 2625 C C . ASN B 1 19 ? 0.725 13.977 -16.516 1 90.94 19 ASN B C 1
ATOM 2627 O O . ASN B 1 19 ? 0.643 13.578 -17.672 1 90.94 19 ASN B O 1
ATOM 2631 N N . LEU B 1 20 ? 1.075 13.203 -15.531 1 92.06 20 LEU B N 1
ATOM 2632 C CA . LEU B 1 20 ? 1.514 11.852 -15.852 1 92.06 20 LEU B CA 1
ATOM 2633 C C . LEU B 1 20 ? 0.522 10.82 -15.32 1 92.06 20 LEU B C 1
ATOM 2635 O O . LEU B 1 20 ? 0.164 9.875 -16.031 1 92.06 20 LEU B O 1
ATOM 2639 N N . ILE B 1 21 ? 0.067 11.016 -14.141 1 93.88 21 ILE B N 1
ATOM 2640 C CA . ILE B 1 21 ? -0.75 9.984 -13.508 1 93.88 21 ILE B CA 1
ATOM 2641 C C . ILE B 1 21 ? -2.221 10.211 -13.844 1 93.88 21 ILE B C 1
ATOM 2643 O O . ILE B 1 21 ? -2.857 9.383 -14.492 1 93.88 21 ILE B O 1
ATOM 2647 N N . LEU B 1 22 ? -2.75 11.367 -13.539 1 95 22 LEU B N 1
ATOM 2648 C CA . LEU B 1 22 ? -4.168 11.641 -13.734 1 95 22 LEU B CA 1
ATOM 2649 C C . LEU B 1 22 ? -4.527 11.633 -15.211 1 95 22 LEU B C 1
ATOM 2651 O O . LEU B 1 22 ? -5.605 11.172 -15.594 1 95 22 LEU B O 1
ATOM 2655 N N . LYS B 1 23 ? -3.631 12.141 -16.016 1 95.62 23 LYS B N 1
ATOM 2656 C CA . LYS B 1 23 ? -3.857 12.219 -17.469 1 95.62 23 LYS B CA 1
ATOM 2657 C C . LYS B 1 23 ? -3.959 10.82 -18.078 1 95.62 23 LYS B C 1
ATOM 2659 O O . LYS B 1 23 ? -4.703 10.617 -19.047 1 95.62 23 LYS B O 1
ATOM 2664 N N . ASN B 1 24 ? -3.27 9.828 -17.5 1 97.25 24 ASN B N 1
ATOM 2665 C CA . ASN B 1 24 ? -3.119 8.555 -18.203 1 97.25 24 ASN B CA 1
ATOM 2666 C C . ASN B 1 24 ? -4.004 7.473 -17.578 1 97.25 24 ASN B C 1
ATOM 2668 O O . ASN B 1 24 ? -4.219 6.422 -18.188 1 97.25 24 ASN B O 1
ATOM 2672 N N . ILE B 1 25 ? -4.461 7.672 -16.406 1 97.94 25 ILE B N 1
ATOM 2673 C CA . ILE B 1 25 ? -5.332 6.695 -15.758 1 97.94 25 ILE B CA 1
ATOM 2674 C C . ILE B 1 25 ? -6.793 7.02 -16.062 1 97.94 25 ILE B C 1
ATOM 2676 O O . ILE B 1 25 ? -7.258 8.125 -15.781 1 97.94 25 ILE B O 1
ATOM 2680 N N . GLU B 1 26 ? -7.535 6.07 -16.594 1 97.81 26 GLU B N 1
ATOM 2681 C CA . GLU B 1 26 ? -8.906 6.316 -17.031 1 97.81 26 GLU B CA 1
ATOM 2682 C C . GLU B 1 26 ? -9.906 5.949 -15.93 1 97.81 26 GLU B C 1
ATOM 2684 O O . GLU B 1 26 ? -10.828 6.715 -15.648 1 97.81 26 GLU B O 1
ATOM 2689 N N . LEU B 1 27 ? -9.797 4.738 -15.344 1 97.69 27 LEU B N 1
ATOM 2690 C CA . LEU B 1 27 ? -10.648 4.328 -14.234 1 97.69 27 LEU B CA 1
ATOM 2691 C C . LEU B 1 27 ? -10.102 4.844 -12.906 1 97.69 27 LEU B C 1
ATOM 2693 O O . LEU B 1 27 ? -9.18 4.25 -12.336 1 97.69 27 LEU B O 1
ATOM 2697 N N . LYS B 1 28 ? -10.641 5.906 -12.344 1 97.44 28 LYS B N 1
ATOM 2698 C CA . LYS B 1 28 ? -9.984 6.559 -11.211 1 97.44 28 LYS B CA 1
ATOM 2699 C C . LYS B 1 28 ? -10.984 6.855 -10.094 1 97.44 28 LYS B C 1
ATOM 2701 O O . LYS B 1 28 ? -10.688 7.629 -9.18 1 97.44 28 LYS B O 1
ATOM 2706 N N . ARG B 1 29 ? -12.234 6.242 -10.172 1 97.31 29 ARG B N 1
ATOM 2707 C CA . ARG B 1 29 ? -13.258 6.504 -9.172 1 97.31 29 ARG B CA 1
ATOM 2708 C C . ARG B 1 29 ? -14.078 5.25 -8.891 1 97.31 29 ARG B C 1
ATOM 2710 O O . ARG B 1 29 ? -14.414 4.5 -9.805 1 97.31 29 ARG B O 1
ATOM 2717 N N . ALA B 1 30 ? -14.406 5.031 -7.605 1 97.94 30 ALA B N 1
ATOM 2718 C CA . ALA B 1 30 ? -15.25 3.908 -7.211 1 97.94 30 ALA B CA 1
ATOM 2719 C C . ALA B 1 30 ? -16.297 4.344 -6.188 1 97.94 30 ALA B C 1
ATOM 2721 O O . ALA B 1 30 ? -17.109 3.529 -5.734 1 97.94 30 ALA B O 1
ATOM 2722 N N . GLY B 1 31 ? -16.219 5.566 -5.758 1 97.31 31 GLY B N 1
ATOM 2723 C CA . GLY B 1 31 ? -17.125 6.156 -4.793 1 97.31 31 GLY B CA 1
ATOM 2724 C C . GLY B 1 31 ? -17.203 7.668 -4.895 1 97.31 31 GLY B C 1
ATOM 2725 O O . GLY B 1 31 ? -17.109 8.227 -5.992 1 97.31 31 GLY B O 1
ATOM 2726 N N . SER B 1 32 ? -17.5 8.336 -3.809 1 96.31 32 SER B N 1
ATOM 2727 C CA . SER B 1 32 ? -17.703 9.773 -3.785 1 96.31 32 SER B CA 1
ATOM 2728 C C . SER B 1 32 ? -16.391 10.523 -4.043 1 96.31 32 SER B C 1
ATOM 2730 O O . SER B 1 32 ? -16.406 11.609 -4.617 1 96.31 32 SER B O 1
ATOM 2732 N N . LEU B 1 33 ? -15.305 9.984 -3.553 1 96.31 33 LEU B N 1
ATOM 2733 C CA . LEU B 1 33 ? -13.977 10.539 -3.773 1 96.31 33 LEU B CA 1
ATOM 2734 C C . LEU B 1 33 ? -13.141 9.625 -4.668 1 96.31 33 LEU B C 1
ATOM 2736 O O . LEU B 1 33 ? -13.117 8.406 -4.465 1 96.31 33 LEU B O 1
ATOM 2740 N N . GLY B 1 34 ? -12.508 10.172 -5.695 1 96.12 34 GLY B N 1
ATOM 2741 C CA . GLY B 1 34 ? -11.641 9.43 -6.594 1 96.12 34 GLY B CA 1
ATOM 2742 C C . GLY B 1 34 ? -10.234 10 -6.668 1 96.12 34 GLY B C 1
ATOM 2743 O O . GLY B 1 34 ? -9.883 10.898 -5.898 1 96.12 34 GLY B O 1
ATOM 2744 N N . LEU B 1 35 ? -9.461 9.398 -7.539 1 93.75 35 LEU B N 1
ATOM 2745 C CA . LEU B 1 35 ? -8.047 9.75 -7.688 1 93.75 35 LEU B CA 1
ATOM 2746 C C . LEU B 1 35 ? -7.895 11.227 -8.023 1 93.75 35 LEU B C 1
ATOM 2748 O O . LEU B 1 35 ? -6.977 11.891 -7.531 1 93.75 35 LEU B O 1
ATOM 2752 N N . GLU B 1 36 ? -8.773 11.75 -8.82 1 93.12 36 GLU B N 1
ATOM 2753 C CA . GLU B 1 36 ? -8.656 13.109 -9.336 1 93.12 36 GLU B CA 1
ATOM 2754 C C . GLU B 1 36 ? -8.984 14.141 -8.258 1 93.12 36 GLU B C 1
ATOM 2756 O O . GLU B 1 36 ? -8.672 15.32 -8.414 1 93.12 36 GLU B O 1
ATOM 2761 N N . ASP B 1 37 ? -9.656 13.711 -7.219 1 91.81 37 ASP B N 1
ATOM 2762 C CA . ASP B 1 37 ? -10 14.633 -6.148 1 91.81 37 ASP B CA 1
ATOM 2763 C C . ASP B 1 37 ? -8.766 15.031 -5.344 1 91.81 37 ASP B C 1
ATOM 2765 O O . ASP B 1 37 ? -8.742 16.094 -4.711 1 91.81 37 ASP B O 1
ATOM 2769 N N . LEU B 1 38 ? -7.715 14.148 -5.316 1 89.44 38 LEU B N 1
ATOM 2770 C CA . LEU B 1 38 ? -6.441 14.383 -4.641 1 89.44 38 LEU B CA 1
ATOM 2771 C C . LEU B 1 38 ? -6.66 14.664 -3.156 1 89.44 38 LEU B C 1
ATOM 2773 O O . LEU B 1 38 ? -5.98 15.516 -2.574 1 89.44 38 LEU B O 1
ATOM 2777 N N . ASP B 1 39 ? -7.75 14.102 -2.561 1 91.69 39 ASP B N 1
ATOM 2778 C CA . ASP B 1 39 ? -7.965 14.141 -1.117 1 91.69 39 ASP B CA 1
ATOM 2779 C C . ASP B 1 39 ? -7.016 13.188 -0.395 1 91.69 39 ASP B C 1
ATOM 2781 O O . ASP B 1 39 ? -6.227 12.484 -1.032 1 91.69 39 ASP B O 1
ATOM 2785 N N . ASP B 1 40 ? -7.008 13.227 0.932 1 91.5 40 ASP B N 1
ATOM 2786 C CA . ASP B 1 40 ? -6.117 12.406 1.742 1 91.5 40 ASP B CA 1
ATOM 2787 C C . ASP B 1 40 ? -6.469 10.922 1.613 1 91.5 40 ASP B C 1
ATOM 2789 O O . ASP B 1 40 ? -5.672 10.055 1.98 1 91.5 40 ASP B O 1
ATOM 2793 N N . SER B 1 41 ? -7.691 10.672 1.229 1 95.94 41 SER B N 1
ATOM 2794 C CA . SER B 1 41 ? -8.172 9.328 0.92 1 95.94 41 SER B CA 1
ATOM 2795 C C . SER B 1 41 ? -9.18 9.359 -0.228 1 95.94 41 SER B C 1
ATOM 2797 O O . SER B 1 41 ? -9.648 10.422 -0.626 1 95.94 41 SER B O 1
ATOM 2799 N N . SER B 1 42 ? -9.453 8.211 -0.816 1 97.62 42 SER B N 1
ATOM 2800 C CA . SER B 1 42 ? -10.555 8 -1.746 1 97.62 42 SER B CA 1
ATOM 2801 C C . SER B 1 42 ? -11.578 7.027 -1.177 1 97.62 42 SER B C 1
ATOM 2803 O O . SER B 1 42 ? -11.422 6.531 -0.059 1 97.62 42 SER B O 1
ATOM 2805 N N . THR B 1 43 ? -12.727 6.895 -1.924 1 98.5 43 THR B N 1
ATOM 2806 C CA . THR B 1 43 ? -13.766 6.07 -1.315 1 98.5 43 THR B CA 1
ATOM 2807 C C . THR B 1 43 ? -14.305 5.055 -2.318 1 98.5 43 THR B C 1
ATOM 2809 O O . THR B 1 43 ? -14.062 5.176 -3.521 1 98.5 43 THR B O 1
ATOM 2812 N N . ILE B 1 44 ? -14.875 4.027 -1.839 1 98.38 44 ILE B N 1
ATOM 2813 C CA . ILE B 1 44 ? -15.57 2.969 -2.57 1 98.38 44 ILE B CA 1
ATOM 2814 C C . ILE B 1 44 ? -17 2.826 -2.049 1 98.38 44 ILE B C 1
ATOM 2816 O O . ILE B 1 44 ? -17.203 2.625 -0.85 1 98.38 44 ILE B O 1
ATOM 2820 N N . LEU B 1 45 ? -17.938 2.902 -2.902 1 97 45 LEU B N 1
ATOM 2821 C CA . LEU B 1 45 ? -19.328 2.701 -2.508 1 97 45 LEU B CA 1
ATOM 2822 C C . LEU B 1 45 ? -19.641 1.216 -2.371 1 97 45 LEU B C 1
ATOM 2824 O O . LEU B 1 45 ? -19.344 0.427 -3.27 1 97 45 LEU B O 1
ATOM 2828 N N . LEU B 1 46 ? -20.172 0.783 -1.259 1 95.06 46 LEU B N 1
ATOM 2829 C CA . LEU B 1 46 ? -20.625 -0.579 -0.983 1 95.06 46 LEU B CA 1
ATOM 2830 C C . LEU B 1 46 ? -22.062 -0.594 -0.497 1 95.06 46 LEU B C 1
ATOM 2832 O O . LEU B 1 46 ? -22.312 -0.684 0.706 1 95.06 46 LEU B O 1
ATOM 2836 N N . GLY B 1 47 ? -22.969 -0.671 -1.412 1 90.62 47 GLY B N 1
ATOM 2837 C CA . GLY B 1 47 ? -24.359 -0.556 -1.035 1 90.62 47 GLY B CA 1
ATOM 2838 C C . GLY B 1 47 ? -24.688 0.757 -0.349 1 90.62 47 GLY B C 1
ATOM 2839 O O . GLY B 1 47 ? -24.484 1.83 -0.92 1 90.62 47 GLY B O 1
ATOM 2840 N N . ASP B 1 48 ? -25.109 0.597 0.928 1 90.38 48 ASP B N 1
ATOM 2841 C CA . ASP B 1 48 ? -25.5 1.786 1.685 1 90.38 48 ASP B CA 1
ATOM 2842 C C . ASP B 1 48 ? -24.312 2.328 2.486 1 90.38 48 ASP B C 1
ATOM 2844 O O . ASP B 1 48 ? -24.438 3.346 3.172 1 90.38 48 ASP B O 1
ATOM 2848 N N . LYS B 1 49 ? -23.188 1.661 2.301 1 93.69 49 LYS B N 1
ATOM 2849 C CA . LYS B 1 49 ? -21.969 2.072 3.018 1 93.69 49 LYS B CA 1
ATOM 2850 C C . LYS B 1 49 ? -20.922 2.605 2.053 1 93.69 49 LYS B C 1
ATOM 2852 O O . LYS B 1 49 ? -21 2.371 0.846 1 93.69 49 LYS B O 1
ATOM 2857 N N . GLU B 1 50 ? -20.094 3.369 2.621 1 96.81 50 GLU B N 1
ATOM 2858 C CA . GLU B 1 50 ? -18.938 3.879 1.881 1 96.81 50 GLU B CA 1
ATOM 2859 C C . GLU B 1 50 ? -17.641 3.676 2.662 1 96.81 50 GLU B C 1
ATOM 2861 O O . GLU B 1 50 ? -17.578 3.963 3.861 1 96.81 50 GLU B O 1
ATOM 2866 N N . ILE B 1 51 ? -16.672 3.086 1.986 1 97.88 51 ILE B N 1
ATOM 2867 C CA . ILE B 1 51 ? -15.414 2.854 2.676 1 97.88 51 ILE B CA 1
ATOM 2868 C C . ILE B 1 51 ? -14.32 3.73 2.066 1 97.88 51 ILE B C 1
ATOM 2870 O O . ILE B 1 51 ? -14.375 4.066 0.881 1 97.88 51 ILE B O 1
ATOM 2874 N N . ALA B 1 52 ? -13.406 4.148 2.9 1 98.75 52 ALA B N 1
ATOM 2875 C CA . ALA B 1 52 ? -12.266 4.953 2.471 1 98.75 52 ALA B CA 1
ATOM 2876 C C . ALA B 1 52 ? -11.023 4.09 2.293 1 98.75 52 ALA B C 1
ATOM 2878 O O . ALA B 1 52 ? -10.828 3.115 3.021 1 98.75 52 ALA B O 1
ATOM 2879 N N . LEU B 1 53 ? -10.25 4.363 1.312 1 98.88 53 LEU B N 1
ATOM 2880 C CA . LEU B 1 53 ? -8.969 3.734 1.03 1 98.88 53 LEU B CA 1
ATOM 2881 C C . LEU B 1 53 ? -7.871 4.781 0.872 1 98.88 53 LEU B C 1
ATOM 2883 O O . LEU B 1 53 ? -8.07 5.797 0.2 1 98.88 53 LEU B O 1
ATOM 2887 N N . THR B 1 54 ? -6.742 4.641 1.524 1 98.81 54 THR B N 1
ATOM 2888 C CA . THR B 1 54 ? -5.582 5.508 1.355 1 98.81 54 THR B CA 1
ATOM 2889 C C . THR B 1 54 ? -4.293 4.691 1.351 1 98.81 54 THR B C 1
ATOM 2891 O O . THR B 1 54 ? -4.285 3.529 1.761 1 98.81 54 THR B O 1
ATOM 2894 N N . THR B 1 55 ? -3.234 5.23 0.803 1 98.75 55 THR B N 1
ATOM 2895 C CA . THR B 1 55 ? -1.908 4.625 0.807 1 98.75 55 THR B CA 1
ATOM 2896 C C . THR B 1 55 ? -0.825 5.695 0.893 1 98.75 55 THR B C 1
ATOM 2898 O O . THR B 1 55 ? -1.009 6.812 0.403 1 98.75 55 THR B O 1
ATOM 2901 N N . ASP B 1 56 ? 0.219 5.383 1.546 1 97.88 56 ASP B N 1
ATOM 2902 C CA . ASP B 1 56 ? 1.354 6.297 1.636 1 97.88 56 ASP B CA 1
ATOM 2903 C C . ASP B 1 56 ? 2.666 5.531 1.777 1 97.88 56 ASP B C 1
ATOM 2905 O O . ASP B 1 56 ? 2.727 4.512 2.471 1 97.88 56 ASP B O 1
ATOM 2909 N N . GLY B 1 57 ? 3.672 5.973 1.093 1 97.56 57 GLY B N 1
ATOM 2910 C CA . GLY B 1 57 ? 5.023 5.453 1.235 1 97.56 57 GLY B CA 1
ATOM 2911 C C . GLY B 1 57 ? 5.887 6.289 2.16 1 97.56 57 GLY B C 1
ATOM 2912 O O . GLY B 1 57 ? 5.824 7.52 2.137 1 97.56 57 GLY B O 1
ATOM 2913 N N . TYR B 1 58 ? 6.676 5.645 2.98 1 97.81 58 TYR B N 1
ATOM 2914 C CA . TYR B 1 58 ? 7.543 6.305 3.953 1 97.81 58 TYR B CA 1
ATOM 2915 C C . TYR B 1 58 ? 9.008 5.953 3.709 1 97.81 58 TYR B C 1
ATOM 2917 O O . TYR B 1 58 ? 9.375 4.777 3.709 1 97.81 58 TYR B O 1
ATOM 2925 N N . THR B 1 59 ? 9.789 6.988 3.473 1 96.38 59 THR B N 1
ATOM 2926 C CA . THR B 1 59 ? 11.211 6.832 3.162 1 96.38 59 THR B CA 1
ATOM 2927 C C . THR B 1 59 ? 12.062 7.707 4.078 1 96.38 59 THR B C 1
ATOM 2929 O O . THR B 1 59 ? 13.164 8.109 3.709 1 96.38 59 THR B O 1
ATOM 2932 N N . VAL B 1 60 ? 11.578 8.078 5.234 1 96.31 60 VAL B N 1
ATOM 2933 C CA . VAL B 1 60 ? 12.203 9.039 6.145 1 96.31 60 VAL B CA 1
ATOM 2934 C C . VAL B 1 60 ? 13.633 8.609 6.441 1 96.31 60 VAL B C 1
ATOM 2936 O O . VAL B 1 60 ? 13.914 7.414 6.602 1 96.31 60 VAL B O 1
ATOM 2939 N N . LYS B 1 61 ? 14.477 9.523 6.543 1 94.25 61 LYS B N 1
ATOM 2940 C CA . LYS B 1 61 ? 15.875 9.32 6.898 1 94.25 61 LYS B CA 1
ATOM 2941 C C . LYS B 1 61 ? 16.344 10.367 7.902 1 94.25 61 LYS B C 1
ATOM 2943 O O . LYS B 1 61 ? 16.25 11.562 7.648 1 94.25 61 LYS B O 1
ATOM 2948 N N . PRO B 1 62 ? 16.875 10.016 9.062 1 96 62 PRO B N 1
ATOM 2949 C CA . PRO B 1 62 ? 17.062 8.641 9.531 1 96 62 PRO B CA 1
ATOM 2950 C C . PRO B 1 62 ? 15.758 7.973 9.945 1 96 62 PRO B C 1
ATOM 2952 O O . PRO B 1 62 ? 14.781 8.656 10.258 1 96 62 PRO B O 1
ATOM 2955 N N . ILE B 1 63 ? 15.727 6.629 10.008 1 97.69 63 ILE B N 1
ATOM 2956 C CA . ILE B 1 63 ? 14.477 5.914 10.25 1 97.69 63 ILE B CA 1
ATOM 2957 C C . ILE B 1 63 ? 14.125 5.98 11.734 1 97.69 63 ILE B C 1
ATOM 2959 O O . ILE B 1 63 ? 13 5.68 12.133 1 97.69 63 ILE B O 1
ATOM 2963 N N . PHE B 1 64 ? 15.133 6.277 12.57 1 97.19 64 PHE B N 1
ATOM 2964 C CA . PHE B 1 64 ? 14.922 6.594 13.977 1 97.19 64 PHE B CA 1
ATOM 2965 C C . PHE B 1 64 ? 15.25 8.055 14.266 1 97.19 64 PHE B C 1
ATOM 2967 O O . PHE B 1 64 ? 16.328 8.531 13.898 1 97.19 64 PHE B O 1
ATOM 2974 N N . PHE B 1 65 ? 14.359 8.812 14.773 1 95.5 65 PHE B N 1
ATOM 2975 C CA . PHE B 1 65 ? 14.516 10.227 15.078 1 95.5 65 PHE B CA 1
ATOM 2976 C C . PHE B 1 65 ? 13.836 10.578 16.391 1 95.5 65 PHE B C 1
ATOM 2978 O O . PHE B 1 65 ? 12.992 9.828 16.891 1 95.5 65 PHE B O 1
ATOM 2985 N N . PRO B 1 66 ? 14.156 11.711 17.016 1 95.5 66 PRO B N 1
ATOM 2986 C CA . PRO B 1 66 ? 13.516 12.086 18.281 1 95.5 66 PRO B CA 1
ATOM 2987 C C . PRO B 1 66 ? 11.992 12.195 18.156 1 95.5 66 PRO B C 1
ATOM 2989 O O . PRO B 1 66 ? 11.492 12.891 17.281 1 95.5 66 PRO B O 1
ATOM 2992 N N . GLY B 1 67 ? 11.32 11.438 18.969 1 96.62 67 GLY B N 1
ATOM 2993 C CA . GLY B 1 67 ? 9.867 11.516 19 1 96.62 67 GLY B CA 1
ATOM 2994 C C . GLY B 1 67 ? 9.195 10.43 18.188 1 96.62 67 GLY B C 1
ATOM 2995 O O . GLY B 1 67 ? 7.973 10.273 18.25 1 96.62 67 GLY B O 1
ATOM 2996 N N . GLY B 1 68 ? 10.086 9.625 17.422 1 97.44 68 GLY B N 1
ATOM 2997 C CA . GLY B 1 68 ? 9.445 8.586 16.641 1 97.44 68 GLY B CA 1
ATOM 2998 C C . GLY B 1 68 ? 10.406 7.824 15.75 1 97.44 68 GLY B C 1
ATOM 2999 O O . GLY B 1 68 ? 11.617 7.863 15.961 1 97.44 68 GLY B O 1
ATOM 3000 N N . ASP B 1 69 ? 9.844 7.137 14.867 1 98.5 69 ASP B N 1
ATOM 3001 C CA . ASP B 1 69 ? 10.562 6.355 13.867 1 98.5 69 ASP B CA 1
ATOM 3002 C C . ASP B 1 69 ? 9.664 6.035 12.672 1 98.5 69 ASP B C 1
ATOM 3004 O O . ASP B 1 69 ? 8.484 6.398 12.656 1 98.5 69 ASP B O 1
ATOM 3008 N N . ILE B 1 70 ? 10.25 5.363 11.703 1 98.69 70 ILE B N 1
ATOM 3009 C CA . ILE B 1 70 ? 9.555 5.09 10.453 1 98.69 70 ILE B CA 1
ATOM 3010 C C . ILE B 1 70 ? 8.352 4.191 10.719 1 98.69 70 ILE B C 1
ATOM 3012 O O . ILE B 1 70 ? 7.336 4.273 10.016 1 98.69 70 ILE B O 1
ATOM 3016 N N . GLY B 1 71 ? 8.398 3.289 11.703 1 98.88 71 GLY B N 1
ATOM 3017 C CA . GLY B 1 71 ? 7.281 2.428 12.047 1 98.88 71 GLY B CA 1
ATOM 3018 C C . GLY B 1 71 ? 6.074 3.191 12.562 1 98.88 71 GLY B C 1
ATOM 3019 O O . GLY B 1 71 ? 4.973 3.051 12.023 1 98.88 71 GLY B O 1
ATOM 3020 N N . LYS B 1 72 ? 6.324 4.012 13.586 1 98.81 72 LYS B N 1
ATOM 3021 C CA . LYS B 1 72 ? 5.262 4.859 14.117 1 98.81 72 LYS B CA 1
ATOM 3022 C C . LYS B 1 72 ? 4.699 5.781 13.031 1 98.81 72 LYS B C 1
ATOM 3024 O O . LYS B 1 72 ? 3.484 5.949 12.922 1 98.81 72 LYS B O 1
ATOM 3029 N N . LEU B 1 73 ? 5.559 6.352 12.273 1 98.69 73 LEU B N 1
ATOM 3030 C CA . LEU B 1 73 ? 5.191 7.266 11.203 1 98.69 73 LEU B CA 1
ATOM 3031 C C . LEU B 1 73 ? 4.246 6.594 10.211 1 98.69 73 LEU B C 1
ATOM 3033 O O . LEU B 1 73 ? 3.262 7.195 9.773 1 98.69 73 LEU B O 1
ATOM 3037 N N . SER B 1 74 ? 4.531 5.383 9.82 1 98.81 74 SER B N 1
ATOM 3038 C CA . SER B 1 74 ? 3.773 4.676 8.789 1 98.81 74 SER B CA 1
ATOM 3039 C C . SER B 1 74 ? 2.346 4.398 9.258 1 98.81 74 SER B C 1
ATOM 3041 O O . SER B 1 74 ? 1.402 4.5 8.469 1 98.81 74 SER B O 1
ATOM 3043 N N . VAL B 1 75 ? 2.145 4.074 10.539 1 98.88 75 VAL B N 1
ATOM 3044 C CA . VAL B 1 75 ? 0.819 3.809 11.086 1 98.88 75 VAL B CA 1
ATOM 3045 C C . VAL B 1 75 ? 0.051 5.117 11.242 1 98.88 75 VAL B C 1
ATOM 3047 O O . VAL B 1 75 ? -1.078 5.242 10.758 1 98.88 75 VAL B O 1
ATOM 3050 N N . CYS B 1 76 ? 0.694 6.09 11.852 1 98.88 76 CYS B N 1
ATOM 3051 C CA . CYS B 1 76 ? 0.022 7.344 12.172 1 98.88 76 CYS B CA 1
ATOM 3052 C C . CYS B 1 76 ? -0.379 8.094 10.906 1 98.88 76 CYS B C 1
ATOM 3054 O O . CYS B 1 76 ? -1.498 8.594 10.812 1 98.88 76 CYS B O 1
ATOM 3056 N N . GLY B 1 77 ? 0.567 8.156 9.961 1 98.62 77 GLY B N 1
ATOM 3057 C CA . GLY B 1 77 ? 0.256 8.844 8.719 1 98.62 77 GLY B CA 1
ATOM 3058 C C . GLY B 1 77 ? -0.969 8.289 8.016 1 98.62 77 GLY B C 1
ATOM 3059 O O . GLY B 1 77 ? -1.848 9.039 7.598 1 98.62 77 GLY B O 1
ATOM 3060 N N . THR B 1 78 ? -1.074 6.992 7.922 1 98.75 78 THR B N 1
ATOM 3061 C CA . THR B 1 78 ? -2.152 6.328 7.199 1 98.75 78 THR B CA 1
ATOM 3062 C C . THR B 1 78 ? -3.471 6.453 7.957 1 98.75 78 THR B C 1
ATOM 3064 O O . THR B 1 78 ? -4.516 6.711 7.355 1 98.75 78 THR B O 1
ATOM 3067 N N . VAL B 1 79 ? -3.412 6.301 9.234 1 98.81 79 VAL B N 1
ATOM 3068 C CA . VAL B 1 79 ? -4.586 6.453 10.086 1 98.81 79 VAL B CA 1
ATOM 3069 C C . VAL B 1 79 ? -5.121 7.879 9.984 1 98.81 79 VAL B C 1
ATOM 3071 O O . VAL B 1 79 ? -6.332 8.086 9.906 1 98.81 79 VAL B O 1
ATOM 3074 N N . ASN B 1 80 ? -4.211 8.844 10 1 98.88 80 ASN B N 1
ATOM 3075 C CA . ASN B 1 80 ? -4.598 10.25 9.914 1 98.88 80 ASN B CA 1
ATOM 3076 C C . ASN B 1 80 ? -5.242 10.57 8.57 1 98.88 80 ASN B C 1
ATOM 3078 O O . ASN B 1 80 ? -6.223 11.32 8.516 1 98.88 80 ASN B O 1
ATOM 3082 N N . ASP B 1 81 ? -4.707 10 7.484 1 98.69 81 ASP B N 1
ATOM 3083 C CA . ASP B 1 81 ? -5.27 10.211 6.152 1 98.69 81 ASP B CA 1
ATOM 3084 C C . ASP B 1 81 ? -6.723 9.75 6.09 1 98.69 81 ASP B C 1
ATOM 3086 O O . ASP B 1 81 ? -7.566 10.414 5.48 1 98.69 81 ASP B O 1
ATOM 3090 N N . LEU B 1 82 ? -7.035 8.602 6.664 1 98.81 82 LEU B N 1
ATOM 3091 C CA . LEU B 1 82 ? -8.406 8.102 6.707 1 98.81 82 LEU B CA 1
ATOM 3092 C C . LEU B 1 82 ? -9.297 9.039 7.52 1 98.81 82 LEU B C 1
ATOM 3094 O O . LEU B 1 82 ? -10.398 9.383 7.09 1 98.81 82 LEU B O 1
ATOM 3098 N N . SER B 1 83 ? -8.797 9.461 8.617 1 98.81 83 SER B N 1
ATOM 3099 C CA . SER B 1 83 ? -9.578 10.289 9.531 1 98.81 83 SER B CA 1
ATOM 3100 C C . SER B 1 83 ? -9.891 11.648 8.922 1 98.81 83 SER B C 1
ATOM 3102 O O . SER B 1 83 ? -10.953 12.219 9.18 1 98.81 83 SER B O 1
ATOM 3104 N N . CYS B 1 84 ? -8.992 12.164 8.133 1 98.56 84 CYS B N 1
ATOM 3105 C CA . CYS B 1 84 ? -9.148 13.492 7.539 1 98.56 84 CYS B CA 1
ATOM 3106 C C . CYS B 1 84 ? -10.336 13.523 6.582 1 98.56 84 CYS B C 1
ATOM 3108 O O . CYS B 1 84 ? -10.883 14.586 6.297 1 98.56 84 CYS B O 1
ATOM 3110 N N . VAL B 1 85 ? -10.773 12.32 6.078 1 98.5 85 VAL B N 1
ATOM 3111 C CA . VAL B 1 85 ? -11.922 12.32 5.172 1 98.5 85 VAL B CA 1
ATOM 3112 C C . VAL B 1 85 ? -13.164 11.852 5.918 1 98.5 85 VAL B C 1
ATOM 3114 O O . VAL B 1 85 ? -14.164 11.477 5.297 1 98.5 85 VAL B O 1
ATOM 3117 N N . GLY B 1 86 ? -13.094 11.781 7.215 1 98.38 86 GLY B N 1
ATOM 3118 C CA . GLY B 1 86 ? -14.242 11.453 8.039 1 98.38 86 GLY B CA 1
ATOM 3119 C C . GLY B 1 86 ? -14.469 9.961 8.18 1 98.38 86 GLY B C 1
ATOM 3120 O O . GLY B 1 86 ? -15.578 9.516 8.484 1 98.38 86 GLY B O 1
ATOM 3121 N N . ALA B 1 87 ? -13.477 9.156 7.902 1 98.62 87 ALA B N 1
ATOM 3122 C CA . ALA B 1 87 ? -13.586 7.707 8.031 1 98.62 87 ALA B CA 1
ATOM 3123 C C . ALA B 1 87 ? -13.039 7.23 9.375 1 98.62 87 ALA B C 1
ATOM 3125 O O . ALA B 1 87 ? -12.055 7.77 9.875 1 98.62 87 ALA B O 1
ATOM 3126 N N . LYS B 1 88 ? -13.711 6.285 9.953 1 98.56 88 LYS B N 1
ATOM 3127 C CA . LYS B 1 88 ? -13.133 5.52 11.055 1 98.56 88 LYS B CA 1
ATOM 3128 C C . LYS B 1 88 ? -12.203 4.426 10.539 1 98.56 88 LYS B C 1
ATOM 3130 O O . LYS B 1 88 ? -12.641 3.514 9.836 1 98.56 88 LYS B O 1
ATOM 3135 N N . PRO B 1 89 ? -10.914 4.512 10.844 1 98.81 89 PRO B N 1
ATOM 3136 C CA . PRO B 1 89 ? -10 3.471 10.375 1 98.81 89 PRO B CA 1
ATOM 3137 C C . PRO B 1 89 ? -10.375 2.08 10.875 1 98.81 89 PRO B C 1
ATOM 3139 O O . PRO B 1 89 ? -10.719 1.916 12.047 1 98.81 89 PRO B O 1
ATOM 3142 N N . LEU B 1 90 ? -10.289 1.062 9.977 1 98.75 90 LEU B N 1
ATOM 3143 C CA . LEU B 1 90 ? -10.688 -0.295 10.336 1 98.75 90 LEU B CA 1
ATOM 3144 C C . LEU B 1 90 ? -9.492 -1.234 10.336 1 98.75 90 LEU B C 1
ATOM 3146 O O . LEU B 1 90 ? -9.406 -2.145 11.164 1 98.75 90 LEU B O 1
ATOM 3150 N N . ALA B 1 91 ? -8.547 -1.052 9.383 1 98.88 91 ALA B N 1
ATOM 3151 C CA . ALA B 1 91 ? -7.414 -1.965 9.242 1 98.88 91 ALA B CA 1
ATOM 3152 C C . ALA B 1 91 ? -6.328 -1.36 8.359 1 98.88 91 ALA B C 1
ATOM 3154 O O . ALA B 1 91 ? -6.605 -0.48 7.539 1 98.88 91 ALA B O 1
ATOM 3155 N N . LEU B 1 92 ? -5.113 -1.84 8.586 1 98.88 92 LEU B N 1
ATOM 3156 C CA . LEU B 1 92 ? -3.971 -1.41 7.785 1 98.88 92 LEU B CA 1
ATOM 3157 C C . LEU B 1 92 ? -3.283 -2.604 7.133 1 98.88 92 LEU B C 1
ATOM 3159 O O . LEU B 1 92 ? -3.348 -3.723 7.648 1 98.88 92 LEU B O 1
ATOM 3163 N N . SER B 1 93 ? -2.678 -2.365 5.992 1 98.81 93 SER B N 1
ATOM 3164 C CA . SER B 1 93 ? -1.694 -3.27 5.406 1 98.81 93 SER B CA 1
ATOM 3165 C C . SER B 1 93 ? -0.272 -2.783 5.664 1 98.81 93 SER B C 1
ATOM 3167 O O . SER B 1 93 ? -0.059 -1.611 5.984 1 98.81 93 SER B O 1
ATOM 3169 N N . LEU B 1 94 ? 0.687 -3.684 5.566 1 98.5 94 LEU B N 1
ATOM 3170 C CA . LEU B 1 94 ? 2.086 -3.363 5.832 1 98.5 94 LEU B CA 1
ATOM 3171 C C . LEU B 1 94 ? 2.992 -3.967 4.766 1 98.5 94 LEU B C 1
ATOM 3173 O O . LEU B 1 94 ? 3.23 -5.176 4.762 1 98.5 94 LEU B O 1
ATOM 3177 N N . SER B 1 95 ? 3.504 -3.139 3.871 1 98.19 95 SER B N 1
ATOM 3178 C CA . SER B 1 95 ? 4.504 -3.566 2.9 1 98.19 95 SER B CA 1
ATOM 3179 C C . SER B 1 95 ? 5.898 -3.094 3.297 1 98.19 95 SER B C 1
ATOM 3181 O O . SER B 1 95 ? 6.133 -1.892 3.443 1 98.19 95 SER B O 1
ATOM 3183 N N . LEU B 1 96 ? 6.82 -4.016 3.482 1 97.56 96 LEU B N 1
ATOM 3184 C CA . LEU B 1 96 ? 8.203 -3.725 3.854 1 97.56 96 LEU B CA 1
ATOM 3185 C C . LEU B 1 96 ? 9.148 -4.004 2.691 1 97.56 96 LEU B C 1
ATOM 3187 O O . LEU B 1 96 ? 9.141 -5.105 2.131 1 97.56 96 LEU B O 1
ATOM 3191 N N . ILE B 1 97 ? 9.867 -3.057 2.262 1 96.88 97 ILE B N 1
ATOM 3192 C CA . ILE B 1 97 ? 10.992 -3.238 1.356 1 96.88 97 ILE B CA 1
ATOM 3193 C C . ILE B 1 97 ? 12.305 -3.061 2.121 1 96.88 97 ILE B C 1
ATOM 3195 O O . ILE B 1 97 ? 12.703 -1.934 2.428 1 96.88 97 ILE B O 1
ATOM 3199 N N . ILE B 1 98 ? 12.961 -4.129 2.387 1 96 98 ILE B N 1
ATOM 3200 C CA . ILE B 1 98 ? 14.086 -4.195 3.316 1 96 98 ILE B CA 1
ATOM 3201 C C . ILE B 1 98 ? 15.398 -4.246 2.539 1 96 98 ILE B C 1
ATOM 3203 O O . ILE B 1 98 ? 15.555 -5.066 1.631 1 96 98 ILE B O 1
ATOM 3207 N N . PRO B 1 99 ? 16.344 -3.34 2.895 1 95.25 99 PRO B N 1
ATOM 3208 C CA . PRO B 1 99 ? 17.656 -3.449 2.252 1 95.25 99 PRO B CA 1
ATOM 3209 C C . PRO B 1 99 ? 18.375 -4.75 2.596 1 95.25 99 PRO B C 1
ATOM 3211 O O . PRO B 1 99 ? 18.297 -5.223 3.732 1 95.25 99 PRO B O 1
ATOM 3214 N N . GLU B 1 100 ? 19.062 -5.277 1.576 1 91.94 100 GLU B N 1
ATOM 3215 C CA . GLU B 1 100 ? 19.969 -6.383 1.864 1 91.94 100 GLU B CA 1
ATOM 3216 C C . GLU B 1 100 ? 20.984 -5.996 2.934 1 91.94 100 GLU B C 1
ATOM 3218 O O . GLU B 1 100 ? 21.578 -4.91 2.877 1 91.94 100 GLU B O 1
ATOM 3223 N N . GLY B 1 101 ? 21.125 -6.832 3.912 1 92.06 101 GLY B N 1
ATOM 3224 C CA . GLY B 1 101 ? 22.094 -6.578 4.969 1 92.06 101 GLY B CA 1
ATOM 3225 C C . GLY B 1 101 ? 21.516 -5.785 6.129 1 92.06 101 GLY B C 1
ATOM 3226 O O . GLY B 1 101 ? 22.219 -5.504 7.102 1 92.06 101 GLY B O 1
ATOM 3227 N N . PHE B 1 102 ? 20.219 -5.473 6.047 1 94.5 102 PHE B N 1
ATOM 3228 C CA . PHE B 1 102 ? 19.578 -4.719 7.113 1 94.5 102 PHE B CA 1
ATOM 3229 C C . PHE B 1 102 ? 19.609 -5.488 8.43 1 94.5 102 PHE B C 1
ATOM 3231 O O . PHE B 1 102 ? 19.453 -6.707 8.445 1 94.5 102 PHE B O 1
ATOM 3238 N N . GLU B 1 103 ? 19.812 -4.832 9.531 1 94.88 103 GLU B N 1
ATOM 3239 C CA . GLU B 1 103 ? 19.922 -5.473 10.844 1 94.88 103 GLU B CA 1
ATOM 3240 C C . GLU B 1 103 ? 18.562 -5.953 11.336 1 94.88 103 GLU B C 1
ATOM 3242 O O . GLU B 1 103 ? 17.609 -5.176 11.391 1 94.88 103 GLU B O 1
ATOM 3247 N N . GLU B 1 104 ? 18.547 -7.227 11.789 1 93.94 104 GLU B N 1
ATOM 3248 C CA . GLU B 1 104 ? 17.312 -7.801 12.289 1 93.94 104 GLU B CA 1
ATOM 3249 C C . GLU B 1 104 ? 16.812 -7.062 13.531 1 93.94 104 GLU B C 1
ATOM 3251 O O . GLU B 1 104 ? 15.617 -6.883 13.719 1 93.94 104 GLU B O 1
ATOM 3256 N N . GLU B 1 105 ? 17.75 -6.629 14.336 1 95.69 105 GLU B N 1
ATOM 3257 C CA . GLU B 1 105 ? 17.391 -5.918 15.562 1 95.69 105 GLU B CA 1
ATOM 3258 C C . GLU B 1 105 ? 16.688 -4.598 15.25 1 95.69 105 GLU B C 1
ATOM 3260 O O . GLU B 1 105 ? 15.742 -4.215 15.938 1 95.69 105 GLU B O 1
ATOM 3265 N N . LYS B 1 106 ? 17.203 -3.875 14.258 1 96.94 106 LYS B N 1
ATOM 3266 C CA . LYS B 1 106 ? 16.578 -2.629 13.836 1 96.94 106 LYS B CA 1
ATOM 3267 C C . LYS B 1 106 ? 15.164 -2.879 13.305 1 96.94 106 LYS B C 1
ATOM 3269 O O . LYS B 1 106 ? 14.234 -2.121 13.609 1 96.94 106 LYS B O 1
ATOM 3274 N N . LEU B 1 107 ? 15.07 -3.934 12.523 1 97.06 107 LEU B N 1
ATOM 3275 C CA . LEU B 1 107 ? 13.758 -4.266 11.992 1 97.06 107 LEU B CA 1
ATOM 3276 C C . LEU B 1 107 ? 12.781 -4.605 13.109 1 97.06 107 LEU B C 1
ATOM 3278 O O . LEU B 1 107 ? 11.625 -4.176 13.086 1 97.06 107 LEU B O 1
ATOM 3282 N N . GLU B 1 108 ? 13.219 -5.379 14.047 1 97.25 108 GLU B N 1
ATOM 3283 C CA . GLU B 1 108 ? 12.375 -5.742 15.18 1 97.25 108 GLU B CA 1
ATOM 3284 C C . GLU B 1 108 ? 11.898 -4.504 15.938 1 97.25 108 GLU B C 1
ATOM 3286 O O . GLU B 1 108 ? 10.742 -4.426 16.344 1 97.25 108 GLU B O 1
ATOM 3291 N N . ARG B 1 109 ? 12.805 -3.566 16.156 1 98.31 109 ARG B N 1
ATOM 3292 C CA . ARG B 1 109 ? 12.453 -2.314 16.812 1 98.31 109 ARG B CA 1
ATOM 3293 C C . ARG B 1 109 ? 11.359 -1.575 16.047 1 98.31 109 ARG B C 1
ATOM 3295 O O . ARG B 1 109 ? 10.43 -1.034 16.641 1 98.31 109 ARG B O 1
ATOM 3302 N N . VAL B 1 110 ? 11.531 -1.527 14.734 1 98.62 110 VAL B N 1
ATOM 3303 C CA . VAL B 1 110 ? 10.555 -0.866 13.875 1 98.62 110 VAL B CA 1
ATOM 3304 C C . VAL B 1 110 ? 9.203 -1.567 14 1 98.62 110 VAL B C 1
ATOM 3306 O O . VAL B 1 110 ? 8.164 -0.914 14.141 1 98.62 110 VAL B O 1
ATOM 3309 N N . ILE B 1 111 ? 9.172 -2.92 13.961 1 98.5 111 ILE B N 1
ATOM 3310 C CA . ILE B 1 111 ? 7.938 -3.689 14.031 1 98.5 111 ILE B CA 1
ATOM 3311 C C . ILE B 1 111 ? 7.27 -3.463 15.383 1 98.5 111 ILE B C 1
ATOM 3313 O O . ILE B 1 111 ? 6.047 -3.318 15.461 1 98.5 111 ILE B O 1
ATOM 3317 N N . LYS B 1 112 ? 8.016 -3.424 16.453 1 98.75 112 LYS B N 1
ATOM 3318 C CA . LYS B 1 112 ? 7.465 -3.143 17.766 1 98.75 112 LYS B CA 1
ATOM 3319 C C . LYS B 1 112 ? 6.852 -1.747 17.828 1 98.75 112 LYS B C 1
ATOM 3321 O O . LYS B 1 112 ? 5.832 -1.539 18.484 1 98.75 112 LYS B O 1
ATOM 3326 N N . SER B 1 113 ? 7.523 -0.824 17.188 1 98.88 113 SER B N 1
ATOM 3327 C CA . SER B 1 113 ? 6.996 0.533 17.094 1 98.88 113 SER B CA 1
ATOM 3328 C C . SER B 1 113 ? 5.668 0.563 16.359 1 98.88 113 SER B C 1
ATOM 3330 O O . SER B 1 113 ? 4.738 1.264 16.75 1 98.88 113 SER B O 1
ATOM 3332 N N . ILE B 1 114 ? 5.598 -0.176 15.258 1 98.88 114 ILE B N 1
ATOM 3333 C CA . ILE B 1 114 ? 4.355 -0.314 14.508 1 98.88 114 ILE B CA 1
ATOM 3334 C C . ILE B 1 114 ? 3.262 -0.875 15.414 1 98.88 114 ILE B C 1
ATOM 3336 O O . ILE B 1 114 ? 2.141 -0.363 15.43 1 98.88 114 ILE B O 1
ATOM 3340 N N . ASN B 1 115 ? 3.619 -1.884 16.141 1 98.81 115 ASN B N 1
ATOM 3341 C CA . ASN B 1 115 ? 2.674 -2.504 17.062 1 98.81 115 ASN B CA 1
ATOM 3342 C C . ASN B 1 115 ? 2.141 -1.498 18.078 1 98.81 115 ASN B C 1
ATOM 3344 O O . ASN B 1 115 ? 0.934 -1.433 18.328 1 98.81 115 ASN B O 1
ATOM 3348 N N . LEU B 1 116 ? 2.979 -0.736 18.672 1 98.88 116 LEU B N 1
ATOM 3349 C CA . LEU B 1 116 ? 2.584 0.24 19.688 1 98.88 116 LEU B CA 1
ATOM 3350 C C . LEU B 1 116 ? 1.673 1.306 19.078 1 98.88 116 LEU B C 1
ATOM 3352 O O . LEU B 1 116 ? 0.669 1.685 19.688 1 98.88 116 LEU B O 1
ATOM 3356 N N . ALA B 1 117 ? 2.039 1.809 17.922 1 98.88 117 ALA B N 1
ATOM 3357 C CA . ALA B 1 117 ? 1.221 2.814 17.25 1 98.88 117 ALA B CA 1
ATOM 3358 C C . ALA B 1 117 ? -0.148 2.252 16.875 1 98.88 117 ALA B C 1
ATOM 3360 O O . ALA B 1 117 ? -1.166 2.932 17.016 1 98.88 117 ALA B O 1
ATOM 3361 N N . SER B 1 118 ? -0.15 1.015 16.344 1 98.81 118 SER B N 1
ATOM 3362 C CA . SER B 1 118 ? -1.392 0.34 15.977 1 98.81 118 SER B CA 1
ATOM 3363 C C . SER B 1 118 ? -2.307 0.177 17.188 1 98.81 118 SER B C 1
ATOM 3365 O O . SER B 1 118 ? -3.512 0.418 17.094 1 98.81 118 SER B O 1
ATOM 3367 N N . LYS B 1 119 ? -1.77 -0.224 18.266 1 98.81 119 LYS B N 1
ATOM 3368 C CA . LYS B 1 119 ? -2.539 -0.386 19.5 1 98.81 119 LYS B CA 1
ATOM 3369 C C . LYS B 1 119 ? -3.094 0.951 19.984 1 98.81 119 LYS B C 1
ATOM 3371 O O . LYS B 1 119 ? -4.254 1.036 20.391 1 98.81 119 LYS B O 1
ATOM 3376 N N . GLU B 1 120 ? -2.26 1.936 19.938 1 98.81 120 GLU B N 1
ATOM 3377 C CA . GLU B 1 120 ? -2.721 3.252 20.359 1 98.81 120 GLU B CA 1
ATOM 3378 C C . GLU B 1 120 ? -3.887 3.736 19.5 1 98.81 120 GLU B C 1
ATOM 3380 O O . GLU B 1 120 ? -4.859 4.285 20.016 1 98.81 120 GLU B O 1
ATOM 3385 N N . ALA B 1 121 ? -3.758 3.555 18.188 1 98.81 121 ALA B N 1
ATOM 3386 C CA . ALA B 1 121 ? -4.801 3.971 17.25 1 98.81 121 ALA B CA 1
ATOM 3387 C C . ALA B 1 121 ? -5.984 3.008 17.297 1 98.81 121 ALA B C 1
ATOM 3389 O O . ALA B 1 121 ? -7.059 3.318 16.781 1 98.81 121 ALA B O 1
ATOM 3390 N N . GLU B 1 122 ? -5.793 1.799 17.859 1 98.75 122 GLU B N 1
ATOM 3391 C CA . GLU B 1 122 ? -6.77 0.712 17.859 1 98.75 122 GLU B CA 1
ATOM 3392 C C . GLU B 1 122 ? -7.145 0.301 16.438 1 98.75 122 GLU B C 1
ATOM 3394 O O . GLU B 1 122 ? -8.328 0.151 16.125 1 98.75 122 GLU B O 1
ATOM 3399 N N . VAL B 1 123 ? -6.191 0.147 15.617 1 98.88 123 VAL B N 1
ATOM 3400 C CA . VAL B 1 123 ? -6.371 -0.259 14.227 1 98.88 123 VAL B CA 1
ATOM 3401 C C . VAL B 1 123 ? -5.445 -1.431 13.906 1 98.88 123 VAL B C 1
ATOM 3403 O O . VAL B 1 123 ? -4.219 -1.297 13.969 1 98.88 123 VAL B O 1
ATOM 3406 N N . PRO B 1 124 ? -5.941 -2.564 13.516 1 98.81 124 PRO B N 1
ATOM 3407 C CA . PRO B 1 124 ? -5.113 -3.754 13.312 1 98.81 124 PRO B CA 1
ATOM 3408 C C . PRO B 1 124 ? -4.34 -3.713 11.992 1 98.81 124 PRO B C 1
ATOM 3410 O O . PRO B 1 124 ? -4.773 -3.068 11.039 1 98.81 124 PRO B O 1
ATOM 3413 N N . ILE B 1 125 ? -3.174 -4.312 11.969 1 98.75 125 ILE B N 1
ATOM 3414 C CA . ILE B 1 125 ? -2.434 -4.66 10.766 1 98.75 125 ILE B CA 1
ATOM 3415 C C . ILE B 1 125 ? -2.818 -6.066 10.312 1 98.75 125 ILE B C 1
ATOM 3417 O O . ILE B 1 125 ? -2.459 -7.051 10.953 1 98.75 125 ILE B O 1
ATOM 3421 N N . ILE B 1 126 ? -3.465 -6.176 9.125 1 98.69 126 ILE B N 1
ATOM 3422 C CA . ILE B 1 126 ? -4.148 -7.453 8.93 1 98.69 126 ILE B CA 1
ATOM 3423 C C . ILE B 1 126 ? -3.525 -8.195 7.746 1 98.69 126 ILE B C 1
ATOM 3425 O O . ILE B 1 126 ? -3.793 -9.383 7.539 1 98.69 126 ILE B O 1
ATOM 3429 N N . THR B 1 127 ? -2.74 -7.535 6.918 1 98.19 127 THR B N 1
ATOM 3430 C CA . THR B 1 127 ? -2.066 -8.156 5.781 1 98.19 127 THR B CA 1
ATOM 3431 C C . THR B 1 127 ? -0.749 -7.445 5.48 1 98.19 127 THR B C 1
ATOM 3433 O O . THR B 1 127 ? -0.483 -6.367 6.016 1 98.19 127 THR B O 1
ATOM 3436 N N . GLY B 1 128 ? 0.119 -8.039 4.68 1 96.38 128 GLY B N 1
ATOM 3437 C CA . GLY B 1 128 ? 1.395 -7.418 4.363 1 96.38 128 GLY B CA 1
ATOM 3438 C C . GLY B 1 128 ? 2.18 -8.172 3.309 1 96.38 128 GLY B C 1
ATOM 3439 O O . GLY B 1 128 ? 1.717 -9.195 2.795 1 96.38 128 GLY B O 1
ATOM 3440 N N . ASP B 1 129 ? 3.256 -7.602 3 1 94.94 129 ASP B N 1
ATOM 3441 C CA . ASP B 1 129 ? 4.258 -8.141 2.088 1 94.94 129 ASP B CA 1
ATOM 3442 C C . ASP B 1 129 ? 5.664 -7.711 2.5 1 94.94 129 ASP B C 1
ATOM 3444 O O . ASP B 1 129 ? 5.855 -6.613 3.027 1 94.94 129 ASP B O 1
ATOM 3448 N N . THR B 1 130 ? 6.617 -8.57 2.332 1 93.44 130 THR B N 1
ATOM 3449 C CA . THR B 1 130 ? 8.008 -8.273 2.662 1 93.44 130 THR B CA 1
ATOM 3450 C C . THR B 1 130 ? 8.922 -8.602 1.486 1 93.44 130 THR B C 1
ATOM 3452 O O . THR B 1 130 ? 8.938 -9.734 0.998 1 93.44 130 THR B O 1
ATOM 3455 N N . LYS B 1 131 ? 9.609 -7.594 1.007 1 92.38 131 LYS B N 1
ATOM 3456 C CA . LYS B 1 131 ? 10.625 -7.738 -0.026 1 92.38 131 LYS B CA 1
ATOM 3457 C C . LYS B 1 131 ? 12.008 -7.375 0.513 1 92.38 131 LYS B C 1
ATOM 3459 O O . LYS B 1 131 ? 12.148 -6.457 1.32 1 92.38 131 LYS B O 1
ATOM 3464 N N . VAL B 1 132 ? 13.008 -8.18 0.184 1 91.19 132 VAL B N 1
ATOM 3465 C CA . VAL B 1 132 ? 14.398 -7.809 0.409 1 91.19 132 VAL B CA 1
ATOM 3466 C C . VAL B 1 132 ? 15.047 -7.391 -0.911 1 91.19 132 VAL B C 1
ATOM 3468 O O . VAL B 1 132 ? 14.961 -8.117 -1.906 1 91.19 132 VAL B O 1
ATOM 3471 N N . SER B 1 133 ? 15.656 -6.234 -0.9 1 90.44 133 SER B N 1
ATOM 3472 C CA . SER B 1 133 ? 16.203 -5.699 -2.145 1 90.44 133 SER B CA 1
ATOM 3473 C C . SER B 1 133 ? 17.625 -5.188 -1.952 1 90.44 133 SER B C 1
ATOM 3475 O O . SER B 1 133 ? 17.938 -4.582 -0.925 1 90.44 133 SER B O 1
ATOM 3477 N N . ASP B 1 134 ? 18.469 -5.363 -2.943 1 90.19 134 ASP B N 1
ATOM 3478 C CA . ASP B 1 134 ? 19.828 -4.836 -2.922 1 90.19 134 ASP B CA 1
ATOM 3479 C C . ASP B 1 134 ? 19.891 -3.43 -3.516 1 90.19 134 ASP B C 1
ATOM 3481 O O . ASP B 1 134 ? 20.922 -2.771 -3.475 1 90.19 134 ASP B O 1
ATOM 3485 N N . GLY B 1 135 ? 18.953 -2.873 -3.979 1 91.19 135 GLY B N 1
ATOM 3486 C CA . GLY B 1 135 ? 18.969 -1.604 -4.691 1 91.19 135 GLY B CA 1
ATOM 3487 C C . GLY B 1 135 ? 18.438 -0.448 -3.861 1 91.19 135 GLY B C 1
ATOM 3488 O O . GLY B 1 135 ? 18.172 0.628 -4.395 1 91.19 135 GLY B O 1
ATOM 3489 N N . ILE B 1 136 ? 18.266 -0.632 -2.574 1 94.69 136 ILE B N 1
ATOM 3490 C CA . ILE B 1 136 ? 17.797 0.46 -1.728 1 94.69 136 ILE B CA 1
ATOM 3491 C C . ILE B 1 136 ? 18.75 0.644 -0.549 1 94.69 136 ILE B C 1
ATOM 3493 O O . ILE B 1 136 ? 19.406 -0.306 -0.124 1 94.69 136 ILE B O 1
ATOM 3497 N N . ASP B 1 137 ? 18.844 1.85 -0.01 1 94.94 137 ASP B N 1
ATOM 3498 C CA . ASP B 1 137 ? 19.828 2.188 1.005 1 94.94 137 ASP B CA 1
ATOM 3499 C C . ASP B 1 137 ? 19.234 2.102 2.408 1 94.94 137 ASP B C 1
ATOM 3501 O O . ASP B 1 137 ? 19.969 2.021 3.396 1 94.94 137 ASP B O 1
ATOM 3505 N N . GLU B 1 138 ? 17.938 2.213 2.48 1 95.81 138 GLU B N 1
ATOM 3506 C CA . GLU B 1 138 ? 17.25 2.221 3.768 1 95.81 138 GLU B CA 1
ATOM 3507 C C . GLU B 1 138 ? 15.875 1.553 3.666 1 95.81 138 GLU B C 1
ATOM 3509 O O . GLU B 1 138 ? 15.359 1.354 2.566 1 95.81 138 GLU B O 1
ATOM 3514 N N . LEU B 1 139 ? 15.328 1.176 4.848 1 97.56 139 LEU B N 1
ATOM 3515 C CA . LEU B 1 139 ? 14.016 0.552 4.945 1 97.56 139 LEU B CA 1
ATOM 3516 C C . LEU B 1 139 ? 12.938 1.46 4.359 1 97.56 139 LEU B C 1
ATOM 3518 O O . LEU B 1 139 ? 12.914 2.662 4.637 1 97.56 139 LEU B O 1
ATOM 3522 N N . ILE B 1 140 ? 12.102 0.967 3.498 1 98.12 140 ILE B N 1
ATOM 3523 C CA . ILE B 1 140 ? 10.914 1.641 2.982 1 98.12 140 ILE B CA 1
ATOM 3524 C C . ILE B 1 140 ? 9.664 0.928 3.479 1 98.12 140 ILE B C 1
ATOM 3526 O O . ILE B 1 140 ? 9.594 -0.303 3.463 1 98.12 140 ILE B O 1
ATOM 3530 N N . ILE B 1 141 ? 8.742 1.646 4 1 98.69 141 ILE B N 1
ATOM 3531 C CA . ILE B 1 141 ? 7.473 1.088 4.445 1 98.69 141 ILE B CA 1
ATOM 3532 C C . ILE B 1 141 ? 6.328 1.734 3.668 1 98.69 141 ILE B C 1
ATOM 3534 O O . ILE B 1 141 ? 6.293 2.955 3.498 1 98.69 141 ILE B O 1
ATOM 3538 N N . VAL B 1 142 ? 5.473 0.968 3.078 1 98.75 142 VAL B N 1
ATOM 3539 C CA . VAL B 1 142 ? 4.223 1.464 2.506 1 98.75 142 VAL B CA 1
ATOM 3540 C C . VAL B 1 142 ? 3.037 0.871 3.264 1 98.75 142 VAL B C 1
ATOM 3542 O O . VAL B 1 142 ? 2.943 -0.348 3.428 1 98.75 142 VAL B O 1
ATOM 3545 N N . THR B 1 143 ? 2.219 1.712 3.777 1 98.81 143 THR B N 1
ATOM 3546 C CA . THR B 1 143 ? 0.991 1.267 4.43 1 98.81 143 THR B CA 1
ATOM 3547 C C . THR B 1 143 ? -0.236 1.771 3.674 1 98.81 143 THR B C 1
ATOM 3549 O O . THR B 1 143 ? -0.224 2.879 3.131 1 98.81 143 THR B O 1
ATOM 3552 N N . SER B 1 144 ? -1.18 0.966 3.557 1 98.81 144 SER B N 1
ATOM 3553 C CA . SER B 1 144 ? -2.518 1.323 3.096 1 98.81 144 SER B CA 1
ATOM 3554 C C . SER B 1 144 ? -3.564 1.047 4.172 1 98.81 144 SER B C 1
ATOM 3556 O O . SER B 1 144 ? -3.377 0.17 5.016 1 98.81 144 SER B O 1
ATOM 3558 N N . GLY B 1 145 ? -4.562 1.879 4.211 1 98.81 145 GLY B N 1
ATOM 3559 C CA . GLY B 1 145 ? -5.598 1.743 5.223 1 98.81 145 GLY B CA 1
ATOM 3560 C C . GLY B 1 145 ? -7 1.748 4.645 1 98.81 145 GLY B C 1
ATOM 3561 O O . GLY B 1 145 ? -7.254 2.389 3.625 1 98.81 145 GLY B O 1
ATOM 3562 N N . VAL B 1 146 ? -7.879 1.03 5.285 1 98.81 146 VAL B N 1
ATOM 3563 C CA . VAL B 1 146 ? -9.312 1.009 4.988 1 98.81 146 VAL B CA 1
ATOM 3564 C C . VAL B 1 146 ? -10.094 1.516 6.191 1 98.81 146 VAL B C 1
ATOM 3566 O O . VAL B 1 146 ? -9.797 1.163 7.336 1 98.81 146 VAL B O 1
ATOM 3569 N N . GLY B 1 147 ? -10.984 2.373 5.977 1 98.69 147 GLY B N 1
ATOM 3570 C CA . GLY B 1 147 ? -11.898 2.867 6.996 1 98.69 147 GLY B CA 1
ATOM 3571 C C . GLY B 1 147 ? -13.336 2.939 6.527 1 98.69 147 GLY B C 1
ATOM 3572 O O . GLY B 1 147 ? -13.609 2.846 5.332 1 98.69 147 GLY B O 1
ATOM 3573 N N . ILE B 1 148 ? -14.258 3.033 7.41 1 98.25 148 ILE B N 1
ATOM 3574 C CA . ILE B 1 148 ? -15.664 3.23 7.09 1 98.25 148 ILE B CA 1
ATOM 3575 C C . ILE B 1 148 ? -16.016 4.711 7.219 1 98.25 148 ILE B C 1
ATOM 3577 O O . ILE B 1 148 ? -15.742 5.336 8.242 1 98.25 148 ILE B O 1
ATOM 3581 N N . VAL B 1 149 ? -16.609 5.277 6.191 1 97.75 149 VAL B N 1
ATOM 3582 C CA . VAL B 1 149 ? -16.953 6.695 6.18 1 97.75 149 VAL B CA 1
ATOM 3583 C C . VAL B 1 149 ? -18.188 6.938 7.059 1 97.75 149 VAL B C 1
ATOM 3585 O O . VAL B 1 149 ? -19.266 6.41 6.781 1 97.75 149 VAL B O 1
ATOM 3588 N N . LYS B 1 150 ? -18 7.672 8.062 1 95.56 150 LYS B N 1
ATOM 3589 C CA . LYS B 1 150 ? -19.125 8.078 8.906 1 95.56 150 LYS B CA 1
ATOM 3590 C C . LYS B 1 150 ? -19.797 9.328 8.352 1 95.56 150 LYS B C 1
ATOM 3592 O O . LYS B 1 150 ? -21.031 9.375 8.234 1 95.56 150 LYS B O 1
ATOM 3597 N N . LYS B 1 151 ? -19.031 10.258 8.141 1 96.75 151 LYS B N 1
ATOM 3598 C CA . LYS B 1 151 ? -19.391 11.516 7.488 1 96.75 151 LYS B CA 1
ATOM 3599 C C . LYS B 1 151 ? -18.297 11.953 6.512 1 96.75 151 LYS B C 1
ATOM 3601 O O . LYS B 1 151 ? -17.172 12.227 6.914 1 96.75 151 LYS B O 1
ATOM 3606 N N . LEU B 1 152 ? -18.719 11.992 5.297 1 97.56 152 LEU B N 1
ATOM 3607 C CA . LEU B 1 152 ? -17.719 12.328 4.293 1 97.56 152 LEU B CA 1
ATOM 3608 C C . LEU B 1 152 ? 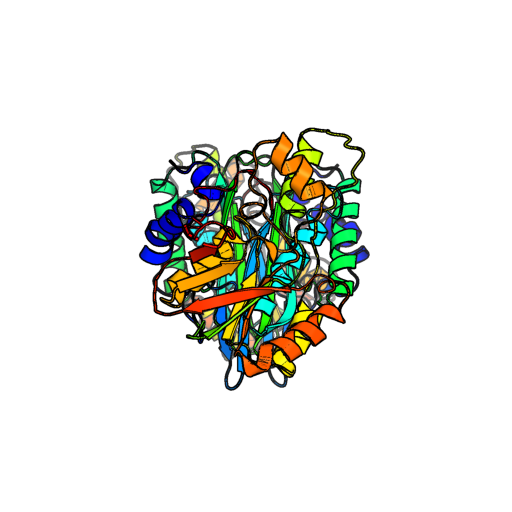-17.297 13.781 4.422 1 97.56 152 LEU B C 1
ATOM 3610 O O . LEU B 1 152 ? -18.125 14.688 4.359 1 97.56 152 LEU B O 1
ATOM 3614 N N . ILE B 1 153 ? -16.078 14 4.648 1 98.25 153 ILE B N 1
ATOM 3615 C CA . ILE B 1 153 ? -15.484 15.328 4.727 1 98.25 153 ILE B CA 1
ATOM 3616 C C . ILE B 1 153 ? -14.484 15.523 3.59 1 98.25 153 ILE B C 1
ATOM 3618 O O . ILE B 1 153 ? -13.508 14.773 3.479 1 98.25 153 ILE B O 1
ATOM 3622 N N . LYS B 1 154 ? -14.719 16.5 2.748 1 97.44 154 LYS B N 1
ATOM 3623 C CA . LYS B 1 154 ? -13.812 16.828 1.65 1 97.44 154 LYS B CA 1
ATOM 3624 C C . LYS B 1 154 ? -12.914 18.016 2.014 1 97.44 154 LYS B C 1
ATOM 3626 O O . LYS B 1 154 ? -13.32 18.906 2.766 1 97.44 154 LYS B O 1
ATOM 3631 N N . ASP B 1 155 ? -11.641 17.984 1.465 1 97.5 155 ASP B N 1
ATOM 3632 C CA . ASP B 1 155 ? -10.766 19.125 1.74 1 97.5 155 ASP B CA 1
ATOM 3633 C C . ASP B 1 155 ? -11.07 20.281 0.795 1 97.5 155 ASP B C 1
ATOM 3635 O O . ASP B 1 155 ? -10.367 21.297 0.813 1 97.5 155 ASP B O 1
ATOM 3639 N N . SER B 1 156 ? -12.156 20.172 0.006 1 97.94 156 SER B N 1
ATOM 3640 C CA . SER B 1 156 ? -12.641 21.25 -0.853 1 97.94 156 SER B CA 1
ATOM 3641 C C . SER B 1 156 ? -13.914 21.875 -0.285 1 97.94 156 SER B C 1
ATOM 3643 O O . SER B 1 156 ? -14.672 22.516 -1.012 1 97.94 156 SER B O 1
ATOM 3645 N N . GLY B 1 157 ? -14.141 21.672 0.982 1 98.19 157 GLY B N 1
ATOM 3646 C CA . GLY B 1 157 ? -15.438 22.031 1.527 1 98.19 157 GLY B CA 1
ATOM 3647 C C . GLY B 1 157 ? -15.422 23.312 2.35 1 98.19 157 GLY B C 1
ATOM 3648 O O . GLY B 1 157 ? -16.406 23.656 2.994 1 98.19 157 GLY B O 1
ATOM 3649 N N . VAL B 1 158 ? -14.289 24.062 2.326 1 98.69 158 VAL B N 1
ATOM 3650 C CA . VAL B 1 158 ? -14.227 25.297 3.094 1 98.69 158 VAL B CA 1
ATOM 3651 C C . VAL B 1 158 ? -15.281 26.281 2.586 1 98.69 158 VAL B C 1
ATOM 3653 O O . VAL B 1 158 ? -15.484 26.406 1.377 1 98.69 158 VAL B O 1
ATOM 3656 N N . GLN B 1 159 ? -15.938 26.906 3.516 1 98.62 159 GLN B N 1
ATOM 3657 C CA . GLN B 1 159 ? -16.984 27.859 3.176 1 98.62 159 GLN B CA 1
ATOM 3658 C C . GLN B 1 159 ? -16.656 29.25 3.719 1 98.62 159 GLN B C 1
ATOM 3660 O O . GLN B 1 159 ? -15.812 29.391 4.598 1 98.62 159 GLN B O 1
ATOM 3665 N N . GLU B 1 160 ? -17.359 30.203 3.186 1 98.56 160 GLU B N 1
ATOM 3666 C CA . GLU B 1 160 ? -17.188 31.578 3.65 1 98.56 160 GLU B CA 1
ATOM 3667 C C . GLU B 1 160 ? -17.484 31.703 5.145 1 98.56 160 GLU B C 1
ATOM 3669 O O . GLU B 1 160 ? -18.453 31.141 5.637 1 98.56 160 GLU B O 1
ATOM 3674 N N . ASN B 1 161 ? -16.578 32.406 5.855 1 98.62 161 ASN B N 1
ATOM 3675 C CA . ASN B 1 161 ? -16.688 32.719 7.277 1 98.62 161 ASN B CA 1
ATOM 3676 C C . ASN B 1 161 ? -16.375 31.5 8.148 1 98.62 161 ASN B C 1
ATOM 3678 O O . ASN B 1 161 ? -16.5 31.562 9.367 1 98.62 161 ASN B O 1
ATOM 3682 N N . ASP B 1 162 ? -15.984 30.406 7.52 1 98.88 162 ASP B N 1
ATOM 3683 C CA . ASP B 1 162 ? -15.477 29.328 8.344 1 98.88 162 ASP B CA 1
ATOM 3684 C C . ASP B 1 162 ? -14.336 29.797 9.242 1 98.88 162 ASP B C 1
ATOM 3686 O O . ASP B 1 162 ? -13.484 30.578 8.812 1 98.88 162 ASP B O 1
ATOM 3690 N N . THR B 1 163 ? -14.375 29.328 10.469 1 98.94 163 THR B N 1
ATOM 3691 C CA . THR B 1 163 ? -13.227 29.484 11.352 1 98.94 163 THR B CA 1
ATOM 3692 C C . THR B 1 163 ? -12.164 28.438 11.047 1 98.94 163 THR B C 1
ATOM 3694 O O . THR B 1 163 ? -12.484 27.266 10.82 1 98.94 163 THR B O 1
ATOM 3697 N N . ILE B 1 164 ? -10.906 28.906 11 1 98.94 164 ILE B N 1
ATOM 3698 C CA . ILE B 1 164 ? -9.789 28.016 10.734 1 98.94 164 ILE B CA 1
ATOM 3699 C C . ILE B 1 164 ? -9.07 27.672 12.039 1 98.94 164 ILE B C 1
ATOM 3701 O O . ILE B 1 164 ? -8.602 28.562 12.742 1 98.94 164 ILE B O 1
ATOM 3705 N N . ILE B 1 165 ? -8.969 26.344 12.336 1 98.94 165 ILE B N 1
ATOM 3706 C CA . ILE B 1 165 ? -8.359 25.859 13.578 1 98.94 165 ILE B CA 1
ATOM 3707 C C . ILE B 1 165 ? -7.188 24.938 13.25 1 98.94 165 ILE B C 1
ATOM 3709 O O . ILE B 1 165 ? -7.301 24.047 12.406 1 98.94 165 ILE B O 1
ATOM 3713 N N . VAL B 1 166 ? -6.062 25.188 13.82 1 98.94 166 VAL B N 1
ATOM 3714 C CA . VAL B 1 166 ? -4.965 24.234 13.773 1 98.94 166 VAL B CA 1
ATOM 3715 C C . VAL B 1 166 ? -4.957 23.406 15.055 1 98.94 166 VAL B C 1
ATOM 3717 O O . VAL B 1 166 ? -5.23 23.922 16.141 1 98.94 166 VAL B O 1
ATOM 3720 N N . SER B 1 167 ? -4.59 22.141 14.984 1 98.88 167 SER B N 1
ATOM 3721 C CA . SER B 1 167 ? -4.809 21.203 16.078 1 98.88 167 SER B CA 1
ATOM 3722 C C . SER B 1 167 ? -3.666 21.266 17.094 1 98.88 167 SER B C 1
ATOM 3724 O O . SER B 1 167 ? -3.721 20.609 18.141 1 98.88 167 SER B O 1
ATOM 3726 N N . GLY B 1 168 ? -2.619 21.953 16.844 1 98.62 168 GLY B N 1
ATOM 3727 C CA . GLY B 1 168 ? -1.485 22.062 17.75 1 98.62 168 GLY B CA 1
ATOM 3728 C C . GLY B 1 168 ? -0.344 22.875 17.172 1 98.62 168 GLY B C 1
ATOM 3729 O O . GLY B 1 168 ? -0.515 23.578 16.172 1 98.62 168 GLY B O 1
ATOM 3730 N N . THR B 1 169 ? 0.858 22.844 17.875 1 98.62 169 THR B N 1
ATOM 3731 C CA . THR B 1 169 ? 2.039 23.578 17.438 1 98.62 169 THR B CA 1
ATOM 3732 C C . THR B 1 169 ? 2.596 22.984 16.141 1 98.62 169 THR B C 1
ATOM 3734 O O . THR B 1 169 ? 2.486 21.781 15.906 1 98.62 169 THR B O 1
ATOM 3737 N N . VAL B 1 170 ? 3.191 23.844 15.312 1 98.19 170 VAL B N 1
ATOM 3738 C CA . VAL B 1 170 ? 3.594 23.359 13.992 1 98.19 170 VAL B CA 1
ATOM 3739 C C . VAL B 1 170 ? 5.113 23.422 13.859 1 98.19 170 VAL B C 1
ATOM 3741 O O . VAL B 1 170 ? 5.777 24.172 14.586 1 98.19 170 VAL B O 1
ATOM 3744 N N . GLY B 1 171 ? 5.629 22.547 12.977 1 96.56 171 GLY B N 1
ATOM 3745 C CA . GLY B 1 171 ? 7.012 22.625 12.523 1 96.56 171 GLY B CA 1
ATOM 3746 C C . GLY B 1 171 ? 7.922 21.641 13.227 1 96.56 171 GLY B C 1
ATOM 3747 O O . GLY B 1 171 ? 9.086 21.484 12.852 1 96.56 171 GLY B O 1
ATOM 3748 N N . GLU B 1 172 ? 7.445 20.906 14.25 1 96.81 172 GLU B N 1
ATOM 3749 C CA . GLU B 1 172 ? 8.297 20.094 15.109 1 96.81 172 GLU B CA 1
ATOM 3750 C C . GLU B 1 172 ? 8.891 18.906 14.344 1 96.81 172 GLU B C 1
ATOM 3752 O O . GLU B 1 172 ? 10.062 18.578 14.516 1 96.81 172 GLU B O 1
ATOM 3757 N N . HIS B 1 173 ? 8.102 18.234 13.523 1 97.31 173 HIS B N 1
ATOM 3758 C CA . HIS B 1 173 ? 8.57 17.031 12.852 1 97.31 173 HIS B CA 1
ATOM 3759 C C . HIS B 1 173 ? 9.727 17.344 11.914 1 97.31 173 HIS B C 1
ATOM 3761 O O . HIS B 1 173 ? 10.789 16.719 12 1 97.31 173 HIS B O 1
ATOM 3767 N N . GLY B 1 174 ? 9.461 18.328 10.977 1 95.62 174 GLY B N 1
ATOM 3768 C CA . GLY B 1 174 ? 10.508 18.703 10.047 1 95.62 174 GLY B CA 1
ATOM 3769 C C . GLY B 1 174 ? 11.812 19.062 10.734 1 95.62 174 GLY B C 1
ATOM 3770 O O . GLY B 1 174 ? 12.891 18.641 10.312 1 95.62 174 GLY B O 1
ATOM 3771 N N . LEU B 1 175 ? 11.68 19.828 11.781 1 94.5 175 LEU B N 1
ATOM 3772 C CA . LEU B 1 175 ? 12.867 20.266 12.508 1 94.5 175 LEU B CA 1
ATOM 3773 C C . LEU B 1 175 ? 13.547 19.094 13.195 1 94.5 175 LEU B C 1
ATOM 3775 O O . LEU B 1 175 ? 14.773 19 13.211 1 94.5 175 LEU B O 1
ATOM 3779 N N . SER B 1 176 ? 12.758 18.203 13.773 1 95.5 176 SER B N 1
ATOM 3780 C CA . SER B 1 176 ? 13.297 17.016 14.43 1 95.5 176 SER B CA 1
ATOM 3781 C C . SER B 1 176 ? 14.125 16.188 13.461 1 95.5 176 SER B C 1
ATOM 3783 O O . SER B 1 176 ? 15.219 15.719 13.805 1 95.5 176 SER B O 1
ATOM 3785 N N . ILE B 1 177 ? 13.641 15.961 12.242 1 95.12 177 ILE B N 1
ATOM 3786 C CA . ILE B 1 177 ? 14.352 15.18 11.227 1 95.12 177 ILE B CA 1
ATOM 3787 C C . ILE B 1 177 ? 15.648 15.883 10.844 1 95.12 177 ILE B C 1
ATOM 3789 O O . ILE B 1 177 ? 16.703 15.258 10.75 1 95.12 177 ILE B O 1
ATOM 3793 N N . LEU B 1 178 ? 15.547 17.203 10.617 1 92.88 178 LEU B N 1
ATOM 3794 C CA . LEU B 1 178 ? 16.719 17.984 10.234 1 92.88 178 LEU B CA 1
ATOM 3795 C C . LEU B 1 178 ? 17.812 17.875 11.289 1 92.88 178 LEU B C 1
ATOM 3797 O O . LEU B 1 178 ? 18.984 17.656 10.961 1 92.88 178 LEU B O 1
ATOM 3801 N N . LEU B 1 179 ? 17.438 18.031 12.523 1 91.38 179 LEU B N 1
ATOM 3802 C CA . LEU B 1 179 ? 18.391 17.984 13.617 1 91.38 179 LEU B CA 1
ATOM 3803 C C . LEU B 1 179 ? 19 16.594 13.742 1 91.38 179 LEU B C 1
ATOM 3805 O O . LEU B 1 179 ? 20.203 16.453 14 1 91.38 179 LEU B O 1
ATOM 3809 N N . ALA B 1 180 ? 18.203 15.57 13.602 1 92 180 ALA B N 1
ATOM 3810 C CA . ALA B 1 180 ? 18.688 14.195 13.664 1 92 180 ALA B CA 1
ATOM 3811 C C . ALA B 1 180 ? 19.719 13.93 12.578 1 92 180 ALA B C 1
ATOM 3813 O O . ALA B 1 180 ? 20.688 13.203 12.797 1 92 180 ALA B O 1
ATOM 3814 N N . ARG B 1 181 ? 19.578 14.453 11.438 1 89.25 181 ARG B N 1
ATOM 3815 C CA . ARG B 1 181 ? 20.484 14.266 10.312 1 89.25 181 ARG B CA 1
ATOM 3816 C C . ARG B 1 181 ? 21.812 14.961 10.57 1 89.25 181 ARG B C 1
ATOM 3818 O O . ARG B 1 181 ? 22.875 14.438 10.211 1 89.25 181 ARG B O 1
ATOM 3825 N N . GLU B 1 182 ? 21.719 16.109 11.047 1 83.88 182 GLU B N 1
ATOM 3826 C CA . GLU B 1 182 ? 22.906 16.922 11.227 1 83.88 182 GLU B CA 1
ATOM 3827 C C . GLU B 1 182 ? 23.672 16.531 12.492 1 83.88 182 GLU B C 1
ATOM 3829 O O . GLU B 1 182 ? 24.812 16.953 12.703 1 83.88 182 GLU B O 1
ATOM 3834 N N . GLY B 1 183 ? 23.125 15.609 13.172 1 77.06 183 GLY B N 1
ATOM 3835 C CA . GLY B 1 183 ? 23.781 15.188 14.406 1 77.06 183 GLY B CA 1
ATOM 3836 C C . GLY B 1 183 ? 23.828 16.281 15.453 1 77.06 183 GLY B C 1
ATOM 3837 O O . GLY B 1 183 ? 24.75 16.328 16.266 1 77.06 183 GLY B O 1
ATOM 3838 N N . PHE B 1 184 ? 23.031 17.266 15.227 1 66.75 184 PHE B N 1
ATOM 3839 C CA . PHE B 1 184 ? 23.031 18.375 16.172 1 66.75 184 PHE B CA 1
ATOM 3840 C C . PHE B 1 184 ? 22.453 17.953 17.516 1 66.75 184 PHE B C 1
ATOM 3842 O O . PHE B 1 184 ? 21.391 17.328 17.562 1 66.75 184 PHE B O 1
ATOM 3849 N N . GLU B 1 185 ? 23.297 17.641 18.484 1 61.91 185 GLU B N 1
ATOM 3850 C CA . GLU B 1 185 ? 22.797 17.484 19.844 1 61.91 185 GLU B CA 1
ATOM 3851 C C . GLU B 1 185 ? 22.375 18.828 20.438 1 61.91 185 GLU B C 1
ATOM 3853 O O . GLU B 1 185 ? 23.234 19.672 20.75 1 61.91 185 GLU B O 1
ATOM 3858 N N . PHE B 1 186 ? 21.312 19.359 19.891 1 58.22 186 PHE B N 1
ATOM 3859 C CA . PHE B 1 186 ? 20.891 20.594 20.516 1 58.22 186 PHE B CA 1
ATOM 3860 C C . PHE B 1 186 ? 20.188 20.312 21.844 1 58.22 186 PHE B C 1
ATOM 3862 O O . PHE B 1 186 ? 19.547 19.266 22 1 58.22 186 PHE B O 1
ATOM 3869 N N . GLU B 1 187 ? 20.594 21.062 22.828 1 54.66 187 GLU B N 1
ATOM 3870 C CA . GLU B 1 187 ? 20.031 20.969 24.172 1 54.66 187 GLU B CA 1
ATOM 3871 C C . GLU B 1 187 ? 18.5 20.953 24.141 1 54.66 187 GLU B C 1
ATOM 3873 O O . GLU B 1 187 ? 17.875 20.391 25.031 1 54.66 187 GLU B O 1
ATOM 3878 N N . GLY B 1 188 ? 17.859 21.688 23.188 1 59.62 188 GLY B N 1
ATOM 3879 C CA . GLY B 1 188 ? 16.406 21.859 23.219 1 59.62 188 GLY B CA 1
ATOM 3880 C C . GLY B 1 188 ? 15.656 20.688 22.609 1 59.62 188 GLY B C 1
ATOM 3881 O O . GLY B 1 188 ? 15.758 20.453 21.406 1 59.62 188 GLY B O 1
ATOM 3882 N N . ASN B 1 189 ? 15.625 19.391 23.203 1 79.25 189 ASN B N 1
ATOM 3883 C CA . ASN B 1 189 ? 14.984 18.109 22.906 1 79.25 189 ASN B CA 1
ATOM 3884 C C . ASN B 1 189 ? 13.805 18.281 21.953 1 79.25 189 ASN B C 1
ATOM 3886 O O . ASN B 1 189 ? 12.648 18.297 22.391 1 79.25 189 ASN B O 1
ATOM 3890 N N . ILE B 1 190 ? 13.93 18.781 20.656 1 92.44 190 ILE B N 1
ATOM 3891 C CA . ILE B 1 190 ? 12.859 18.859 19.656 1 92.44 190 ILE B CA 1
ATOM 3892 C C . ILE B 1 190 ? 12.469 17.438 19.219 1 92.44 190 ILE B C 1
ATOM 3894 O O . ILE B 1 190 ? 13.297 16.688 18.703 1 92.44 190 ILE B O 1
ATOM 3898 N N . GLU B 1 191 ? 11.227 17.234 19.531 1 96.25 191 GLU B N 1
ATOM 3899 C CA . GLU B 1 191 ? 10.711 15.906 19.188 1 96.25 191 GLU B CA 1
ATOM 3900 C C . GLU B 1 191 ? 9.641 16 18.094 1 96.25 191 GLU B C 1
ATOM 3902 O O . GLU B 1 191 ? 8.852 16.953 18.078 1 96.25 191 GLU B O 1
ATOM 3907 N N . SER B 1 192 ? 9.688 15.047 17.156 1 97.5 192 SER B N 1
ATOM 3908 C CA . SER B 1 192 ? 8.641 14.945 16.156 1 97.5 192 SER B CA 1
ATOM 3909 C C . SER B 1 192 ? 7.258 14.898 16.797 1 97.5 192 SER B C 1
ATOM 3911 O O . SER B 1 192 ? 7.09 14.336 17.875 1 97.5 192 SER B O 1
ATOM 3913 N N . ASP B 1 193 ? 6.312 15.43 16.109 1 98.38 193 ASP B N 1
ATOM 3914 C CA . ASP B 1 193 ? 4.934 15.445 16.594 1 98.38 193 ASP B CA 1
ATOM 3915 C C . ASP B 1 193 ? 4.156 14.234 16.094 1 98.38 193 ASP B C 1
ATOM 3917 O O . ASP B 1 193 ? 2.928 14.195 16.172 1 98.38 193 ASP B O 1
ATOM 3921 N N . VAL B 1 194 ? 4.75 13.211 15.523 1 98.69 194 VAL B N 1
ATOM 3922 C CA . VAL B 1 194 ? 4.078 12.055 14.945 1 98.69 194 VAL B CA 1
ATOM 3923 C C . VAL B 1 194 ? 3.113 11.453 15.961 1 98.69 194 VAL B C 1
ATOM 3925 O O . VAL B 1 194 ? 3.514 11.094 17.062 1 98.69 194 VAL B O 1
ATOM 3928 N N . SER B 1 195 ? 1.854 11.383 15.586 1 98.81 195 SER B N 1
ATOM 3929 C CA . SER B 1 195 ? 0.824 10.867 16.484 1 98.81 195 SER B CA 1
ATOM 3930 C C . SER B 1 195 ? -0.424 10.453 15.711 1 98.81 195 SER B C 1
ATOM 3932 O O . SER B 1 195 ? -0.747 11.047 14.672 1 98.81 195 SER B O 1
ATOM 3934 N N . PRO B 1 196 ? -1.135 9.43 16.141 1 98.88 196 PRO B N 1
ATOM 3935 C CA . PRO B 1 196 ? -2.436 9.102 15.547 1 98.88 196 PRO B CA 1
ATOM 3936 C C . PRO B 1 196 ? -3.545 10.047 16 1 98.88 196 PRO B C 1
ATOM 3938 O O . PRO B 1 196 ? -3.721 10.258 17.203 1 98.88 196 PRO B O 1
ATOM 3941 N N . LEU B 1 197 ? -4.262 10.562 15.117 1 98.81 197 LEU B N 1
ATOM 3942 C CA . LEU B 1 197 ? -5.234 11.602 15.445 1 98.81 197 LEU B CA 1
ATOM 3943 C C . LEU B 1 197 ? -6.66 11.055 15.344 1 98.81 197 LEU B C 1
ATOM 3945 O O . LEU B 1 197 ? -7.625 11.797 15.539 1 98.81 197 LEU B O 1
ATOM 3949 N N . ASN B 1 198 ? -6.84 9.758 15.047 1 98.81 198 ASN B N 1
ATOM 3950 C CA . ASN B 1 198 ? -8.141 9.211 14.68 1 98.81 198 ASN B CA 1
ATOM 3951 C C . ASN B 1 198 ? -9.148 9.359 15.812 1 98.81 198 ASN B C 1
ATOM 3953 O O . ASN B 1 198 ? -10.305 9.711 15.586 1 98.81 198 ASN B O 1
ATOM 3957 N N . LYS B 1 199 ? -8.75 9.148 17.094 1 98.5 199 LYS B N 1
ATOM 3958 C CA . LYS B 1 199 ? -9.688 9.25 18.203 1 98.5 199 LYS B CA 1
ATOM 3959 C C . LYS B 1 199 ? -10.125 10.695 18.422 1 98.5 199 LYS B C 1
ATOM 3961 O O . LYS B 1 199 ? -11.305 10.961 18.656 1 98.5 199 LYS B O 1
ATOM 3966 N N . MET B 1 200 ? -9.195 11.578 18.312 1 98.69 200 MET B N 1
ATOM 3967 C CA . MET B 1 200 ? -9.477 13 18.453 1 98.69 200 MET B CA 1
ATOM 3968 C C . MET B 1 200 ? -10.414 13.477 17.359 1 98.69 200 MET B C 1
ATOM 3970 O O . MET B 1 200 ? -11.422 14.133 17.641 1 98.69 200 MET B O 1
ATOM 3974 N N . LEU B 1 201 ? -10.133 13.133 16.125 1 98.75 201 LEU B N 1
ATOM 3975 C CA . LEU B 1 201 ? -10.922 13.594 14.984 1 98.75 201 LEU B CA 1
ATOM 3976 C C . LEU B 1 201 ? -12.297 12.93 14.969 1 98.75 201 LEU B C 1
ATOM 3978 O O . LEU B 1 201 ? -13.281 13.539 14.555 1 98.75 201 LEU B O 1
ATOM 3982 N N . GLU B 1 202 ? -12.359 11.672 15.414 1 98.44 202 GLU B N 1
ATOM 3983 C CA . GLU B 1 202 ? -13.656 11.008 15.516 1 98.44 202 GLU B CA 1
ATOM 3984 C C . GLU B 1 202 ? -14.609 11.781 16.422 1 98.44 202 GLU B C 1
ATOM 3986 O O . GLU B 1 202 ? -15.781 11.969 16.094 1 98.44 202 GLU B O 1
ATOM 3991 N N . GLU B 1 203 ? -14.109 12.148 17.578 1 98.56 203 GLU B N 1
ATOM 3992 C CA . GLU B 1 203 ? -14.93 12.906 18.516 1 98.56 203 GLU B CA 1
ATOM 3993 C C . GLU B 1 203 ? -15.359 14.25 17.906 1 98.56 203 GLU B C 1
ATOM 3995 O O . GLU B 1 203 ? -16.516 14.656 18.047 1 98.56 203 GLU B O 1
ATOM 4000 N N . VAL B 1 204 ? -14.461 14.953 17.266 1 98.69 204 VAL B N 1
ATOM 4001 C CA . VAL B 1 204 ? -14.766 16.234 16.625 1 98.69 204 VAL B CA 1
ATOM 4002 C C . VAL B 1 204 ? -15.867 16.031 15.578 1 98.69 204 VAL B C 1
ATOM 4004 O O . VAL B 1 204 ? -16.859 16.75 15.578 1 98.69 204 VAL B O 1
ATOM 4007 N N . ILE B 1 205 ? -15.734 15.047 14.695 1 98.31 205 ILE B N 1
ATOM 4008 C CA . ILE B 1 205 ? -16.641 14.812 13.578 1 98.31 205 ILE B CA 1
ATOM 4009 C C . ILE B 1 205 ? -18.016 14.398 14.102 1 98.31 205 ILE B C 1
ATOM 4011 O O . ILE B 1 205 ? -19.047 14.773 13.531 1 98.31 205 ILE B O 1
ATOM 4015 N N . ASP B 1 206 ? -18.031 13.68 15.234 1 97.94 206 ASP B N 1
ATOM 4016 C CA . ASP B 1 206 ? -19.281 13.219 15.828 1 97.94 206 ASP B CA 1
ATOM 4017 C C . ASP B 1 206 ? -20.062 14.375 16.438 1 97.94 206 ASP B C 1
ATOM 4019 O O . ASP B 1 206 ? -21.297 14.344 16.5 1 97.94 206 ASP B O 1
ATOM 4023 N N . LYS B 1 207 ? -19.375 15.445 16.875 1 98.12 207 LYS B N 1
ATOM 4024 C CA . LYS B 1 207 ? -20.016 16.422 17.766 1 98.12 207 LYS B CA 1
ATOM 4025 C C . LYS B 1 207 ? -20.062 17.797 17.109 1 98.12 207 LYS B C 1
ATOM 4027 O O . LYS B 1 207 ? -20.781 18.688 17.562 1 98.12 207 LYS B O 1
ATOM 4032 N N . VAL B 1 208 ? -19.281 17.984 16.062 1 98.06 208 VAL B N 1
ATOM 4033 C CA . VAL B 1 208 ? -19.141 19.297 15.453 1 98.06 208 VAL B CA 1
ATOM 4034 C C . VAL B 1 208 ? -19.406 19.203 13.953 1 98.06 208 VAL B C 1
ATOM 4036 O O . VAL B 1 208 ? -19 18.219 13.312 1 98.06 208 VAL B O 1
ATOM 4039 N N . GLU B 1 209 ? -20.156 20.141 13.414 1 98.25 209 GLU B N 1
ATOM 4040 C CA . GLU B 1 209 ? -20.188 20.25 11.961 1 98.25 209 GLU B CA 1
ATOM 4041 C C . GLU B 1 209 ? -18.828 20.688 11.406 1 98.25 209 GLU B C 1
ATOM 4043 O O . GLU B 1 209 ? -18.312 21.734 11.773 1 98.25 209 GLU B O 1
ATOM 4048 N N . VAL B 1 210 ? -18.234 19.859 10.594 1 98.69 210 VAL B N 1
ATOM 4049 C CA . VAL B 1 210 ? -16.906 20.125 10.023 1 98.69 210 VAL B CA 1
ATOM 4050 C C . VAL B 1 210 ? -17.016 20.25 8.508 1 98.69 210 VAL B C 1
ATOM 4052 O O . VAL B 1 210 ? -17.625 19.406 7.848 1 98.69 210 VAL B O 1
ATOM 4055 N N . HIS B 1 211 ? -16.438 21.297 7.965 1 98.81 211 HIS B N 1
ATOM 4056 C CA . HIS B 1 211 ? -16.531 21.547 6.531 1 98.81 211 HIS B CA 1
ATOM 4057 C C . HIS B 1 211 ? -15.328 20.969 5.793 1 98.81 211 HIS B C 1
ATOM 4059 O O . HIS B 1 211 ? -15.445 20.547 4.641 1 98.81 211 HIS B O 1
ATOM 4065 N N . ALA B 1 212 ? -14.148 21.016 6.449 1 98.81 212 ALA B N 1
ATOM 4066 C CA . ALA B 1 212 ? -12.945 20.5 5.82 1 98.81 212 ALA B CA 1
ATOM 4067 C C . ALA B 1 212 ? -11.875 20.172 6.863 1 98.81 212 ALA B C 1
ATOM 4069 O O . ALA B 1 212 ? -11.805 20.812 7.914 1 98.81 212 ALA B O 1
ATOM 4070 N N . ILE B 1 213 ? -11.102 19.188 6.625 1 98.75 213 ILE B N 1
ATOM 4071 C CA . ILE B 1 213 ? -9.922 18.828 7.402 1 98.75 213 ILE B CA 1
ATOM 4072 C C . ILE B 1 213 ? -8.758 18.547 6.461 1 98.75 213 ILE B C 1
ATOM 4074 O O . ILE B 1 213 ? -8.938 17.984 5.383 1 98.75 213 ILE B O 1
ATOM 4078 N N . LYS B 1 214 ? -7.566 18.938 6.812 1 98.44 214 LYS B N 1
ATOM 4079 C CA . LYS B 1 214 ? -6.344 18.656 6.062 1 98.44 214 LYS B CA 1
ATOM 4080 C C . LYS B 1 214 ? -5.172 18.391 7.004 1 98.44 214 LYS B C 1
ATOM 4082 O O . LYS B 1 214 ? -4.961 19.141 7.965 1 98.44 214 LYS B O 1
ATOM 4087 N N . ASP B 1 215 ? -4.5 17.266 6.781 1 97.88 215 ASP B N 1
ATOM 4088 C CA . ASP B 1 215 ? -3.305 17.016 7.578 1 97.88 215 ASP B CA 1
ATOM 4089 C C . ASP B 1 215 ? -2.131 17.859 7.094 1 97.88 215 ASP B C 1
ATOM 4091 O O . ASP B 1 215 ? -2.068 18.234 5.918 1 97.88 215 ASP B O 1
ATOM 4095 N N . LEU B 1 216 ? -1.206 18.188 7.98 1 96.94 216 LEU B N 1
ATOM 4096 C CA . LEU B 1 216 ? -0.128 19.125 7.711 1 96.94 216 LEU B CA 1
ATOM 4097 C C . LEU B 1 216 ? 1.203 18.406 7.551 1 96.94 216 LEU B C 1
ATOM 4099 O O . LEU B 1 216 ? 2.168 18.703 8.258 1 96.94 216 LEU B O 1
ATOM 4103 N N . THR B 1 217 ? 1.257 17.5 6.574 1 94.94 217 THR B N 1
ATOM 4104 C CA . THR B 1 217 ? 2.482 16.75 6.359 1 94.94 217 THR B CA 1
ATOM 4105 C C . THR B 1 217 ? 3.51 17.578 5.594 1 94.94 217 THR B C 1
ATOM 4107 O O . THR B 1 217 ? 3.98 18.609 6.094 1 94.94 217 THR B O 1
ATOM 4110 N N . ARG B 1 218 ? 4.027 17.203 4.473 1 91.5 218 ARG B N 1
ATOM 4111 C CA . ARG B 1 218 ? 5.012 17.938 3.686 1 91.5 218 ARG B CA 1
ATOM 4112 C C . ARG B 1 218 ? 4.488 19.328 3.318 1 91.5 218 ARG B C 1
ATOM 4114 O O . ARG B 1 218 ? 3.334 19.469 2.914 1 91.5 218 ARG B O 1
ATOM 4121 N N . GLY B 1 219 ? 5.301 20.219 3.498 1 91.88 219 GLY B N 1
ATOM 4122 C CA . GLY B 1 219 ? 4.941 21.594 3.191 1 91.88 219 GLY B CA 1
ATOM 4123 C C . GLY B 1 219 ? 4.25 22.312 4.344 1 91.88 219 GLY B C 1
ATOM 4124 O O . GLY B 1 219 ? 3.99 23.516 4.273 1 91.88 219 GLY B O 1
ATOM 4125 N N . GLY B 1 220 ? 3.865 21.609 5.367 1 95.19 220 GLY B N 1
ATOM 4126 C CA . GLY B 1 220 ? 3.406 22.156 6.637 1 95.19 220 GLY B CA 1
ATOM 4127 C C . GLY B 1 220 ? 2.094 22.906 6.523 1 95.19 220 GLY B C 1
ATOM 4128 O O . GLY B 1 220 ? 1.254 22.578 5.684 1 95.19 220 GLY B O 1
ATOM 4129 N N . LEU B 1 221 ? 1.951 23.844 7.457 1 97.69 221 LEU B N 1
ATOM 4130 C CA . LEU B 1 221 ? 0.729 24.641 7.543 1 97.69 221 LEU B CA 1
ATOM 4131 C C . LEU B 1 221 ? 0.518 25.453 6.27 1 97.69 221 LEU B C 1
ATOM 4133 O O . LEU B 1 221 ? -0.609 25.562 5.781 1 97.69 221 LEU B O 1
ATOM 4137 N N . ALA B 1 222 ? 1.597 26.016 5.734 1 96.56 222 ALA B N 1
ATOM 4138 C CA . ALA B 1 222 ? 1.514 26.828 4.523 1 96.56 222 ALA B CA 1
ATOM 4139 C C . ALA B 1 222 ? 0.902 26.031 3.373 1 96.56 222 ALA B C 1
ATOM 4141 O O . ALA B 1 222 ? -0.035 26.5 2.719 1 96.56 222 ALA B O 1
ATOM 4142 N N . ASN B 1 223 ? 1.394 24.859 3.145 1 94.62 223 ASN B N 1
ATOM 4143 C CA . ASN B 1 223 ? 0.884 24.016 2.066 1 94.62 223 ASN B CA 1
ATOM 4144 C C . ASN B 1 223 ? -0.555 23.578 2.326 1 94.62 223 ASN B C 1
ATOM 4146 O O . ASN B 1 223 ? -1.389 23.609 1.42 1 94.62 223 ASN B O 1
ATOM 4150 N N . GLY B 1 224 ? -0.851 23.156 3.551 1 96.25 224 GLY B N 1
ATOM 4151 C CA . GLY B 1 224 ? -2.191 22.719 3.902 1 96.25 224 GLY B CA 1
ATOM 4152 C C . GLY B 1 224 ? -3.248 23.781 3.674 1 96.25 224 GLY B C 1
ATOM 4153 O O . GLY B 1 224 ? -4.293 23.516 3.082 1 96.25 224 GLY B O 1
ATOM 4154 N N . LEU B 1 225 ? -2.957 24.969 4.086 1 98.31 225 LEU B N 1
ATOM 4155 C CA . LEU B 1 225 ? -3.896 26.078 3.92 1 98.31 225 LEU B CA 1
ATOM 4156 C C . LEU B 1 225 ? -4.102 26.391 2.443 1 98.31 225 LEU B C 1
ATOM 4158 O O . LEU B 1 225 ? -5.223 26.688 2.018 1 98.31 225 LEU B O 1
ATOM 4162 N N . ASN B 1 226 ? -3.037 26.406 1.728 1 96.81 226 ASN B N 1
ATOM 4163 C CA . ASN B 1 226 ? -3.15 26.719 0.306 1 96.81 226 ASN B CA 1
ATOM 4164 C C . ASN B 1 226 ? -3.947 25.656 -0.44 1 96.81 226 ASN B C 1
ATOM 4166 O O . ASN B 1 226 ? -4.727 25.969 -1.342 1 96.81 226 ASN B O 1
ATOM 4170 N N . GLU B 1 227 ? -3.75 24.391 -0.079 1 95.12 227 GLU B N 1
ATOM 4171 C CA . GLU B 1 227 ? -4.539 23.328 -0.691 1 95.12 227 GLU B CA 1
ATOM 4172 C C . GLU B 1 227 ? -6.027 23.516 -0.399 1 95.12 227 GLU B C 1
ATOM 4174 O O . GLU B 1 227 ? -6.863 23.375 -1.297 1 95.12 227 GLU B O 1
ATOM 4179 N N . LEU B 1 228 ? -6.367 23.781 0.892 1 97.88 228 LEU B N 1
ATOM 4180 C CA . LEU B 1 228 ? -7.758 24.016 1.269 1 97.88 228 LEU B CA 1
ATOM 4181 C C . LEU B 1 228 ? -8.344 25.172 0.467 1 97.88 228 LEU B C 1
ATOM 4183 O O . LEU B 1 228 ? -9.453 25.078 -0.057 1 97.88 228 LEU B O 1
ATOM 4187 N N . SER B 1 229 ? -7.594 26.203 0.415 1 98.31 229 SER B N 1
ATOM 4188 C CA . SER B 1 229 ? -8.031 27.422 -0.28 1 98.31 229 SER B CA 1
ATOM 4189 C C . SER B 1 229 ? -8.273 27.141 -1.762 1 98.31 229 SER B C 1
ATOM 4191 O O . SER B 1 229 ? -9.344 27.438 -2.289 1 98.31 229 SER B O 1
ATOM 4193 N N . GLU B 1 230 ? -7.309 26.578 -2.408 1 95.94 230 GLU B N 1
ATOM 4194 C CA . GLU B 1 230 ? -7.363 26.328 -3.844 1 95.94 230 GLU B CA 1
ATOM 4195 C C . GLU B 1 230 ? -8.516 25.391 -4.195 1 95.94 230 GLU B C 1
ATOM 4197 O O . GLU B 1 230 ? -9.289 25.672 -5.109 1 95.94 230 GLU B O 1
ATOM 4202 N N . LYS B 1 231 ? -8.656 24.328 -3.496 1 96.38 231 LYS B N 1
ATOM 4203 C CA . LYS B 1 231 ? -9.664 23.328 -3.799 1 96.38 231 LYS B CA 1
ATOM 4204 C C . LYS B 1 231 ? -11.07 23.844 -3.512 1 96.38 231 LYS B C 1
ATOM 4206 O O . LYS B 1 231 ? -12.023 23.5 -4.207 1 96.38 231 LYS B O 1
ATOM 4211 N N . SER B 1 232 ? -11.188 24.719 -2.525 1 98.12 232 SER B N 1
ATOM 4212 C CA . SER B 1 232 ? -12.492 25.25 -2.141 1 98.12 232 SER B CA 1
ATOM 4213 C C . SER B 1 232 ? -12.797 26.547 -2.889 1 98.12 232 SER B C 1
ATOM 4215 O O . SER B 1 232 ? -13.906 27.078 -2.791 1 98.12 232 SER B O 1
ATOM 4217 N N . LYS B 1 233 ? -11.812 27.031 -3.604 1 97.56 233 LYS B N 1
ATOM 4218 C CA . LYS B 1 233 ? -11.945 28.297 -4.328 1 97.56 233 LYS B CA 1
ATOM 4219 C C . LYS B 1 233 ? -12.375 29.422 -3.396 1 97.56 233 LYS B C 1
ATOM 4221 O O . LYS B 1 233 ? -13.336 30.141 -3.686 1 97.56 233 LYS B O 1
ATOM 4226 N N . ILE B 1 234 ? -11.664 29.547 -2.289 1 98.38 234 ILE B N 1
ATOM 4227 C CA . ILE B 1 234 ? -11.945 30.578 -1.293 1 98.38 234 ILE B CA 1
ATOM 4228 C C . ILE B 1 234 ? -10.648 31 -0.605 1 98.38 234 ILE B C 1
ATOM 4230 O O . ILE B 1 234 ? -9.719 30.203 -0.479 1 98.38 234 ILE B O 1
ATOM 4234 N N . GLY B 1 235 ? -10.539 32.25 -0.255 1 98.56 235 GLY B N 1
ATOM 4235 C CA . GLY B 1 235 ? -9.367 32.719 0.461 1 98.56 235 GLY B CA 1
ATOM 4236 C C . GLY B 1 235 ? -9.406 32.406 1.943 1 98.56 235 GLY B C 1
ATOM 4237 O O . GLY B 1 235 ? -10.469 32.125 2.498 1 98.56 235 GLY B O 1
ATOM 4238 N N . ILE B 1 236 ? -8.234 32.406 2.541 1 98.81 236 ILE B N 1
ATOM 4239 C CA . ILE B 1 236 ? -8.086 32.188 3.979 1 98.81 236 ILE B CA 1
ATOM 4240 C C . ILE B 1 236 ? -7.148 33.25 4.555 1 98.81 236 ILE B C 1
ATOM 4242 O O . ILE B 1 236 ? -6.082 33.531 3.994 1 98.81 236 ILE B O 1
ATOM 4246 N N . VAL B 1 237 ? -7.543 33.875 5.574 1 98.75 237 VAL B N 1
ATOM 4247 C CA . VAL B 1 237 ? -6.699 34.844 6.301 1 98.75 237 VAL B CA 1
ATOM 4248 C C . VAL B 1 237 ? -6.34 34.25 7.668 1 98.75 237 VAL B C 1
ATOM 4250 O O . VAL B 1 237 ? -7.219 33.844 8.43 1 98.75 237 VAL B O 1
ATOM 4253 N N . VAL B 1 238 ? -5.043 34.219 7.918 1 98.62 238 VAL B N 1
ATOM 4254 C CA . VAL B 1 238 ? -4.57 33.719 9.203 1 98.62 238 VAL B CA 1
ATOM 4255 C C . VAL B 1 238 ? -3.771 34.781 9.922 1 98.62 238 VAL B C 1
ATOM 4257 O O . VAL B 1 238 ? -3.033 35.562 9.289 1 98.62 238 VAL B O 1
ATOM 4260 N N . GLU B 1 239 ? -3.939 34.844 11.242 1 98.44 239 GLU B N 1
ATOM 4261 C CA . GLU B 1 239 ? -3.174 35.75 12.078 1 98.44 239 GLU B CA 1
ATOM 4262 C C . GLU B 1 239 ? -1.874 35.094 12.555 1 98.44 239 GLU B C 1
ATOM 4264 O O . GLU B 1 239 ? -1.898 34.125 13.312 1 98.44 239 GLU B O 1
ATOM 4269 N N . GLU B 1 240 ? -0.783 35.688 12.234 1 98 240 GLU B N 1
ATOM 4270 C CA . GLU B 1 240 ? 0.532 35.094 12.5 1 98 240 GLU B CA 1
ATOM 4271 C C . GLU B 1 240 ? 0.733 34.844 13.992 1 98 240 GLU B C 1
ATOM 4273 O O . GLU B 1 240 ? 1.234 33.812 14.391 1 98 240 GLU B O 1
ATOM 4278 N N . GLU B 1 241 ? 0.346 35.812 14.781 1 97.38 241 GLU B N 1
ATOM 4279 C CA . GLU B 1 241 ? 0.597 35.75 16.219 1 97.38 241 GLU B CA 1
ATOM 4280 C C . GLU B 1 241 ? -0.231 34.625 16.875 1 97.38 241 GLU B C 1
ATOM 4282 O O . GLU B 1 241 ? 0.076 34.188 17.984 1 97.38 241 GLU B O 1
ATOM 4287 N N . ARG B 1 242 ? -1.239 34.188 16.203 1 98.44 242 ARG B N 1
ATOM 4288 C CA . ARG B 1 242 ? -2.119 33.156 16.766 1 98.44 242 ARG B CA 1
ATOM 4289 C C . ARG B 1 242 ? -1.633 31.766 16.422 1 98.44 242 ARG B C 1
ATOM 4291 O O . ARG B 1 242 ? -2.072 30.781 17.031 1 98.44 242 ARG B O 1
ATOM 4298 N N . ILE B 1 243 ? -0.834 31.625 15.461 1 98.75 243 ILE B N 1
ATOM 4299 C CA . ILE B 1 243 ? -0.33 30.312 15.07 1 98.75 243 ILE B CA 1
ATOM 4300 C C . ILE B 1 243 ? 0.576 29.766 16.172 1 98.75 243 ILE B C 1
ATOM 4302 O O . ILE B 1 243 ? 1.6 30.359 16.5 1 98.75 243 ILE B O 1
ATOM 4306 N N . PRO B 1 244 ? 0.226 28.641 16.734 1 98.81 244 PRO B N 1
ATOM 4307 C CA . PRO B 1 244 ? 1.045 28.109 17.828 1 98.81 244 PRO B CA 1
ATOM 4308 C C . PRO B 1 244 ? 2.355 27.5 17.344 1 98.81 244 PRO B C 1
ATOM 4310 O O . PRO B 1 244 ? 2.344 26.594 16.5 1 98.81 244 PRO B O 1
ATOM 4313 N N . ILE B 1 245 ? 3.424 27.984 17.812 1 98.5 245 ILE B N 1
ATOM 4314 C CA . ILE B 1 245 ? 4.77 27.469 17.562 1 98.5 245 ILE B CA 1
ATOM 4315 C C . ILE B 1 245 ? 5.555 27.422 18.875 1 98.5 245 ILE B C 1
ATOM 4317 O O . ILE B 1 245 ? 5.574 28.406 19.625 1 98.5 245 ILE B O 1
ATOM 4321 N N . LYS B 1 246 ? 6.156 26.328 19.156 1 97.56 246 LYS B N 1
ATOM 4322 C CA . LYS B 1 246 ? 6.992 26.266 20.344 1 97.56 246 LYS B CA 1
ATOM 4323 C C . LYS B 1 246 ? 8.148 27.25 20.266 1 97.56 246 LYS B C 1
ATOM 4325 O O . LYS B 1 246 ? 8.727 27.469 19.203 1 97.56 246 LYS B O 1
ATOM 4330 N N . ASP B 1 247 ? 8.516 27.781 21.391 1 96.06 247 ASP B N 1
ATOM 4331 C CA . ASP B 1 247 ? 9.578 28.766 21.453 1 96.06 247 ASP B CA 1
ATOM 4332 C C . ASP B 1 247 ? 10.883 28.203 20.891 1 96.06 247 ASP B C 1
ATOM 4334 O O . ASP B 1 247 ? 11.602 28.891 20.156 1 96.06 247 ASP B O 1
ATOM 4338 N N . GLU B 1 248 ? 11.18 27 21.266 1 94.44 248 GLU B N 1
ATOM 4339 C CA . GLU B 1 248 ? 12.422 26.359 20.828 1 94.44 248 GLU B CA 1
ATOM 4340 C C . GLU B 1 248 ? 12.43 26.172 19.312 1 94.44 248 GLU B C 1
ATOM 4342 O O . GLU B 1 248 ? 13.469 26.328 18.672 1 94.44 248 GLU B O 1
ATOM 4347 N N . VAL B 1 249 ? 11.242 25.844 18.75 1 96.12 249 VAL B N 1
ATOM 4348 C CA . VAL B 1 249 ? 11.125 25.656 17.297 1 96.12 249 VAL B CA 1
ATOM 4349 C C . VAL B 1 249 ? 11.305 27 16.594 1 96.12 249 VAL B C 1
ATOM 4351 O O . VAL B 1 249 ? 12.055 27.109 15.625 1 96.12 249 VAL B O 1
ATOM 4354 N N . LYS B 1 250 ? 10.648 27.984 17.094 1 95.81 250 LYS B N 1
ATOM 4355 C CA . LYS B 1 250 ? 10.758 29.328 16.531 1 95.81 250 LYS B CA 1
ATOM 4356 C C . LYS B 1 250 ? 12.203 29.828 16.547 1 95.81 250 LYS B C 1
ATOM 4358 O O . LYS B 1 250 ? 12.719 30.297 15.531 1 95.81 250 LYS B O 1
ATOM 4363 N N . ALA B 1 251 ? 12.852 29.719 17.672 1 94.56 251 ALA B N 1
ATOM 4364 C CA . ALA B 1 251 ? 14.219 30.188 17.844 1 94.56 251 ALA B CA 1
ATOM 4365 C C . ALA B 1 251 ? 15.172 29.484 16.891 1 94.56 251 ALA B C 1
ATOM 4367 O O . ALA B 1 251 ? 15.984 30.125 16.219 1 94.56 251 ALA B O 1
ATOM 4368 N N . LEU B 1 252 ? 15.078 28.188 16.844 1 92.75 252 LEU B N 1
ATOM 4369 C CA . LEU B 1 252 ? 15.992 27.422 16 1 92.75 252 LEU B CA 1
ATOM 4370 C C . LEU B 1 252 ? 15.742 27.688 14.523 1 92.75 252 LEU B C 1
ATOM 4372 O O . LEU B 1 252 ? 16.688 27.734 13.727 1 92.75 252 LEU B O 1
ATOM 4376 N N . CYS B 1 253 ? 14.469 27.734 14.141 1 93.81 253 CYS B N 1
ATOM 4377 C CA . CYS B 1 253 ? 14.156 28.078 12.758 1 93.81 253 CYS B CA 1
ATOM 4378 C C . CYS B 1 253 ? 14.742 29.438 12.383 1 93.81 253 CYS B C 1
ATOM 4380 O O . CYS B 1 253 ? 15.289 29.594 11.289 1 93.81 253 CYS B O 1
ATOM 4382 N N . ASP B 1 254 ? 14.633 30.328 13.289 1 94.56 254 ASP B N 1
ATOM 4383 C CA . ASP B 1 254 ? 15.203 31.656 13.055 1 94.56 254 ASP B CA 1
ATOM 4384 C C . ASP B 1 254 ? 16.703 31.578 12.82 1 94.56 254 ASP B C 1
ATOM 4386 O O . ASP B 1 254 ? 17.234 32.188 11.883 1 94.56 254 ASP B O 1
ATOM 4390 N N . ILE B 1 255 ? 17.375 30.844 13.633 1 92.62 255 ILE B N 1
ATOM 4391 C CA . ILE B 1 255 ? 18.828 30.688 13.555 1 92.62 255 ILE B CA 1
ATOM 4392 C C . ILE B 1 255 ? 19.188 30.031 12.227 1 92.62 255 ILE B C 1
ATOM 4394 O O . ILE B 1 255 ? 20.172 30.406 11.586 1 92.62 255 ILE B O 1
ATOM 4398 N N . LEU B 1 256 ? 18.344 29.109 11.773 1 90.88 256 LEU B N 1
ATOM 4399 C CA . LEU B 1 256 ? 18.688 28.297 10.602 1 90.88 256 LEU B CA 1
ATOM 4400 C C . LEU B 1 256 ? 18.109 28.922 9.336 1 90.88 256 LEU B C 1
ATOM 4402 O O . LEU B 1 256 ? 18.328 28.406 8.234 1 90.88 256 LEU B O 1
ATOM 4406 N N . GLY B 1 257 ? 17.359 30.016 9.453 1 93 257 GLY B N 1
ATOM 4407 C CA . GLY B 1 257 ? 16.75 30.672 8.305 1 93 257 GLY B CA 1
ATOM 4408 C C . GLY B 1 257 ? 15.609 29.875 7.699 1 93 257 GLY B C 1
ATOM 4409 O O . GLY B 1 257 ? 15.461 29.828 6.477 1 93 257 GLY B O 1
ATOM 4410 N N . LEU B 1 258 ? 14.922 29.172 8.539 1 93.31 258 LEU B N 1
ATOM 4411 C CA . LEU B 1 258 ? 13.805 28.344 8.102 1 93.31 258 LEU B CA 1
ATOM 4412 C C . LEU B 1 258 ? 12.477 28.953 8.539 1 93.31 258 LEU B C 1
ATOM 4414 O O . LEU B 1 258 ? 12.414 29.672 9.539 1 93.31 258 LEU B O 1
ATOM 4418 N N . ASP B 1 259 ? 11.469 28.766 7.766 1 95.12 259 ASP B N 1
ATOM 4419 C CA . ASP B 1 259 ? 10.117 29.188 8.109 1 95.12 259 ASP B CA 1
ATOM 4420 C C . ASP B 1 259 ? 9.328 28.016 8.719 1 95.12 259 ASP B C 1
ATOM 4422 O O . ASP B 1 259 ? 8.984 27.062 8.016 1 95.12 259 ASP B O 1
ATOM 4426 N N . PRO B 1 260 ? 8.984 28.109 9.977 1 96.25 260 PRO B N 1
ATOM 4427 C CA . PRO B 1 260 ? 8.281 27 10.625 1 96.25 260 PRO B CA 1
ATOM 4428 C C . PRO B 1 260 ? 6.949 26.672 9.953 1 96.25 260 PRO B C 1
ATOM 4430 O O . PRO B 1 260 ? 6.473 25.531 10.047 1 96.25 260 PRO B O 1
ATOM 4433 N N . LEU B 1 261 ? 6.336 27.562 9.211 1 97.12 261 LEU B N 1
ATOM 4434 C CA . LEU B 1 261 ? 5.027 27.359 8.594 1 97.12 261 LEU B CA 1
ATOM 4435 C C . LEU B 1 261 ? 5.137 26.422 7.387 1 97.12 261 LEU B C 1
ATOM 4437 O O . LEU B 1 261 ? 4.129 25.906 6.906 1 97.12 261 LEU B O 1
ATOM 4441 N N . THR B 1 262 ? 6.383 26.203 6.891 1 94.81 262 THR B N 1
ATOM 4442 C CA . THR B 1 262 ? 6.594 25.359 5.723 1 94.81 262 THR B CA 1
ATOM 4443 C C . THR B 1 262 ? 7.168 24 6.133 1 94.81 262 THR B C 1
ATOM 4445 O O . THR B 1 262 ? 7.426 23.156 5.281 1 94.81 262 THR B O 1
ATOM 4448 N N . MET B 1 263 ? 7.391 23.844 7.449 1 94.62 263 MET B N 1
ATOM 4449 C CA . MET B 1 263 ? 7.996 22.609 7.957 1 94.62 263 MET B CA 1
ATOM 4450 C C . MET B 1 263 ? 6.945 21.531 8.148 1 94.62 263 MET B C 1
ATOM 4452 O O . MET B 1 263 ? 5.832 21.812 8.594 1 94.62 263 MET B O 1
ATOM 4456 N N . ALA B 1 264 ? 7.379 20.344 7.836 1 95.56 264 ALA B N 1
ATOM 4457 C CA . ALA B 1 264 ? 6.473 19.203 7.867 1 95.56 264 ALA B CA 1
ATOM 4458 C C . ALA B 1 264 ? 6 18.922 9.289 1 95.56 264 ALA B C 1
ATOM 4460 O O . ALA B 1 264 ? 6.727 19.172 10.258 1 95.56 264 ALA B O 1
ATOM 4461 N N . ASN B 1 265 ? 4.828 18.469 9.438 1 97.56 265 ASN B N 1
ATOM 4462 C CA . ASN B 1 265 ? 4.234 17.859 10.625 1 97.56 265 ASN B CA 1
ATOM 4463 C C . ASN B 1 265 ? 3.676 16.484 10.32 1 97.56 265 ASN B C 1
ATOM 4465 O O . ASN B 1 265 ? 3.408 16.141 9.164 1 97.56 265 ASN B O 1
ATOM 4469 N N . GLU B 1 266 ? 3.465 15.641 11.359 1 98.38 266 GLU B N 1
ATOM 4470 C CA . GLU B 1 266 ? 2.936 14.289 11.172 1 98.38 266 GLU B CA 1
ATOM 4471 C C . GLU B 1 266 ? 1.896 13.953 12.242 1 98.38 266 GLU B C 1
ATOM 4473 O O . GLU B 1 266 ? 1.507 12.797 12.391 1 98.38 266 GLU B O 1
ATOM 4478 N N . GLY B 1 267 ? 1.47 14.891 12.969 1 98.56 267 GLY B N 1
ATOM 4479 C CA . GLY B 1 267 ? 0.448 14.789 14 1 98.56 267 GLY B CA 1
ATOM 4480 C C . GLY B 1 267 ? -0.349 16.062 14.18 1 98.56 267 GLY B C 1
ATOM 4481 O O . GLY B 1 267 ? -0.708 16.438 15.297 1 98.56 267 GLY B O 1
ATOM 4482 N N . LYS B 1 268 ? -0.542 16.766 13.07 1 98.81 268 LYS B N 1
ATOM 4483 C CA . LYS B 1 268 ? -1.294 18.016 13.094 1 98.81 268 LYS B CA 1
ATOM 4484 C C . LYS B 1 268 ? -2.271 18.094 11.93 1 98.81 268 LYS B C 1
ATOM 4486 O O . LYS B 1 268 ? -1.994 17.578 10.844 1 98.81 268 LYS B O 1
ATOM 4491 N N . VAL B 1 269 ? -3.387 18.719 12.133 1 98.81 269 VAL B N 1
ATOM 4492 C CA . VAL B 1 269 ? -4.367 18.984 11.086 1 98.81 269 VAL B CA 1
ATOM 4493 C C . VAL B 1 269 ? -4.855 20.438 11.203 1 98.81 269 VAL B C 1
ATOM 4495 O O . VAL B 1 269 ? -4.707 21.062 12.25 1 98.81 269 VAL B O 1
ATOM 4498 N N . VAL B 1 270 ? -5.348 20.938 10.125 1 98.88 270 VAL B N 1
ATOM 4499 C CA . VAL B 1 270 ? -6.152 22.156 10.102 1 98.88 270 VAL B CA 1
ATOM 4500 C C . VAL B 1 270 ? -7.613 21.797 9.828 1 98.88 270 VAL B C 1
ATOM 4502 O O . VAL B 1 270 ? -7.902 20.906 9.023 1 98.88 270 VAL B O 1
ATOM 4505 N N . ILE B 1 271 ? -8.508 22.438 10.508 1 98.88 271 ILE B N 1
ATOM 4506 C CA . ILE B 1 271 ? -9.938 22.156 10.445 1 98.88 271 ILE B CA 1
ATOM 4507 C C . ILE B 1 271 ? -10.703 23.453 10.141 1 98.88 271 ILE B C 1
ATOM 4509 O O . ILE B 1 271 ? -10.438 24.5 10.742 1 98.88 271 ILE B O 1
ATOM 4513 N N . ALA B 1 272 ? -11.57 23.406 9.18 1 98.94 272 ALA B N 1
ATOM 4514 C CA . ALA B 1 272 ? -12.508 24.484 8.891 1 98.94 272 ALA B CA 1
ATOM 4515 C C . ALA B 1 272 ? -13.906 24.156 9.422 1 98.94 272 ALA B C 1
ATOM 4517 O O . ALA B 1 272 ? -14.477 23.125 9.07 1 98.94 272 ALA B O 1
ATOM 4518 N N . VAL B 1 273 ? -14.43 25.031 10.242 1 98.94 273 VAL B N 1
ATOM 4519 C CA . VAL B 1 273 ? -15.742 24.828 10.828 1 98.94 273 VAL B CA 1
ATOM 4520 C C . VAL B 1 273 ? -16.562 26.109 10.742 1 98.94 273 VAL B C 1
ATOM 4522 O O . VAL B 1 273 ? -16 27.203 10.68 1 98.94 273 VAL B O 1
ATOM 4525 N N . PRO B 1 274 ? -17.891 25.922 10.766 1 98.81 274 PRO B N 1
ATOM 4526 C CA . PRO B 1 274 ? -18.688 27.141 10.914 1 98.81 274 PRO B CA 1
ATOM 4527 C C . PRO B 1 274 ? -18.312 27.938 12.164 1 98.81 274 PRO B C 1
ATOM 4529 O O . PRO B 1 274 ? -17.969 27.359 13.195 1 98.81 274 PRO B O 1
ATOM 4532 N N . GLU B 1 275 ? -18.5 29.25 12.023 1 98.5 275 GLU B N 1
ATOM 4533 C CA . GLU B 1 275 ? -18.125 30.156 13.109 1 98.5 275 GLU B CA 1
ATOM 4534 C C . GLU B 1 275 ? -18.797 29.75 14.414 1 98.5 275 GLU B C 1
ATOM 4536 O O . GLU B 1 275 ? -18.172 29.781 15.477 1 98.5 275 GLU B O 1
ATOM 4541 N N . GLU B 1 276 ? -20 29.328 14.359 1 98.38 276 GLU B N 1
ATOM 4542 C CA . GLU B 1 276 ? -20.781 29 15.547 1 98.38 276 GLU B CA 1
ATOM 4543 C C . GLU B 1 276 ? -20.281 27.719 16.203 1 98.38 276 GLU B C 1
ATOM 4545 O O . GLU B 1 276 ? -20.578 27.453 17.375 1 98.38 276 GLU B O 1
ATOM 4550 N N . GLU B 1 277 ? -19.484 26.875 15.453 1 98.31 277 GLU B N 1
ATOM 4551 C CA . GLU B 1 277 ? -18.984 25.594 15.953 1 98.31 277 GLU B CA 1
ATOM 4552 C C . GLU B 1 277 ? -17.562 25.734 16.484 1 98.31 277 GLU B C 1
ATOM 4554 O O . GLU B 1 277 ? -17.031 24.797 17.094 1 98.31 277 GLU B O 1
ATOM 4559 N N . ALA B 1 278 ? -16.922 26.844 16.312 1 98.69 278 ALA B N 1
ATOM 4560 C CA . ALA B 1 278 ? -15.484 27.016 16.5 1 98.69 278 ALA B CA 1
ATOM 4561 C C . ALA B 1 278 ? -15.086 26.734 17.953 1 98.69 278 ALA B C 1
ATOM 4563 O O . ALA B 1 278 ? -14.148 25.969 18.203 1 98.69 278 ALA B O 1
ATOM 4564 N N . GLU B 1 279 ? -15.758 27.328 18.891 1 98.62 279 GLU B N 1
ATOM 4565 C CA . GLU B 1 279 ? -15.414 27.156 20.297 1 98.62 279 GLU B CA 1
ATOM 4566 C C . GLU B 1 279 ? -15.625 25.719 20.75 1 98.62 279 GLU B C 1
ATOM 4568 O O . GLU B 1 279 ? -14.844 25.188 21.531 1 98.62 279 GLU B O 1
ATOM 4573 N N . ARG B 1 280 ? -16.719 25.156 20.297 1 98.62 280 ARG B N 1
ATOM 4574 C CA . ARG B 1 280 ? -17 23.766 20.625 1 98.62 280 ARG B CA 1
ATOM 4575 C C . ARG B 1 280 ? -15.898 22.844 20.062 1 98.62 280 ARG B C 1
ATOM 4577 O O . ARG B 1 280 ? -15.406 21.969 20.766 1 98.62 280 ARG B O 1
ATOM 4584 N N . CYS B 1 281 ? -15.547 23.062 18.828 1 98.81 281 CYS B N 1
ATOM 4585 C CA . CYS B 1 281 ? -14.477 22.297 18.203 1 98.81 281 CYS B CA 1
ATOM 4586 C C . CYS B 1 281 ? -13.172 22.438 18.984 1 98.81 281 CYS B C 1
ATOM 4588 O O . CYS B 1 281 ? -12.516 21.438 19.297 1 98.81 281 CYS B O 1
ATOM 4590 N N . LEU B 1 282 ? -12.836 23.656 19.328 1 98.81 282 LEU B N 1
ATOM 4591 C CA . LEU B 1 282 ? -11.602 23.938 20.062 1 98.81 282 LEU B CA 1
ATOM 4592 C C . LEU B 1 282 ? -11.578 23.219 21.406 1 98.81 282 LEU B C 1
ATOM 4594 O O . LEU B 1 282 ? -10.562 22.656 21.797 1 98.81 282 LEU B O 1
ATOM 4598 N N . LYS B 1 283 ? -12.664 23.234 22.094 1 98.69 283 LYS B N 1
ATOM 4599 C CA . LYS B 1 283 ? -12.773 22.594 23.391 1 98.69 283 LYS B CA 1
ATOM 4600 C C . LYS B 1 283 ? -12.555 21.094 23.281 1 98.69 283 LYS B C 1
ATOM 4602 O O . LYS B 1 283 ? -11.875 20.484 24.109 1 98.69 283 LYS B O 1
ATOM 4607 N N . ILE B 1 284 ? -13.148 20.484 22.281 1 98.75 284 ILE B N 1
ATOM 4608 C CA . ILE B 1 284 ? -13.008 19.047 22.078 1 98.75 284 ILE B CA 1
ATOM 4609 C C . ILE B 1 284 ? -11.547 18.703 21.797 1 98.75 284 ILE B C 1
ATOM 4611 O O . ILE B 1 284 ? -11 17.766 22.359 1 98.75 284 ILE B O 1
ATOM 4615 N N . LEU B 1 285 ? -10.93 19.453 20.922 1 98.88 285 LEU B N 1
ATOM 4616 C CA . LEU B 1 285 ? -9.531 19.219 20.578 1 98.88 285 LEU B CA 1
ATOM 4617 C C . LEU B 1 285 ? -8.648 19.312 21.812 1 98.88 285 LEU B C 1
ATOM 4619 O O . LEU B 1 285 ? -7.84 18.406 22.078 1 98.88 285 LEU B O 1
ATOM 4623 N N . LYS B 1 286 ? -8.805 20.344 22.594 1 98.69 286 LYS B N 1
ATOM 4624 C CA . LYS B 1 286 ? -7.91 20.656 23.703 1 98.69 286 LYS B CA 1
ATOM 4625 C C . LYS B 1 286 ? -8.062 19.625 24.828 1 98.69 286 LYS B C 1
ATOM 4627 O O . LYS B 1 286 ? -7.199 19.531 25.703 1 98.69 286 LYS B O 1
ATOM 4632 N N . LYS B 1 287 ? -9.117 18.859 24.828 1 98.19 287 LYS B N 1
ATOM 4633 C CA . LYS B 1 287 ? -9.312 17.781 25.797 1 98.19 287 LYS B CA 1
ATOM 4634 C C . LYS B 1 287 ? -8.43 16.578 25.484 1 98.19 287 LYS B C 1
ATOM 4636 O O . LYS B 1 287 ? -8.164 15.758 26.359 1 98.19 287 LYS B O 1
ATOM 4641 N N . HIS B 1 288 ? -8.039 16.469 24.25 1 98 288 HIS B N 1
ATOM 4642 C CA . HIS B 1 288 ? -7.207 15.359 23.828 1 98 288 HIS B CA 1
ATOM 4643 C C . HIS B 1 288 ? -5.727 15.688 23.984 1 98 288 HIS B C 1
ATOM 4645 O O . HIS B 1 288 ? -5.309 16.828 23.75 1 98 288 HIS B O 1
ATOM 4651 N N . LYS B 1 289 ? -4.941 14.742 24.281 1 98.06 289 LYS B N 1
ATOM 4652 C CA . LYS B 1 289 ? -3.514 14.938 24.516 1 98.06 289 LYS B CA 1
ATOM 4653 C C . LYS B 1 289 ? -2.812 15.492 23.281 1 98.06 289 LYS B C 1
ATOM 4655 O O . LYS B 1 289 ? -1.832 16.234 23.406 1 98.06 289 LYS B O 1
ATOM 4660 N N . TYR B 1 290 ? -3.307 15.172 22.078 1 98.25 290 TYR B N 1
ATOM 4661 C CA . TYR B 1 290 ? -2.646 15.594 20.859 1 98.25 290 TYR B CA 1
ATOM 4662 C C . TYR B 1 290 ? -3.193 16.938 20.375 1 98.25 290 TYR B C 1
ATOM 4664 O O . TYR B 1 290 ? -2.703 17.484 19.391 1 98.25 290 TYR B O 1
ATOM 4672 N N . GLY B 1 291 ? -4.219 17.484 21.016 1 98.62 291 GLY B N 1
ATOM 4673 C CA . GLY B 1 291 ? -4.84 18.734 20.578 1 98.62 291 GLY B CA 1
ATOM 4674 C C . GLY B 1 291 ? -4.758 19.828 21.625 1 98.62 291 GLY B C 1
ATOM 4675 O O . GLY B 1 291 ? -5.465 20.828 21.547 1 98.62 291 GLY B O 1
ATOM 4676 N N . LYS B 1 292 ? -3.877 19.688 22.703 1 98.44 292 LYS B N 1
ATOM 4677 C CA . LYS B 1 292 ? -3.818 20.594 23.844 1 98.44 292 LYS B CA 1
ATOM 4678 C C . LYS B 1 292 ? -3.5 22.016 23.406 1 98.44 292 LYS B C 1
ATOM 4680 O O . LYS B 1 292 ? -3.941 22.969 24.047 1 98.44 292 LYS B O 1
ATOM 4685 N N . ASP B 1 293 ? -2.746 22.141 22.359 1 98.62 293 ASP B N 1
ATOM 4686 C CA . ASP B 1 293 ? -2.283 23.453 21.906 1 98.62 293 ASP B CA 1
ATOM 4687 C C . ASP B 1 293 ? -3.066 23.922 20.688 1 98.62 293 ASP B C 1
ATOM 4689 O O . ASP B 1 293 ? -2.582 24.75 19.906 1 98.62 293 ASP B O 1
ATOM 4693 N N . ALA B 1 294 ? -4.242 23.344 20.438 1 98.88 294 ALA B N 1
ATOM 4694 C CA . ALA B 1 294 ? -5.086 23.781 19.328 1 98.88 294 ALA B CA 1
ATOM 4695 C C . ALA B 1 294 ? -5.438 25.25 19.438 1 98.88 294 ALA B C 1
ATOM 4697 O O . ALA B 1 294 ? -5.566 25.781 20.547 1 98.88 294 ALA B O 1
ATOM 4698 N N . GLU B 1 295 ? -5.578 25.922 18.328 1 98.88 295 GLU B N 1
ATOM 4699 C CA . GLU B 1 295 ? -5.836 27.359 18.328 1 98.88 295 GLU B CA 1
ATOM 4700 C C . GLU B 1 295 ? -6.656 27.766 17.109 1 98.88 295 GLU B C 1
ATOM 4702 O O . GLU B 1 295 ? -6.48 27.203 16.016 1 98.88 295 GLU B O 1
ATOM 4707 N N . ILE B 1 296 ? -7.551 28.672 17.297 1 98.88 296 ILE B N 1
ATOM 4708 C CA . ILE B 1 296 ? -8.18 29.375 16.188 1 98.88 296 ILE B CA 1
ATOM 4709 C C . ILE B 1 296 ? -7.195 30.375 15.57 1 98.88 296 ILE B C 1
ATOM 4711 O O . ILE B 1 296 ? -6.703 31.266 16.25 1 98.88 296 ILE B O 1
ATOM 4715 N N . ILE B 1 297 ? -6.977 30.219 14.258 1 98.88 297 ILE B N 1
ATOM 4716 C CA . ILE B 1 297 ? -5.867 31.016 13.742 1 98.88 297 ILE B CA 1
ATOM 4717 C C . ILE B 1 297 ? -6.371 31.969 12.656 1 98.88 297 ILE B C 1
ATOM 4719 O O . ILE B 1 297 ? -5.637 32.844 12.203 1 98.88 297 ILE B O 1
ATOM 4723 N N . GLY B 1 298 ? -7.57 31.797 12.219 1 98.75 298 GLY B N 1
ATOM 4724 C CA . GLY B 1 298 ? -8.023 32.656 11.141 1 98.75 298 GLY B CA 1
ATOM 4725 C C . GLY B 1 298 ? -9.422 32.344 10.656 1 98.75 298 GLY B C 1
ATOM 4726 O O . GLY B 1 298 ? -10.242 31.797 11.414 1 98.75 298 GLY B O 1
ATOM 4727 N N . TYR B 1 299 ? -9.719 32.781 9.422 1 98.81 299 TYR B N 1
ATOM 4728 C CA . TYR B 1 299 ? -11.047 32.594 8.852 1 98.81 299 TYR B CA 1
ATOM 4729 C C . TYR B 1 299 ? -10.992 32.562 7.328 1 98.81 299 TYR B C 1
ATOM 4731 O O . TYR B 1 299 ? -10.016 33.031 6.727 1 98.81 299 TYR B O 1
ATOM 4739 N N . ALA B 1 300 ? -12.023 32 6.77 1 98.81 300 ALA B N 1
ATOM 4740 C CA . ALA B 1 300 ? -12.18 31.969 5.316 1 98.81 300 ALA B CA 1
ATOM 4741 C C . ALA B 1 300 ? -12.953 33.188 4.816 1 98.81 300 ALA B C 1
ATOM 4743 O O . ALA B 1 300 ? -13.844 33.688 5.504 1 98.81 300 ALA B O 1
ATOM 4744 N N . THR B 1 301 ? -12.586 33.625 3.613 1 98.69 301 THR B N 1
ATOM 4745 C CA . THR B 1 301 ? -13.227 34.844 3.09 1 98.69 301 THR B CA 1
ATOM 4746 C C . THR B 1 301 ? -13.289 34.812 1.566 1 98.69 301 THR B C 1
ATOM 4748 O O . THR B 1 301 ? -12.414 34.219 0.918 1 98.69 301 THR B O 1
ATOM 4751 N N . LYS B 1 302 ? -14.211 35.438 0.992 1 97.94 302 LYS B N 1
ATOM 4752 C CA . LYS B 1 302 ? -14.352 35.531 -0.458 1 97.94 302 LYS B CA 1
ATOM 4753 C C . LYS B 1 302 ? -13.68 36.781 -0.989 1 97.94 302 LYS B C 1
ATOM 4755 O O . LYS B 1 302 ? -13.586 37 -2.201 1 97.94 302 LYS B O 1
ATOM 4760 N N . GLU B 1 303 ? -13.133 37.594 -0.102 1 96.94 303 GLU B N 1
ATOM 4761 C CA . GLU B 1 303 ? -12.508 38.844 -0.493 1 96.94 303 GLU B CA 1
ATOM 4762 C C . GLU B 1 303 ? -11.203 38.594 -1.252 1 96.94 303 GLU B C 1
ATOM 4764 O O . GLU B 1 303 ? -10.672 39.5 -1.894 1 96.94 303 GLU B O 1
ATOM 4769 N N . THR B 1 304 ? -10.695 37.438 -1.132 1 95.25 304 THR B N 1
ATOM 4770 C CA . THR B 1 304 ? -9.484 37.031 -1.82 1 95.25 304 THR B CA 1
ATOM 4771 C C . THR B 1 304 ? -9.578 35.531 -2.217 1 95.25 304 THR B C 1
ATOM 4773 O O . THR B 1 304 ? -10.492 34.844 -1.791 1 95.25 304 THR B O 1
ATOM 4776 N N . ASP B 1 305 ? -8.719 35.156 -3.051 1 95.12 305 ASP B N 1
ATOM 4777 C CA . ASP B 1 305 ? -8.625 33.75 -3.404 1 95.12 305 ASP B CA 1
ATOM 4778 C C . ASP B 1 305 ? -7.289 33.156 -2.967 1 95.12 305 ASP B C 1
ATOM 4780 O O . ASP B 1 305 ? -6.883 32.094 -3.449 1 95.12 305 ASP B O 1
ATOM 4784 N N . LYS B 1 306 ? -6.625 33.906 -2.088 1 97.81 306 LYS B N 1
ATOM 4785 C CA . LYS B 1 306 ? -5.293 33.5 -1.629 1 97.81 306 LYS B CA 1
ATOM 4786 C C . LYS B 1 306 ? -5.285 33.25 -0.125 1 97.81 306 LYS B C 1
ATOM 4788 O O . LYS B 1 306 ? -6.266 33.531 0.566 1 97.81 306 LYS B O 1
ATOM 4793 N N . VAL B 1 307 ? -4.207 32.625 0.249 1 98.56 307 VAL B N 1
ATOM 4794 C CA . VAL B 1 307 ? -3.943 32.5 1.68 1 98.56 307 VAL B CA 1
ATOM 4795 C C . VAL B 1 307 ? -3.098 33.688 2.141 1 98.56 307 VAL B C 1
ATOM 4797 O O . VAL B 1 307 ? -1.998 33.906 1.63 1 98.56 307 VAL B O 1
ATOM 4800 N N . LEU B 1 308 ? -3.635 34.469 3.064 1 98.56 308 LEU B N 1
ATOM 4801 C CA . LEU B 1 308 ? -2.961 35.656 3.547 1 98.56 308 LEU B CA 1
ATOM 4802 C C . LEU B 1 308 ? -2.537 35.5 5.004 1 98.56 308 LEU B C 1
ATOM 4804 O O . LEU B 1 308 ? -3.289 34.938 5.816 1 98.56 308 LEU B O 1
ATOM 4808 N N . LEU B 1 309 ? -1.329 35.875 5.234 1 98.31 309 LEU B N 1
ATOM 4809 C CA . LEU B 1 309 ? -0.808 35.969 6.594 1 98.31 309 LEU B CA 1
ATOM 4810 C C . LEU B 1 309 ? -0.876 37.375 7.113 1 98.31 309 LEU B C 1
ATOM 4812 O O . LEU B 1 309 ? -0.245 38.281 6.555 1 98.31 309 LEU B O 1
ATOM 4816 N N . ASP B 1 310 ? -1.66 37.594 8.133 1 97.75 310 ASP B N 1
ATOM 4817 C CA . ASP B 1 310 ? -1.729 38.875 8.82 1 97.75 310 ASP B CA 1
ATOM 4818 C C . ASP B 1 310 ? -0.659 39 9.898 1 97.75 310 ASP B C 1
ATOM 4820 O O . ASP B 1 310 ? -0.772 38.375 10.961 1 97.75 310 ASP B O 1
ATOM 4824 N N . THR B 1 311 ? 0.333 39.875 9.719 1 95.56 311 THR B N 1
ATOM 4825 C CA . THR B 1 311 ? 1.482 39.969 10.617 1 95.56 311 THR B CA 1
ATOM 4826 C C . THR B 1 311 ? 1.233 41 11.711 1 95.56 311 THR B C 1
ATOM 4828 O O . THR B 1 311 ? 2.082 41.188 12.578 1 95.56 311 THR B O 1
ATOM 4831 N N . GLY B 1 312 ? 0.149 41.531 11.703 1 93.31 312 GLY B N 1
ATOM 4832 C CA . GLY B 1 312 ? -0.11 42.656 12.586 1 93.31 312 GLY B CA 1
ATOM 4833 C C . GLY B 1 312 ? 0.273 44 11.969 1 93.31 312 GLY B C 1
ATOM 4834 O O . GLY B 1 312 ? -0.324 45.031 12.289 1 93.31 312 GLY B O 1
ATOM 4835 N N . PHE B 1 313 ? 1.247 44 11.078 1 94.62 313 PHE B N 1
ATOM 4836 C CA . PHE B 1 313 ? 1.711 45.219 10.398 1 94.62 313 PHE B CA 1
ATOM 4837 C C . PHE B 1 313 ? 1.171 45.281 8.977 1 94.62 313 PHE B C 1
ATOM 4839 O O . PHE B 1 313 ? 1.232 46.344 8.328 1 94.62 313 PHE B O 1
ATOM 4846 N N . GLY B 1 314 ? 0.609 44.219 8.484 1 94.19 314 GLY B N 1
ATOM 4847 C CA . GLY B 1 314 ? 0.085 44.031 7.137 1 94.19 314 GLY B CA 1
ATOM 4848 C C . GLY B 1 314 ? -0.156 42.594 6.762 1 94.19 314 GLY B C 1
ATOM 4849 O O . GLY B 1 314 ? 0.09 41.688 7.566 1 94.19 314 GLY B O 1
ATOM 4850 N N . ARG B 1 315 ? -0.719 42.531 5.613 1 96.19 315 ARG B N 1
ATOM 4851 C CA . ARG B 1 315 ? -1 41.188 5.125 1 96.19 315 ARG B CA 1
ATOM 4852 C C . ARG B 1 315 ? -0.081 40.844 3.967 1 96.19 315 ARG B C 1
ATOM 4854 O O . ARG B 1 315 ? 0.229 41.688 3.123 1 96.19 315 ARG B O 1
ATOM 4861 N N . ARG B 1 316 ? 0.442 39.688 4.012 1 96.25 316 ARG B N 1
ATOM 4862 C CA . ARG B 1 316 ? 1.221 39.156 2.889 1 96.25 316 ARG B CA 1
ATOM 4863 C C . ARG B 1 316 ? 0.726 37.781 2.461 1 96.25 316 ARG B C 1
ATOM 4865 O O . ARG B 1 316 ? 0.109 37.062 3.25 1 96.25 316 ARG B O 1
ATOM 4872 N N . ILE B 1 317 ? 1 37.469 1.231 1 97.44 317 ILE B N 1
ATOM 4873 C CA . ILE B 1 317 ? 0.613 36.156 0.706 1 97.44 317 ILE B CA 1
ATOM 4874 C C . ILE B 1 317 ? 1.464 35.062 1.354 1 97.44 317 ILE B C 1
ATOM 4876 O O . ILE B 1 317 ? 2.688 35.188 1.437 1 97.44 317 ILE B O 1
ATOM 4880 N N . LEU B 1 318 ? 0.842 34.094 1.954 1 97.06 318 LEU B N 1
ATOM 4881 C CA . LEU B 1 318 ? 1.523 32.875 2.4 1 97.06 318 LEU B CA 1
ATOM 4882 C C . LEU B 1 318 ? 1.588 31.844 1.278 1 97.06 318 LEU B C 1
ATOM 4884 O O . LEU B 1 318 ? 0.626 31.109 1.053 1 97.06 318 LEU B O 1
ATOM 4888 N N . GLU B 1 319 ? 2.709 31.734 0.602 1 92.5 319 GLU B N 1
ATOM 4889 C CA . GLU B 1 319 ? 2.881 30.828 -0.524 1 92.5 319 GLU B CA 1
ATOM 4890 C C . GLU B 1 319 ? 3.174 29.406 -0.046 1 92.5 319 GLU B C 1
ATOM 4892 O O . GLU B 1 319 ? 3.84 29.219 0.974 1 92.5 319 GLU B O 1
ATOM 4897 N N . PRO B 1 320 ? 2.59 28.453 -0.78 1 88.62 320 PRO B N 1
ATOM 4898 C CA . PRO B 1 320 ? 3.105 27.109 -0.508 1 88.62 320 PRO B CA 1
ATOM 4899 C C . PRO B 1 320 ? 4.57 26.953 -0.91 1 88.62 320 PRO B C 1
ATOM 4901 O O . PRO B 1 320 ? 5.043 27.625 -1.827 1 88.62 320 PRO B O 1
ATOM 4904 N N . PRO B 1 321 ? 5.277 26.094 -0.21 1 86.25 321 PRO B N 1
ATOM 4905 C CA . PRO B 1 321 ? 6.668 25.891 -0.614 1 86.25 321 PRO B CA 1
ATOM 4906 C C . PRO B 1 321 ? 6.793 25.234 -1.986 1 86.25 321 PRO B C 1
ATOM 4908 O O . PRO B 1 321 ? 5.918 24.453 -2.385 1 86.25 321 PRO B O 1
ATOM 4911 N N . ILE B 1 322 ? 7.844 25.594 -2.707 1 77.56 322 ILE B N 1
ATOM 4912 C CA . ILE B 1 322 ? 8.125 24.984 -4.004 1 77.56 322 ILE B CA 1
ATOM 4913 C C . ILE B 1 322 ? 8.453 23.516 -3.826 1 77.56 322 ILE B C 1
ATOM 4915 O O . ILE B 1 322 ? 8.016 22.672 -4.613 1 77.56 322 ILE B O 1
ATOM 4919 N N . GLY B 1 323 ? 9.195 23.156 -2.832 1 72.62 323 GLY B N 1
ATOM 4920 C CA . GLY B 1 323 ? 9.555 21.828 -2.377 1 72.62 323 GLY B CA 1
ATOM 4921 C C . GLY B 1 323 ? 9.797 21.75 -0.881 1 72.62 323 GLY B C 1
ATOM 4922 O O . GLY B 1 323 ? 9.875 22.781 -0.208 1 72.62 323 GLY B O 1
ATOM 4923 N N . ASP B 1 324 ? 9.789 20.5 -0.439 1 70.38 324 ASP B N 1
ATOM 4924 C CA . ASP B 1 324 ? 10.109 20.359 0.979 1 70.38 324 ASP B CA 1
ATOM 4925 C C . ASP B 1 324 ? 11.555 20.75 1.262 1 70.38 324 ASP B C 1
ATOM 4927 O O . ASP B 1 324 ? 12.477 20.219 0.632 1 70.38 324 ASP B O 1
ATOM 4931 N N . PRO B 1 325 ? 11.695 21.656 2.121 1 69.81 325 PRO B N 1
ATOM 4932 C CA . PRO B 1 325 ? 13.07 22.062 2.436 1 69.81 325 PRO B CA 1
ATOM 4933 C C . PRO B 1 325 ? 13.93 20.891 2.92 1 69.81 325 PRO B C 1
ATOM 4935 O O . PRO B 1 325 ? 15.156 20.953 2.848 1 69.81 325 PRO B O 1
ATOM 4938 N N . ILE B 1 326 ? 13.289 19.891 3.492 1 78.94 326 ILE B N 1
ATOM 4939 C CA . ILE B 1 326 ? 13.992 18.734 4.023 1 78.94 326 ILE B CA 1
ATOM 4940 C C . ILE B 1 326 ? 13.578 17.484 3.246 1 78.94 326 ILE B C 1
ATOM 4942 O O . ILE B 1 326 ? 12.5 16.938 3.469 1 78.94 326 ILE B O 1
ATOM 4946 N N . PRO B 1 327 ? 14.469 17.016 2.379 1 77 327 PRO B N 1
ATOM 4947 C CA . PRO B 1 327 ? 14.141 15.812 1.626 1 77 327 PRO B CA 1
ATOM 4948 C C . PRO B 1 327 ? 13.992 14.578 2.52 1 77 327 PRO B C 1
ATOM 4950 O O . PRO B 1 327 ? 14.609 14.516 3.588 1 77 327 PRO B O 1
ATOM 4953 N N . ARG B 1 328 ? 13.148 13.555 2.223 1 85.75 328 ARG B N 1
ATOM 4954 C CA . ARG B 1 328 ? 12.922 12.305 2.939 1 85.75 328 ARG B CA 1
ATOM 4955 C C . ARG B 1 328 ? 12.508 12.57 4.383 1 85.75 328 ARG B C 1
ATOM 4957 O O . ARG B 1 328 ? 13.039 11.961 5.312 1 85.75 328 ARG B O 1
ATOM 4964 N N . VAL B 1 329 ? 11.609 13.523 4.52 1 88 329 VAL B N 1
ATOM 4965 C CA . VAL B 1 329 ? 11.133 13.914 5.844 1 88 329 VAL B CA 1
ATOM 4966 C C . VAL B 1 329 ? 10.055 12.945 6.316 1 88 329 VAL B C 1
ATOM 4968 O O . VAL B 1 329 ? 9.789 12.836 7.516 1 88 329 VAL B O 1
ATOM 4971 N N . CYS B 1 330 ? 9.5 12.289 5.379 1 89 330 CYS B N 1
ATOM 4972 C CA . CYS B 1 330 ? 8.484 11.289 5.707 1 89 330 CYS B CA 1
ATOM 4973 C C . CYS B 1 330 ? 8.625 10.055 4.82 1 89 330 CYS B C 1
ATOM 4975 O O . CYS B 1 330 ? 9.297 10.109 3.785 1 89 330 CYS B O 1
#

Secondary structure (DSSP, 8-state):
---HHHHT-HHHHHHHIIIIIIHH-S--BBSSSBGGG--S-EEEEETTEEEEEEEEEE--SSSEETTEEHHHHHHHHHHHHHHHTTEEEEEEEEEEEEETT--HHHHHHHHHHHHHHHHHHT--EEEEEEEEESSBSS-EEEEEEEEEESS---TT---TTPEEEE-S--SHHHHHHHHHHHT---SS---------HHHHHHHHHHS--SEEEE--TTHHHHHHHHHHHHHT-EEEEEGGGS---HHHHHHHHHHT--GGGS--SS-EEEEE-GGGHHHHHHHHHHSTTSTT-EEEEEEESS-SSEEEE-SS-EEE-PPPSS-SSTT--/---HHHHT-HHHHHHHIIIIIIHH-S--BBSSSBGGG--S-EEEEETTEEEEEEEEEE--SSSEETTEEHHHHHHHHHHHHHHHTTEEEEEEEEEEEEETT--HHHHHHHHHHHHHHHHHHT--EEEEEEEEESSBSS-EEEEEEEEEESS---TT---TTPEEEE-S--SHHHHHHHHHHHT---SS---------HHHHHHHHHHS--SEEEE--TTHHHHHHHHHHHHHT-EEEEEGGGS---HHHHHHHHHHT--GGGS--SS-EEEEE-GGGHHHHHHHHHHSGGGTT-EEEEEEESS-SSEEEE-SS-EEE-PPPSS-SSTT--

Nearest PDB structures (foldseek):
  2i6r-assembly1_B  TM=9.473E-01  e=7.618E-37  Escherichia coli O157:H7
  2i6r-assembly2_D  TM=8.558E-01  e=1.656E-37  Escherichia coli O157:H7
  2i6r-assembly2_C  TM=8.533E-01  e=2.426E-37  Escherichia coli O157:H7
  2rb9-assembly2_C  TM=8.513E-01  e=3.785E-37  Escherichia coli O157:H7
  2i6r-assembly1_A  TM=8.506E-01  e=1.100E-35  Escherichia coli O157:H7

Solvent-accessible surface area (backbone atoms only — not comparable to full-atom values): 31069 Å² total; per-residue (Å²): 104,38,40,57,52,38,32,21,32,46,62,49,23,51,48,48,44,48,68,43,46,57,68,45,43,78,54,27,56,52,38,94,33,22,35,85,67,70,51,66,34,13,27,37,58,54,87,96,41,40,32,30,38,32,42,43,66,34,52,31,54,59,48,66,37,49,58,49,32,52,28,35,43,45,47,17,49,36,41,33,24,33,31,35,32,30,15,50,61,55,36,27,34,43,30,38,42,34,21,50,60,37,52,55,68,59,49,41,52,34,41,43,35,30,30,53,42,26,60,72,64,66,32,22,46,20,31,53,31,74,40,41,37,82,50,38,74,54,64,32,42,35,24,34,28,37,16,45,45,76,47,83,30,44,44,45,39,50,47,77,55,15,26,30,30,35,32,31,60,52,18,38,23,37,49,14,39,53,35,56,63,69,62,54,82,59,89,74,81,55,39,26,45,54,40,62,45,43,69,60,48,50,53,41,61,75,75,33,73,64,33,18,34,39,63,19,35,73,17,2,55,30,27,35,50,38,50,33,19,60,63,28,71,28,10,33,42,32,38,53,89,45,54,47,55,49,67,68,57,52,53,50,25,57,76,68,74,47,61,52,50,42,23,22,25,47,42,39,36,39,37,27,18,47,57,91,38,38,65,62,46,49,54,55,37,39,72,33,89,72,12,58,52,40,35,73,26,38,32,27,34,78,90,41,72,47,36,31,35,33,68,84,87,49,72,43,78,46,67,51,40,64,37,29,89,57,74,44,70,68,104,39,42,56,52,37,32,21,31,48,60,48,24,50,48,49,42,47,68,39,46,56,67,45,42,78,54,27,57,53,39,93,33,21,34,85,68,69,51,69,34,13,26,38,59,54,89,96,42,40,32,31,38,33,42,43,66,34,51,30,54,61,48,67,37,50,58,50,31,53,30,34,43,44,46,16,49,38,42,33,24,32,29,37,32,30,16,49,61,53,35,28,35,44,27,39,42,34,21,50,60,38,52,55,68,59,50,41,53,34,41,42,35,31,28,52,40,25,59,74,64,65,32,22,46,21,30,52,31,74,42,41,35,82,51,38,75,54,65,32,42,36,25,35,30,36,16,45,46,77,48,83,28,45,44,47,39,50,48,77,54,15,28,30,31,34,33,30,60,52,19,39,24,36,50,15,39,54,34,55,64,68,62,55,82,58,88,74,81,56,40,25,46,53,38,62,43,44,71,60,48,49,52,41,60,74,75,32,70,64,34,19,34,40,61,19,35,73,17,2,55,28,27,36,50,39,50,32,19,60,60,29,70,27,8,34,44,31,37,52,87,45,54,45,55,48,66,68,56,52,51,49,24,57,75,70,73,46,62,53,49,40,23,22,26,47,42,40,37,40,37,28,19,47,56,91,38,39,66,61,44,50,53,56,37,41,73,32,88,73,12,58,52,43,36,71,25,37,34,26,34,76,91,41,71,49,35,32,36,33,67,86,87,49,73,43,78,47,66,51,41,64,37,30,90,56,74,44,71,68

pLDDT: mean 94.44, std 8.31, range [54.28, 98.94]

Radius of gyration: 25.5 Å; Cα contacts (8 Å, |Δi|>4): 1885; chains: 2; bounding box: 49×89×56 Å

Foldseek 3Di:
DDDLLLVQDDDNVVCCCVVPPVVPDDPFAADPATPVLVALWHWHDDPVWIKTKHKDKAQAPPQDFFAAGVLLLQLQQQLQSQLQFQFLWAAKEKEKEAEVPDDPVVVVVSVVRNVVQCVVSVHYHDYYYYHYDNPDDHMMMMMMTMTIHPDGAGLLQFDAFWWKKKQAAFQLLQVRSVCVVVVPPDPPSRHALAHHCNVLSNVLVVPADFRGKDAQFAQGQLRSQQSSLQSNQWEKEFEPVFRHHDPVSVVVCVVVVHDRRGHGHNLMMMTTGHPVRVVVSLVSSCVDPSRVHMTGTTTIHRVDSFYWYDHVVDIDGRHGDSGGPDRSSD/DDDLLLVQDDDNVVCCCVVPPVVPDDPFAADPATPVLVALWHWHDDPVWIKTKHKDKAQAPPQDFFAAGSLLLQLQQQLQSQLQFQFLWAAKEKEKEAEVPDDPVVVVVSVVRNVVQCVVSVHYHDYYYYHYDNPDDHMMMMMMTMTIHPDGAGLLQFDAFWWKKKLAAFQLLQVRSVCVVVVPPDPPSRHALAHHCNVLSNVLVVPADFRGKDAQFRQGQLRSQQSSLQSNQWEKEFEPVFRHHDPVSVVVCVVVVHDRRGHGHNLMMMTTGHPVRVVVSLVSSCVDPSRVHMTGTTTIHRVDSFYWYDHVVDIDGRHGDSGGPDRSSD

InterPro domains:
  IPR010918 PurM-like, C-terminal domain [PF02769] (159-306)
  IPR011854 Carbamoyl dehydratase HypE [PIRSF005644] (2-330)
  IPR011854 Carbamoyl dehydratase HypE [PTHR30303] (2-330)
  IPR011854 Carbamoyl dehydratase HypE [TIGR02124] (5-330)
  IPR011854 Carbamoyl dehydratase HypE [cd02197] (8-300)
  IPR016188 PurM-like, N-terminal domain [PF00586] (39-149)
  IPR036676 PurM-like, C-terminal domain superfamily [G3DSA:3.90.650.10] (155-330)
  IPR036676 PurM-like, C-terminal domain superfamily [SSF56042] (154-318)
  IPR036921 PurM-like, N-terminal domain superfamily [G3DSA:3.30.1330.10] (1-151)
  IPR036921 PurM-like, N-terminal domain superfamily [SSF55326] (5-151)